Protein AF-0000000084496659 (afdb_homodimer)

Radius of gyration: 24.71 Å; Cα contacts (8 Å, |Δi|>4): 822; chains: 2; bounding box: 57×88×49 Å

Foldseek 3Di:
DPPVVVLVVLLVVLLLLQLLQLLLQLLLLLVLLLLCQVPDPDNVVNVVSNVVSVLSNVLSLLSLVVVVVVPVDDSLCSRFVDALLPHQYFQLSLDHQDPDDSPPDDPGQVLLNLLSQLLLLLLLLLFLVQQCFAPDPSSVVSSVVSNVVSVVSNVVSLVVLLPQLQDDDVSVVSNVVSLVVCQQRVLLSLDSAPSQVSCCVNSNGHGSVVSVVVSCVVCVVSCVSSPHDHDPHGHRNQDHSSSSDYDVSNVVVSCVRNVVCVVPVVVVD/DPPVVVLVVLLVVLLLLQLLQLLLQLLLLLVLLLLCQVPDPDNVVNVVSNVVSVLSNVLSLLSLVVVVVVPVDDSLCSRFVDALLPHQYFQLSLDHQDPDDSPPDDPGQVLLNLLSQLLLLLLLLLFLVQQCFAPDPSSVVSSVVSNVVSVSSNVVSLVVLLPQLQDDDVSVVSNVVSLVVCQQRVLLSLDSAPSQVSCCVNSNGHGSVVSVVVSCVVCVVSCVSSPHDHDPHGHRNQDHSSSSDYDVSNVVVSCVRNVVCVVCVVVVD

pLDDT: mean 91.67, std 13.18, range [29.83, 98.88]

Organism: NCBI:txid1637975

InterPro domains:
  IPR007814 1,2-phenylacetyl-CoA epoxidase, subunit A/C [PF05138] (5-269)
  IPR009078 Ferritin-like superfamily [SSF47240] (11-254)
  IPR011882 1,2-phenylacetyl-CoA epoxidase, subunit C [PIRSF037834] (8-269)
  IPR011882 1,2-phenylacetyl-CoA epoxidase, subunit C [TIGR02158] (22-269)
  IPR012347 Ferritin-like [G3DSA:1.20.1260.10] (3-269)
  IPR052703 Aromatic CoA oxygenase/epoxidase components [PTHR30458] (6-269)

Structure (mmCIF, N/CA/C/O backbone):
data_AF-0000000084496659-model_v1
#
loop_
_entity.id
_entity.type
_entity.pdbx_description
1 polymer 'Phenylacetate-CoA oxygenase'
#
loop_
_atom_site.group_PDB
_atom_site.id
_atom_site.type_symbol
_atom_site.label_atom_id
_atom_site.label_alt_id
_atom_site.label_comp_id
_atom_site.label_asym_id
_atom_site.label_entity_id
_atom_site.label_seq_id
_atom_site.pdbx_PDB_ins_code
_atom_site.Cartn_x
_atom_site.Cartn_y
_atom_site.Cartn_z
_atom_site.occupancy
_atom_site.B_iso_or_equiv
_atom_site.auth_seq_id
_atom_site.auth_comp_id
_atom_site.auth_asym_id
_atom_site.auth_atom_id
_atom_site.pdbx_PDB_model_num
ATOM 1 N N . MET A 1 1 ? 21.391 50.562 3.643 1 29.83 1 MET A N 1
ATOM 2 C CA . MET A 1 1 ? 21.266 49.344 2.846 1 29.83 1 MET A CA 1
ATOM 3 C C . MET A 1 1 ? 20.812 48.188 3.711 1 29.83 1 MET A C 1
ATOM 5 O O . MET A 1 1 ? 21.547 47.75 4.598 1 29.83 1 MET A O 1
ATOM 9 N N . VAL A 1 2 ? 19.688 48.031 4.309 1 42.16 2 VAL A N 1
ATOM 10 C CA . VAL A 1 2 ? 19.094 47.188 5.348 1 42.16 2 VAL A CA 1
ATOM 11 C C . VAL A 1 2 ? 19.375 45.719 5.062 1 42.16 2 VAL A C 1
ATOM 13 O O . VAL A 1 2 ? 19.203 45.25 3.934 1 42.16 2 VAL A O 1
ATOM 16 N N . ASP A 1 3 ? 20.328 44.938 5.625 1 46.56 3 ASP A N 1
ATOM 17 C CA . ASP A 1 3 ? 21.109 43.75 5.371 1 46.56 3 ASP A CA 1
ATOM 18 C C . ASP A 1 3 ? 20.219 42.562 5.031 1 46.56 3 ASP A C 1
ATOM 20 O O . ASP A 1 3 ? 19.406 42.125 5.855 1 46.56 3 ASP A O 1
ATOM 24 N N . GLY A 1 4 ? 19.672 42.281 3.727 1 54.56 4 GLY A N 1
ATOM 25 C CA . GLY A 1 4 ? 18.922 41.312 2.916 1 54.56 4 GLY A CA 1
ATOM 26 C C . GLY A 1 4 ? 19.156 39.875 3.338 1 54.56 4 GLY A C 1
ATOM 27 O O . GLY A 1 4 ? 18.344 39 3.025 1 54.56 4 GLY A O 1
ATOM 28 N N . LYS A 1 5 ? 20.172 39.719 4.086 1 68.94 5 LYS A N 1
ATOM 29 C CA . LYS A 1 5 ? 20.672 38.406 4.473 1 68.94 5 LYS A CA 1
ATOM 30 C C . LYS A 1 5 ? 19.812 37.781 5.566 1 68.94 5 LYS A C 1
ATOM 32 O O . LYS A 1 5 ? 19.391 36.625 5.453 1 68.94 5 LYS A O 1
ATOM 37 N N . PRO A 1 6 ? 19.5 38.688 6.586 1 73 6 PRO A N 1
ATOM 38 C CA . PRO A 1 6 ? 18.672 38.125 7.645 1 73 6 PRO A CA 1
ATOM 39 C C . PRO A 1 6 ? 17.266 37.75 7.168 1 73 6 PRO A C 1
ATOM 41 O O . PRO A 1 6 ? 16.719 36.719 7.555 1 73 6 PRO A O 1
ATOM 44 N N . MET A 1 7 ? 16.734 38.625 6.363 1 77.44 7 MET A N 1
ATOM 45 C CA . MET A 1 7 ? 15.398 38.375 5.832 1 77.44 7 MET A CA 1
ATOM 46 C C . MET A 1 7 ? 15.398 37.125 4.945 1 77.44 7 MET A C 1
ATOM 48 O O . MET A 1 7 ? 14.469 36.312 4.996 1 77.44 7 MET A O 1
ATOM 52 N N . GLU A 1 8 ? 16.406 37.031 4.25 1 85.88 8 GLU A N 1
ATOM 53 C CA . GLU A 1 8 ? 16.547 35.875 3.389 1 85.88 8 GLU A CA 1
ATOM 54 C C . GLU A 1 8 ? 16.672 34.594 4.211 1 85.88 8 GLU A C 1
ATOM 56 O O . GLU A 1 8 ? 16.094 33.562 3.857 1 85.88 8 GLU A O 1
ATOM 61 N N . GLN A 1 9 ? 17.328 34.75 5.328 1 92.38 9 GLN A N 1
ATOM 62 C CA . GLN A 1 9 ? 17.5 33.594 6.203 1 92.38 9 GLN A CA 1
ATOM 63 C C . GLN A 1 9 ? 16.172 33.25 6.879 1 92.38 9 GLN A C 1
ATOM 65 O O . GLN A 1 9 ? 15.859 32.062 7.039 1 92.38 9 GLN A O 1
ATOM 70 N N . ALA A 1 10 ? 15.484 34.281 7.332 1 94.81 10 ALA A N 1
ATOM 71 C CA . ALA A 1 10 ? 14.188 34.031 7.953 1 94.81 10 ALA A CA 1
ATOM 72 C C . ALA A 1 10 ? 13.211 33.406 6.969 1 94.81 10 ALA A C 1
ATOM 74 O O . ALA A 1 10 ? 12.453 32.5 7.328 1 94.81 10 ALA A O 1
ATOM 75 N N . TYR A 1 11 ? 13.25 33.906 5.75 1 97 11 TYR A N 1
ATOM 76 C CA . TYR A 1 11 ? 12.414 33.344 4.695 1 97 11 TYR A CA 1
ATOM 77 C C . TYR A 1 11 ? 12.75 31.891 4.469 1 97 11 TYR A C 1
ATOM 79 O O . TYR A 1 11 ? 11.859 31.031 4.402 1 97 11 TYR A O 1
ATOM 87 N N . GLN A 1 12 ? 14 31.625 4.375 1 97.38 12 GLN A N 1
ATOM 88 C CA . GLN A 1 12 ? 14.445 30.266 4.117 1 97.38 12 GLN A CA 1
ATOM 89 C C . GLN A 1 12 ? 14.047 29.328 5.262 1 97.38 12 GLN A C 1
ATOM 91 O O . GLN A 1 12 ? 13.602 28.203 5.027 1 97.38 12 GLN A O 1
ATOM 96 N N . SER A 1 13 ? 14.25 29.797 6.434 1 97.81 13 SER A N 1
ATOM 97 C CA . SER A 1 13 ? 13.883 28.984 7.598 1 97.81 13 SER A CA 1
ATOM 98 C C . SER A 1 13 ? 12.383 28.688 7.609 1 97.81 13 SER A C 1
ATOM 100 O O . SER A 1 13 ? 11.969 27.562 7.906 1 97.81 13 SER A O 1
ATOM 102 N N . ALA A 1 14 ? 11.633 29.672 7.312 1 98.25 14 ALA A N 1
ATOM 103 C CA . ALA A 1 14 ? 10.18 29.516 7.27 1 98.25 14 ALA A CA 1
ATOM 104 C C . ALA A 1 14 ? 9.766 28.547 6.168 1 98.25 14 ALA A C 1
ATOM 106 O O . ALA A 1 14 ? 8.914 27.688 6.383 1 98.25 14 ALA A O 1
ATOM 107 N N . LEU A 1 15 ? 10.398 28.688 5.02 1 98.56 15 LEU A N 1
ATOM 108 C CA . LEU A 1 15 ? 10.109 27.828 3.881 1 98.56 15 LEU A CA 1
ATOM 109 C C . LEU A 1 15 ? 10.461 26.375 4.199 1 98.56 15 LEU A C 1
ATOM 111 O O . LEU A 1 15 ? 9.656 25.469 3.951 1 98.56 15 LEU A O 1
ATOM 115 N N . LEU A 1 16 ? 11.609 26.203 4.754 1 98.56 16 LEU A N 1
ATOM 116 C CA . LEU A 1 16 ? 12.047 24.844 5.102 1 98.56 16 LEU A CA 1
ATOM 117 C C . LEU A 1 16 ? 11.117 24.219 6.133 1 98.56 16 LEU A C 1
ATOM 119 O O . LEU A 1 16 ? 10.734 23.062 6.004 1 98.56 16 LEU A O 1
ATOM 123 N N . SER A 1 17 ? 10.758 24.984 7.113 1 98.5 17 SER A N 1
ATOM 124 C CA . SER A 1 17 ? 9.852 24.484 8.141 1 98.5 17 SER A CA 1
ATOM 125 C C . SER A 1 17 ? 8.539 24.016 7.531 1 98.5 17 SER A C 1
ATOM 127 O O . SER A 1 17 ? 8.047 22.938 7.863 1 98.5 17 SER A O 1
ATOM 129 N N . LEU A 1 18 ? 8 24.797 6.652 1 98.75 18 LEU A N 1
ATOM 130 C CA . LEU A 1 18 ? 6.742 24.469 6 1 98.75 18 LEU A CA 1
ATOM 131 C C . LEU A 1 18 ? 6.891 23.203 5.145 1 98.75 18 LEU A C 1
ATOM 133 O O . LEU A 1 18 ? 6.051 22.312 5.211 1 98.75 18 LEU A O 1
ATOM 137 N N . LEU A 1 19 ? 7.941 23.125 4.359 1 98.81 19 LEU A N 1
ATOM 138 C CA . LEU A 1 19 ? 8.164 22 3.471 1 98.81 19 LEU A CA 1
ATOM 139 C C . LEU A 1 19 ? 8.344 20.703 4.27 1 98.81 19 LEU A C 1
ATOM 141 O O . LEU A 1 19 ? 7.828 19.656 3.879 1 98.81 19 LEU A O 1
ATOM 145 N N . TYR A 1 20 ? 9.055 20.781 5.379 1 98.81 20 TYR A N 1
ATOM 146 C CA . TYR A 1 20 ? 9.234 19.594 6.219 1 98.81 20 TYR A CA 1
ATOM 147 C C . TYR A 1 20 ? 7.895 19.109 6.773 1 98.81 20 TYR A C 1
ATOM 149 O O . TYR A 1 20 ? 7.648 17.906 6.848 1 98.81 20 TYR A O 1
ATOM 157 N N . GLN A 1 21 ? 7.047 20.047 7.191 1 98.81 21 GLN A N 1
ATOM 158 C CA . GLN A 1 21 ? 5.734 19.672 7.703 1 98.81 21 GLN A CA 1
ATOM 159 C C . GLN A 1 21 ? 4.918 18.938 6.641 1 98.81 21 GLN A C 1
ATOM 161 O O . GLN A 1 21 ? 4.355 17.875 6.906 1 98.81 21 GLN A O 1
ATOM 166 N N . LEU A 1 22 ? 4.883 19.516 5.438 1 98.81 22 LEU A N 1
ATOM 167 C CA . LEU A 1 22 ? 4.121 18.922 4.336 1 98.81 22 LEU A CA 1
ATOM 168 C C . LEU A 1 22 ? 4.641 17.531 3.986 1 98.81 22 LEU A C 1
ATOM 170 O O . LEU A 1 22 ? 3.861 16.594 3.838 1 98.81 22 LEU A O 1
ATOM 174 N N . ALA A 1 23 ? 5.934 17.391 3.871 1 98.81 23 ALA A N 1
ATOM 175 C CA . ALA A 1 23 ? 6.574 16.141 3.475 1 98.81 23 ALA A CA 1
ATOM 176 C C . ALA A 1 23 ? 6.379 15.07 4.539 1 98.81 23 ALA A C 1
ATOM 178 O O . ALA A 1 23 ? 5.93 13.961 4.234 1 98.81 23 ALA A O 1
ATOM 179 N N . ASP A 1 24 ? 6.664 15.398 5.824 1 98.75 24 ASP A N 1
ATOM 180 C CA . ASP A 1 24 ? 6.609 14.438 6.918 1 98.75 24 ASP A CA 1
ATOM 181 C C . ASP A 1 24 ? 5.172 14 7.191 1 98.75 24 ASP A C 1
ATOM 183 O O . ASP A 1 24 ? 4.926 12.836 7.516 1 98.75 24 ASP A O 1
ATOM 187 N N . ASP A 1 25 ? 4.176 14.922 7.098 1 98.88 25 ASP A N 1
ATOM 188 C CA . ASP A 1 25 ? 2.771 14.562 7.266 1 98.88 25 ASP A CA 1
ATOM 189 C C . ASP A 1 25 ? 2.357 13.484 6.266 1 98.88 25 ASP A C 1
ATOM 191 O O . ASP A 1 25 ? 1.818 12.445 6.652 1 98.88 25 ASP A O 1
ATOM 195 N N . ASP A 1 26 ? 2.637 13.789 4.988 1 98.75 26 ASP A N 1
ATOM 196 C CA . ASP A 1 26 ? 2.227 12.875 3.93 1 98.75 26 ASP A CA 1
ATOM 197 C C . ASP A 1 26 ? 2.982 11.555 4.027 1 98.75 26 ASP A C 1
ATOM 199 O O . ASP A 1 26 ? 2.404 10.484 3.809 1 98.75 26 ASP A O 1
ATOM 203 N N . PHE A 1 27 ? 4.25 11.586 4.355 1 98.44 27 PHE A N 1
ATOM 204 C CA . PHE A 1 27 ? 5.082 10.391 4.422 1 98.44 27 PHE A CA 1
ATOM 205 C C . PHE A 1 27 ? 4.547 9.414 5.461 1 98.44 27 PHE A C 1
ATOM 207 O O . PHE A 1 27 ? 4.305 8.242 5.156 1 98.44 27 PHE A O 1
ATOM 214 N N . ILE A 1 28 ? 4.32 9.859 6.66 1 98.25 28 ILE A N 1
ATOM 215 C CA . ILE A 1 28 ? 3.961 8.969 7.758 1 98.25 28 ILE A CA 1
ATOM 216 C C . ILE A 1 28 ? 2.521 8.492 7.586 1 98.25 28 ILE A C 1
ATOM 218 O O . ILE A 1 28 ? 2.199 7.344 7.902 1 98.25 28 ILE A O 1
ATOM 222 N N . LEU A 1 29 ? 1.635 9.367 7.062 1 98.44 29 LEU A N 1
ATOM 223 C CA . LEU A 1 29 ? 0.258 8.938 6.852 1 98.44 29 LEU A CA 1
ATOM 224 C C . LEU A 1 29 ? 0.181 7.887 5.746 1 98.44 29 LEU A C 1
ATOM 226 O O . LEU A 1 29 ? -0.604 6.938 5.836 1 98.44 29 LEU A O 1
ATOM 230 N N . ALA A 1 30 ? 0.989 8.102 4.648 1 97.5 30 ALA A N 1
ATOM 231 C CA . ALA A 1 30 ? 1.039 7.109 3.58 1 97.5 30 ALA A CA 1
ATOM 232 C C . ALA A 1 30 ? 1.492 5.754 4.109 1 97.5 30 ALA A C 1
ATOM 234 O O . ALA A 1 30 ? 0.937 4.715 3.738 1 97.5 30 ALA A O 1
ATOM 235 N N . TYR A 1 31 ? 2.463 5.762 4.992 1 95.94 31 TYR A N 1
ATOM 236 C CA . TYR A 1 31 ? 2.945 4.535 5.613 1 95.94 31 TYR A CA 1
ATOM 237 C C . TYR A 1 31 ? 1.847 3.865 6.43 1 95.94 31 TYR A C 1
ATOM 239 O O . TYR A 1 31 ? 1.591 2.668 6.277 1 95.94 31 TYR A O 1
ATOM 247 N N . ARG A 1 32 ? 1.195 4.613 7.277 1 95.44 32 ARG A N 1
ATOM 248 C CA . ARG A 1 32 ? 0.103 4.066 8.078 1 95.44 32 ARG A CA 1
ATOM 249 C C . ARG A 1 32 ? -1.019 3.545 7.184 1 95.44 32 ARG A C 1
ATOM 251 O O . ARG A 1 32 ? -1.653 2.537 7.5 1 95.44 32 ARG A O 1
ATOM 258 N N . GLY A 1 33 ? -1.283 4.273 6.082 1 94.75 33 GLY A N 1
ATOM 259 C CA . GLY A 1 33 ? -2.289 3.838 5.125 1 94.75 33 GLY A CA 1
ATOM 260 C C . GLY A 1 33 ? -1.967 2.498 4.488 1 94.75 33 GLY A C 1
ATOM 261 O O . GLY A 1 33 ? -2.867 1.702 4.215 1 94.75 33 GLY A O 1
ATOM 262 N N . SER A 1 34 ? -0.709 2.246 4.223 1 92.19 34 SER A N 1
ATOM 263 C CA . SER A 1 34 ? -0.289 1.018 3.557 1 92.19 34 SER A CA 1
ATOM 264 C C . SER A 1 34 ? -0.596 -0.209 4.41 1 92.19 34 SER A C 1
ATOM 266 O O . SER A 1 34 ? -0.767 -1.311 3.883 1 92.19 34 SER A O 1
ATOM 268 N N . GLU A 1 35 ? -0.729 -0.052 5.695 1 88.94 35 GLU A N 1
ATOM 269 C CA . GLU A 1 35 ? -1.004 -1.142 6.629 1 88.94 35 GLU A CA 1
ATOM 270 C C . GLU A 1 35 ? -2.393 -1.729 6.398 1 88.94 35 GLU A C 1
ATOM 272 O O . GLU A 1 35 ? -2.695 -2.828 6.871 1 88.94 35 GLU A O 1
ATOM 277 N N . TRP A 1 36 ? -3.176 -0.96 5.621 1 89.81 36 TRP A N 1
ATOM 278 C CA . TRP A 1 36 ? -4.574 -1.353 5.48 1 89.81 36 TRP A CA 1
ATOM 279 C C . TRP A 1 36 ? -4.77 -2.238 4.254 1 89.81 36 TRP A C 1
ATOM 281 O O . TRP A 1 36 ? -5.84 -2.82 4.07 1 89.81 36 TRP A O 1
ATOM 291 N N . LEU A 1 37 ? -3.748 -2.375 3.4 1 88.12 37 LEU A N 1
ATOM 292 C CA . LEU A 1 37 ? -3.965 -3.176 2.201 1 88.12 37 LEU A CA 1
ATOM 293 C C . LEU A 1 37 ? -4.223 -4.633 2.562 1 88.12 37 LEU A C 1
ATOM 295 O O . LEU A 1 37 ? -3.381 -5.281 3.186 1 88.12 37 LEU A O 1
ATOM 299 N N . GLY A 1 38 ? -5.391 -5.133 2.189 1 87.19 38 GLY A N 1
ATOM 300 C CA . GLY A 1 38 ? -5.844 -6.477 2.516 1 87.19 38 GLY A CA 1
ATOM 301 C C . GLY A 1 38 ? -6.738 -6.523 3.74 1 87.19 38 GLY A C 1
ATOM 302 O O . GLY A 1 38 ? -7.344 -7.559 4.035 1 87.19 38 GLY A O 1
ATOM 303 N N . LEU A 1 39 ? -6.91 -5.367 4.395 1 85.19 39 LEU A N 1
ATOM 304 C CA . LEU A 1 39 ? -7.617 -5.352 5.672 1 85.19 39 LEU A CA 1
ATOM 305 C C . LEU A 1 39 ? -8.945 -4.609 5.551 1 85.19 39 LEU A C 1
ATOM 307 O O . LEU A 1 39 ? -9.805 -4.727 6.422 1 85.19 39 LEU A O 1
ATOM 311 N N . ALA A 1 40 ? -9.031 -3.857 4.488 1 82.81 40 ALA A N 1
ATOM 312 C CA . ALA A 1 40 ? -10.25 -3.064 4.363 1 82.81 40 ALA A CA 1
ATOM 313 C C . ALA A 1 40 ? -11.484 -3.961 4.266 1 82.81 40 ALA A C 1
ATOM 315 O O . ALA A 1 40 ? -11.375 -5.137 3.91 1 82.81 40 ALA A O 1
ATOM 316 N N . PRO A 1 41 ? -12.578 -3.42 4.633 1 80 41 PRO A N 1
ATOM 317 C CA . PRO A 1 41 ? -13.789 -4.242 4.664 1 80 41 PRO A CA 1
ATOM 318 C C . PRO A 1 41 ? -14.148 -4.82 3.297 1 80 41 PRO A C 1
ATOM 320 O O . PRO A 1 41 ? -14.781 -5.875 3.215 1 80 41 PRO A O 1
ATOM 323 N N . HIS A 1 42 ? -13.82 -4.086 2.25 1 86.06 42 HIS A N 1
ATOM 324 C CA . HIS A 1 42 ? -14.062 -4.488 0.871 1 86.06 42 HIS A CA 1
ATOM 325 C C . HIS A 1 42 ? -12.773 -4.484 0.057 1 86.06 42 HIS A C 1
ATOM 327 O O . HIS A 1 42 ? -11.953 -3.576 0.191 1 86.06 42 HIS A O 1
ATOM 333 N N . ILE A 1 43 ? -12.656 -5.523 -0.717 1 88.19 43 ILE A N 1
ATOM 334 C CA . ILE A 1 43 ? -11.445 -5.613 -1.518 1 88.19 43 ILE A CA 1
ATOM 335 C C . ILE A 1 43 ? -11.336 -4.398 -2.434 1 88.19 43 ILE A C 1
ATOM 337 O O . ILE A 1 43 ? -10.234 -3.91 -2.701 1 88.19 43 ILE A O 1
ATOM 341 N N . GLU A 1 44 ? -12.492 -3.848 -2.889 1 88.69 44 GLU A N 1
ATOM 342 C CA . GLU A 1 44 ? -12.469 -2.621 -3.68 1 88.69 44 GLU A CA 1
ATOM 343 C C . GLU A 1 44 ? -11.906 -1.454 -2.877 1 88.69 44 GLU A C 1
ATOM 345 O O . GLU A 1 44 ? -11.227 -0.582 -3.43 1 88.69 44 GLU A O 1
ATOM 350 N N . GLU A 1 45 ? -12.203 -1.467 -1.609 1 90.81 45 GLU A N 1
ATOM 351 C CA . GLU A 1 45 ? -11.648 -0.45 -0.723 1 90.81 45 GLU A CA 1
ATOM 352 C C . GLU A 1 45 ? -10.141 -0.629 -0.559 1 90.81 45 GLU A C 1
ATOM 354 O O . GLU A 1 45 ? -9.398 0.351 -0.438 1 90.81 45 GLU A O 1
ATOM 359 N N . ASP A 1 46 ? -9.695 -1.864 -0.557 1 90.75 46 ASP A N 1
ATOM 360 C CA . ASP A 1 46 ? -8.258 -2.121 -0.536 1 90.75 46 ASP A CA 1
ATOM 361 C C . ASP A 1 46 ? -7.555 -1.422 -1.697 1 90.75 46 ASP A C 1
ATOM 363 O O . ASP A 1 46 ? -6.527 -0.771 -1.507 1 90.75 46 ASP A O 1
ATOM 367 N N . VAL A 1 47 ? -8.133 -1.508 -2.828 1 91.5 47 VAL A N 1
ATOM 368 C CA . VAL A 1 47 ? -7.547 -0.915 -4.027 1 91.5 47 VAL A CA 1
ATOM 369 C C . VAL A 1 47 ? -7.574 0.608 -3.914 1 91.5 47 VAL A C 1
ATOM 371 O O . VAL A 1 47 ? -6.555 1.271 -4.121 1 91.5 47 VAL A O 1
ATOM 374 N N . ALA A 1 48 ? -8.742 1.119 -3.535 1 93.44 48 ALA A N 1
ATOM 375 C CA . ALA A 1 48 ? -8.898 2.568 -3.445 1 93.44 48 ALA A CA 1
ATOM 376 C C . ALA A 1 48 ? -7.957 3.156 -2.396 1 93.44 48 ALA A C 1
ATOM 378 O O . ALA A 1 48 ? -7.258 4.137 -2.662 1 93.44 48 ALA A O 1
ATOM 379 N N . PHE A 1 49 ? -7.945 2.535 -1.209 1 94.75 49 PHE A N 1
ATOM 380 C CA . PHE A 1 49 ? -7.105 3.014 -0.118 1 94.75 49 PHE A CA 1
ATOM 381 C C . PHE A 1 49 ? -5.633 2.926 -0.491 1 94.75 49 PHE A C 1
ATOM 383 O O . PHE A 1 49 ? -4.852 3.83 -0.182 1 94.75 49 PHE A O 1
ATOM 390 N N . SER A 1 50 ? -5.277 1.885 -1.144 1 93.94 50 SER A N 1
ATOM 391 C CA . SER A 1 50 ? -3.893 1.736 -1.574 1 93.94 50 SER A CA 1
ATOM 392 C C . SER A 1 50 ? -3.512 2.807 -2.592 1 93.94 50 SER A C 1
ATOM 394 O O . SER A 1 50 ? -2.389 3.312 -2.578 1 93.94 50 SER A O 1
ATOM 396 N N . SER A 1 51 ? -4.398 3.146 -3.457 1 94.19 51 SER A N 1
ATOM 397 C CA . SER A 1 51 ? -4.16 4.215 -4.422 1 94.19 51 SER A CA 1
ATOM 398 C C . SER A 1 51 ? -3.934 5.551 -3.723 1 94.19 51 SER A C 1
ATOM 400 O O . SER A 1 51 ? -3.025 6.301 -4.086 1 94.19 51 SER A O 1
ATOM 402 N N . ILE A 1 52 ? -4.719 5.809 -2.76 1 96.81 52 ILE A N 1
ATOM 403 C CA . ILE A 1 52 ? -4.609 7.059 -2.012 1 96.81 52 ILE A CA 1
ATOM 404 C C . ILE A 1 52 ? -3.281 7.102 -1.263 1 96.81 52 ILE A C 1
ATOM 406 O O . ILE A 1 52 ? -2.6 8.125 -1.25 1 96.81 52 ILE A O 1
ATOM 410 N N . SER A 1 53 ? -2.928 5.984 -0.662 1 96.69 53 SER A N 1
ATOM 411 C CA . SER A 1 53 ? -1.655 5.91 0.049 1 96.69 53 SER A CA 1
ATOM 412 C C . SER A 1 53 ? -0.48 6.109 -0.901 1 96.69 53 SER A C 1
ATOM 414 O O . SER A 1 53 ? 0.485 6.801 -0.567 1 96.69 53 SER A O 1
ATOM 416 N N . GLN A 1 54 ? -0.558 5.531 -2.064 1 94.62 54 GLN A N 1
ATOM 417 C CA . GLN A 1 54 ? 0.462 5.695 -3.094 1 94.62 54 GLN A CA 1
ATOM 418 C C . GLN A 1 54 ? 0.597 7.156 -3.506 1 94.62 54 GLN A C 1
ATOM 420 O O . GLN A 1 54 ? 1.708 7.688 -3.576 1 94.62 54 GLN A O 1
ATOM 425 N N . ASP A 1 55 ? -0.509 7.777 -3.793 1 97.19 55 ASP A N 1
ATOM 426 C CA . ASP A 1 55 ? -0.507 9.188 -4.16 1 97.19 55 ASP A CA 1
ATOM 427 C C . ASP A 1 55 ? 0.095 10.047 -3.051 1 97.19 55 ASP A C 1
ATOM 429 O O . ASP A 1 55 ? 0.879 10.961 -3.318 1 97.19 55 ASP A O 1
ATOM 433 N N . THR A 1 56 ? -0.316 9.734 -1.845 1 98.38 56 THR A N 1
ATOM 434 C CA . THR A 1 56 ? 0.147 10.5 -0.69 1 98.38 56 THR A CA 1
ATOM 435 C C . THR A 1 56 ? 1.657 10.352 -0.519 1 98.38 56 THR A C 1
ATOM 437 O O . THR A 1 56 ? 2.346 11.328 -0.199 1 98.38 56 THR A O 1
ATOM 440 N N . MET A 1 57 ? 2.186 9.203 -0.74 1 97.44 57 MET A N 1
ATOM 441 C CA . MET A 1 57 ? 3.633 9.008 -0.725 1 97.44 57 MET A CA 1
ATOM 442 C C . MET A 1 57 ? 4.301 9.797 -1.845 1 97.44 57 MET A C 1
ATOM 444 O O . MET A 1 57 ? 5.379 10.359 -1.653 1 97.44 57 MET A O 1
ATOM 448 N N . GLY A 1 58 ? 3.672 9.797 -2.973 1 97.25 58 GLY A N 1
ATOM 449 C CA . GLY A 1 58 ? 4.168 10.609 -4.066 1 97.25 58 GLY A CA 1
ATOM 450 C C . GLY A 1 58 ? 4.246 12.086 -3.723 1 97.25 58 GLY A C 1
ATOM 451 O O . GLY A 1 58 ? 5.211 12.766 -4.082 1 97.25 58 GLY A O 1
ATOM 452 N N . HIS A 1 59 ? 3.232 12.594 -3.043 1 98.56 59 HIS A N 1
ATOM 453 C CA . HIS A 1 59 ? 3.254 13.977 -2.568 1 98.56 59 HIS A CA 1
ATOM 454 C C . HIS A 1 59 ? 4.441 14.219 -1.643 1 98.56 59 HIS A C 1
ATOM 456 O O . HIS A 1 59 ? 5.145 15.227 -1.78 1 98.56 59 HIS A O 1
ATOM 462 N N . ALA A 1 60 ? 4.621 13.273 -0.688 1 98.44 60 ALA A N 1
ATOM 463 C CA . ALA A 1 60 ? 5.758 13.391 0.223 1 98.44 60 ALA A CA 1
ATOM 464 C C . ALA A 1 60 ? 7.07 13.492 -0.549 1 98.44 60 ALA A C 1
ATOM 466 O O . ALA A 1 60 ? 7.898 14.359 -0.257 1 98.44 60 ALA A O 1
ATOM 467 N N . ALA A 1 61 ? 7.223 12.641 -1.554 1 97.31 61 ALA A N 1
ATOM 468 C CA . ALA A 1 61 ? 8.438 12.633 -2.367 1 97.31 61 ALA A CA 1
ATOM 469 C C . ALA A 1 61 ? 8.656 13.977 -3.049 1 97.31 61 ALA A C 1
ATOM 471 O O . ALA A 1 61 ? 9.781 14.469 -3.123 1 97.31 61 ALA A O 1
ATOM 472 N N . MET A 1 62 ? 7.602 14.555 -3.537 1 97.81 62 MET A N 1
ATOM 473 C CA . MET A 1 62 ? 7.68 15.867 -4.188 1 97.81 62 MET A CA 1
ATOM 474 C C . MET A 1 62 ? 8.18 16.922 -3.213 1 97.81 62 MET A C 1
ATOM 476 O O . MET A 1 62 ? 9.055 17.719 -3.555 1 97.81 62 MET A O 1
ATOM 480 N N . PHE A 1 63 ? 7.66 16.969 -2.014 1 98.75 63 PHE A N 1
ATOM 481 C CA . PHE A 1 63 ? 8.055 17.969 -1.027 1 98.75 63 PHE A CA 1
ATOM 482 C C . PHE A 1 63 ? 9.484 17.719 -0.558 1 98.75 63 PHE A C 1
ATOM 484 O O . PHE A 1 63 ? 10.242 18.672 -0.349 1 98.75 63 PHE A O 1
ATOM 491 N N . TYR A 1 64 ? 9.859 16.422 -0.382 1 98.44 64 TYR A N 1
ATOM 492 C CA . TYR A 1 64 ? 11.25 16.125 -0.04 1 98.44 64 TYR A CA 1
ATOM 493 C C . TYR A 1 64 ? 12.195 16.562 -1.145 1 98.44 64 TYR A C 1
ATOM 495 O O . TYR A 1 64 ? 13.312 17 -0.87 1 98.44 64 TYR A O 1
ATOM 503 N N . GLN A 1 65 ? 11.75 16.453 -2.389 1 98.25 65 GLN A N 1
ATOM 504 C CA . GLN A 1 65 ? 12.578 16.922 -3.498 1 98.25 65 GLN A CA 1
ATOM 505 C C . GLN A 1 65 ? 12.805 18.422 -3.426 1 98.25 65 GLN A C 1
ATOM 507 O O . GLN A 1 65 ? 13.906 18.906 -3.682 1 98.25 65 GLN A O 1
ATOM 512 N N . LEU A 1 66 ? 11.75 19.172 -3.121 1 98.56 66 LEU A N 1
ATOM 513 C CA . LEU A 1 66 ? 11.906 20.609 -2.957 1 98.56 66 LEU A CA 1
ATOM 514 C C . LEU A 1 66 ? 12.914 20.922 -1.852 1 98.56 66 LEU A C 1
ATOM 516 O O . LEU A 1 66 ? 13.727 21.844 -1.985 1 98.56 66 LEU A O 1
ATOM 520 N N . LEU A 1 67 ? 12.867 20.172 -0.719 1 98.69 67 LEU A N 1
ATOM 521 C CA . LEU A 1 67 ? 13.836 20.328 0.363 1 98.69 67 LEU A CA 1
ATOM 522 C C . LEU A 1 67 ? 15.25 20.016 -0.125 1 98.69 67 LEU A C 1
ATOM 524 O O . LEU A 1 67 ? 16.188 20.75 0.188 1 98.69 67 LEU A O 1
ATOM 528 N N . SER A 1 68 ? 15.344 18.953 -0.857 1 98.25 68 SER A N 1
ATOM 529 C CA . SER A 1 68 ? 16.641 18.578 -1.415 1 98.25 68 SER A CA 1
ATOM 530 C C . SER A 1 68 ? 17.188 19.672 -2.328 1 98.25 68 SER A C 1
ATOM 532 O O . SER A 1 68 ? 18.375 20 -2.266 1 98.25 68 SER A O 1
ATOM 534 N N . ASP A 1 69 ? 16.328 20.234 -3.164 1 98.06 69 ASP A N 1
ATOM 535 C CA . ASP A 1 69 ? 16.719 21.297 -4.086 1 98.06 69 ASP A CA 1
ATOM 536 C C . ASP A 1 69 ? 17.203 22.531 -3.33 1 98.06 69 ASP A C 1
ATOM 538 O O . ASP A 1 69 ? 18 23.312 -3.857 1 98.06 69 ASP A O 1
ATOM 542 N N . LEU A 1 70 ? 16.766 22.672 -2.092 1 97.81 70 LEU A N 1
ATOM 543 C CA . LEU A 1 70 ? 17.156 23.812 -1.268 1 97.81 70 LEU A CA 1
ATOM 544 C C . LEU A 1 70 ? 18.406 23.484 -0.448 1 97.81 70 LEU A C 1
ATOM 546 O O . LEU A 1 70 ? 18.828 24.281 0.394 1 97.81 70 LEU A O 1
ATOM 550 N N . GLY A 1 71 ? 18.906 22.266 -0.605 1 97.44 71 GLY A N 1
ATOM 551 C CA . GLY A 1 71 ? 20.188 21.938 -0.017 1 97.44 71 GLY A CA 1
ATOM 552 C C . GLY A 1 71 ? 20.078 21.156 1.28 1 97.44 71 GLY A C 1
ATOM 553 O O . GLY A 1 71 ? 21.031 21.062 2.037 1 97.44 71 GLY A O 1
ATOM 554 N N . GLU A 1 72 ? 18.906 20.562 1.571 1 97.56 72 GLU A N 1
ATOM 555 C CA . GLU A 1 72 ? 18.688 19.891 2.85 1 97.56 72 GLU A CA 1
ATOM 556 C C . GLU A 1 72 ? 19.219 18.453 2.822 1 97.56 72 GLU A C 1
ATOM 558 O O . GLU A 1 72 ? 19.219 17.766 3.846 1 97.56 72 GLU A O 1
ATOM 563 N N . GLY A 1 73 ? 19.719 17.984 1.698 1 95.56 73 GLY A N 1
ATOM 564 C CA . GLY A 1 73 ? 20.234 16.625 1.614 1 95.56 73 GLY A CA 1
ATOM 565 C C . GLY A 1 73 ? 19.484 15.766 0.607 1 95.56 73 GLY A C 1
ATOM 566 O O . GLY A 1 73 ? 18.578 16.234 -0.074 1 95.56 73 GLY A O 1
ATOM 567 N N . ASP A 1 74 ? 19.891 14.57 0.538 1 94.56 74 ASP A N 1
ATOM 568 C CA . ASP A 1 74 ? 19.312 13.609 -0.39 1 94.56 74 ASP A CA 1
ATOM 569 C C . ASP A 1 74 ? 17.875 13.25 0.018 1 94.56 74 ASP A C 1
ATOM 571 O O . ASP A 1 74 ? 17.594 13.086 1.206 1 94.56 74 ASP A O 1
ATOM 575 N N . VAL A 1 75 ? 17.047 13.117 -0.987 1 95.19 75 VAL A N 1
ATOM 576 C CA . VAL A 1 75 ? 15.617 12.875 -0.77 1 95.19 75 VAL A CA 1
ATOM 577 C C . VAL A 1 75 ? 15.438 11.625 0.086 1 95.19 75 VAL A C 1
ATOM 579 O O . VAL A 1 75 ? 14.602 11.602 0.992 1 95.19 75 VAL A O 1
ATOM 582 N N . ASP A 1 76 ? 16.219 10.586 -0.101 1 92.56 76 ASP A N 1
ATOM 583 C CA . ASP A 1 76 ? 16.078 9.344 0.646 1 92.56 76 ASP A CA 1
ATOM 584 C C . ASP A 1 76 ? 16.562 9.516 2.088 1 92.56 76 ASP A C 1
ATOM 586 O O . ASP A 1 76 ? 16 8.906 3.006 1 92.56 76 ASP A O 1
ATOM 590 N N . HIS A 1 77 ? 17.578 10.281 2.215 1 93.19 77 HIS A N 1
ATOM 591 C CA . HIS A 1 77 ? 18.031 10.602 3.568 1 93.19 77 HIS A CA 1
ATOM 592 C C . HIS A 1 77 ? 16.938 11.336 4.344 1 93.19 77 HIS A C 1
ATOM 594 O O . HIS A 1 77 ? 16.672 11.008 5.504 1 93.19 77 HIS A O 1
ATOM 600 N N . LEU A 1 78 ? 16.359 12.266 3.684 1 96.31 78 LEU A N 1
ATOM 601 C CA . LEU A 1 78 ? 15.32 13.07 4.32 1 96.31 78 LEU A CA 1
ATOM 602 C C . LEU A 1 78 ? 14.125 12.203 4.707 1 96.31 78 LEU A C 1
ATOM 604 O O . LEU A 1 78 ? 13.523 12.406 5.766 1 96.31 78 LEU A O 1
ATOM 608 N N . ALA A 1 79 ? 13.812 11.25 3.934 1 94.94 79 ALA A N 1
ATOM 609 C CA . ALA A 1 79 ? 12.641 10.406 4.148 1 94.94 79 ALA A CA 1
ATOM 610 C C . ALA A 1 79 ? 12.922 9.32 5.188 1 94.94 79 ALA A C 1
ATOM 612 O O . ALA A 1 79 ? 12.07 9.031 6.035 1 94.94 79 ALA A O 1
ATOM 613 N N . HIS A 1 80 ? 14.172 8.75 5.195 1 92.12 80 HIS A N 1
ATOM 614 C CA . HIS A 1 80 ? 14.32 7.469 5.871 1 92.12 80 HIS A CA 1
ATOM 615 C C . HIS A 1 80 ? 15.32 7.566 7.023 1 92.12 80 HIS A C 1
ATOM 617 O O . HIS A 1 80 ? 15.336 6.703 7.902 1 92.12 80 HIS A O 1
ATOM 623 N N . ALA A 1 81 ? 16.094 8.562 7.016 1 91.75 81 ALA A N 1
ATOM 624 C CA . ALA A 1 81 ? 17.25 8.508 7.914 1 91.75 81 ALA A CA 1
ATOM 625 C C . ALA A 1 81 ? 17.078 9.461 9.094 1 91.75 81 ALA A C 1
ATOM 627 O O . ALA A 1 81 ? 17.812 9.391 10.07 1 91.75 81 ALA A O 1
ATOM 628 N N . ARG A 1 82 ? 16.062 10.32 9.023 1 95.25 82 ARG A N 1
ATOM 629 C CA . ARG A 1 82 ? 15.898 11.312 10.086 1 95.25 82 ARG A CA 1
ATOM 630 C C . ARG A 1 82 ? 15.258 10.695 11.32 1 95.25 82 ARG A C 1
ATOM 632 O O . ARG A 1 82 ? 14.375 9.844 11.203 1 95.25 82 ARG A O 1
ATOM 639 N N . SER A 1 83 ? 15.719 11.188 12.461 1 95.62 83 SER A N 1
ATOM 640 C CA . SER A 1 83 ? 15.18 10.711 13.734 1 95.62 83 SER A CA 1
ATOM 641 C C . SER A 1 83 ? 13.82 11.344 14.023 1 95.62 83 SER A C 1
ATOM 643 O O . SER A 1 83 ? 13.414 12.297 13.352 1 95.62 83 SER A O 1
ATOM 645 N N . ALA A 1 84 ? 13.141 10.828 15.016 1 96.69 84 ALA A N 1
ATOM 646 C CA . ALA A 1 84 ? 11.812 11.312 15.391 1 96.69 84 ALA A CA 1
ATOM 647 C C . ALA A 1 84 ? 11.859 12.781 15.789 1 96.69 84 ALA A C 1
ATOM 649 O O . ALA A 1 84 ? 10.969 13.555 15.445 1 96.69 84 ALA A O 1
ATOM 650 N N . LYS A 1 85 ? 12.898 13.195 16.453 1 96.81 85 LYS A N 1
ATOM 651 C CA . LYS A 1 85 ? 13.008 14.555 16.953 1 96.81 85 LYS A CA 1
ATOM 652 C C . LYS A 1 85 ? 13.109 15.562 15.812 1 96.81 85 LYS A C 1
ATOM 654 O O . LYS A 1 85 ? 12.781 16.734 15.977 1 96.81 85 LYS A O 1
ATOM 659 N N . GLU A 1 86 ? 13.539 15.055 14.664 1 97.25 86 GLU A N 1
ATOM 660 C CA . GLU A 1 86 ? 13.719 15.922 13.508 1 97.25 86 GLU A CA 1
ATOM 661 C C . GLU A 1 86 ? 12.445 15.992 12.672 1 97.25 86 GLU A C 1
ATOM 663 O O . GLU A 1 86 ? 12.32 16.859 11.797 1 97.25 86 GLU A O 1
ATOM 668 N N . ARG A 1 87 ? 11.539 15.078 12.891 1 98.38 87 ARG A N 1
ATOM 669 C CA . ARG A 1 87 ? 10.32 15.016 12.094 1 98.38 87 ARG A CA 1
ATOM 670 C C . ARG A 1 87 ? 9.336 16.109 12.5 1 98.38 87 ARG A C 1
ATOM 672 O O . ARG A 1 87 ? 9.305 16.516 13.664 1 98.38 87 ARG A O 1
ATOM 679 N N . LYS A 1 88 ? 8.516 16.562 11.555 1 98.69 88 LYS A N 1
ATOM 680 C CA . LYS A 1 88 ? 7.621 17.688 11.789 1 98.69 88 LYS A CA 1
ATOM 681 C C . LYS A 1 88 ? 6.168 17.312 11.523 1 98.69 88 LYS A C 1
ATOM 683 O O . LYS A 1 88 ? 5.301 18.172 11.406 1 98.69 88 LYS A O 1
ATOM 688 N N . ASN A 1 89 ? 5.922 15.984 11.367 1 98.81 89 ASN A N 1
ATOM 689 C CA . ASN A 1 89 ? 4.543 15.555 11.148 1 98.81 89 ASN A CA 1
ATOM 690 C C . ASN A 1 89 ? 3.691 15.75 12.406 1 98.81 89 ASN A C 1
ATOM 692 O O . ASN A 1 89 ? 4.211 15.719 13.523 1 98.81 89 ASN A O 1
ATOM 696 N N . ALA A 1 90 ? 2.398 15.984 12.219 1 98.69 90 ALA A N 1
ATOM 697 C CA . ALA A 1 90 ? 1.445 16.016 13.328 1 98.69 90 ALA A CA 1
ATOM 698 C C . ALA A 1 90 ? 1.351 14.641 14 1 98.69 90 ALA A C 1
ATOM 700 O O . ALA A 1 90 ? 1.354 13.609 13.328 1 98.69 90 ALA A O 1
ATOM 701 N N . ILE A 1 91 ? 1.154 14.586 15.266 1 98.5 91 ILE A N 1
ATOM 702 C CA . ILE A 1 91 ? 1.161 13.352 16.047 1 98.5 91 ILE A CA 1
ATOM 703 C C . ILE A 1 91 ? -0.023 12.477 15.633 1 98.5 91 ILE A C 1
ATOM 705 O O . ILE A 1 91 ? 0.09 11.25 15.578 1 98.5 91 ILE A O 1
ATOM 709 N N . LEU A 1 92 ? -1.133 13.102 15.328 1 98.38 92 LEU A N 1
ATOM 710 C CA . LEU A 1 92 ? -2.318 12.367 14.898 1 98.38 92 LEU A CA 1
ATOM 711 C C . LEU A 1 92 ? -1.989 11.43 13.742 1 98.38 92 LEU A C 1
ATOM 713 O O . LEU A 1 92 ? -2.523 10.32 13.664 1 98.38 92 LEU A O 1
ATOM 717 N N . LEU A 1 93 ? -1.061 11.844 12.883 1 98.56 93 LEU A N 1
ATOM 718 C CA . LEU A 1 93 ? -0.82 11.156 11.617 1 98.56 93 LEU A CA 1
ATOM 719 C C . LEU A 1 93 ? 0.138 9.984 11.812 1 98.56 93 LEU A C 1
ATOM 721 O O . LEU A 1 93 ? 0.235 9.102 10.953 1 98.56 93 LEU A O 1
ATOM 725 N N . GLU A 1 94 ? 0.858 9.953 12.953 1 97.94 94 GLU A N 1
ATOM 726 C CA . GLU A 1 94 ? 1.798 8.867 13.203 1 97.94 94 GLU A CA 1
ATOM 727 C C . GLU A 1 94 ? 1.145 7.758 14.023 1 97.94 94 GLU A C 1
ATOM 729 O O . GLU A 1 94 ? 1.74 6.695 14.227 1 97.94 94 GLU A O 1
ATOM 734 N N . MET A 1 95 ? -0.061 7.977 14.5 1 96.38 95 MET A N 1
ATOM 735 C CA . MET A 1 95 ? -0.723 7.031 15.398 1 96.38 95 MET A CA 1
ATOM 736 C C . MET A 1 95 ? -1.025 5.723 14.672 1 96.38 95 MET A C 1
ATOM 738 O O . MET A 1 95 ? -1.391 5.727 13.5 1 96.38 95 MET A O 1
ATOM 742 N N . VAL A 1 96 ? -0.927 4.652 15.43 1 93.38 96 VAL A N 1
ATOM 743 C CA . VAL A 1 96 ? -1.224 3.332 14.891 1 93.38 96 VAL A CA 1
ATOM 744 C C . VAL A 1 96 ? -2.721 3.211 14.617 1 93.38 96 VAL A C 1
ATOM 746 O O . VAL A 1 96 ? -3.521 3.975 15.156 1 93.38 96 VAL A O 1
ATOM 749 N N . ASN A 1 97 ? -3.111 2.305 13.781 1 89.44 97 ASN A N 1
ATOM 750 C CA . ASN A 1 97 ? -4.469 2.17 13.266 1 89.44 97 ASN A CA 1
ATOM 751 C C . ASN A 1 97 ? -5.371 1.43 14.25 1 89.44 97 ASN A C 1
ATOM 753 O O . ASN A 1 97 ? -6.562 1.252 13.992 1 89.44 97 ASN A O 1
ATOM 757 N N . GLY A 1 98 ? -4.988 1.021 15.352 1 78.94 98 GLY A N 1
ATOM 758 C CA . GLY A 1 98 ? -5.777 0.354 16.375 1 78.94 98 GLY A CA 1
ATOM 759 C C . GLY A 1 98 ? -4.977 0.003 17.609 1 78.94 98 GLY A C 1
ATOM 760 O O . GLY A 1 98 ? -3.752 0.123 17.625 1 78.94 98 GLY A O 1
ATOM 761 N N . PRO A 1 99 ? -5.816 -0.189 18.719 1 61.19 99 PRO A N 1
ATOM 762 C CA . PRO A 1 99 ? -5.145 -0.403 20 1 61.19 99 PRO A CA 1
ATOM 763 C C . PRO A 1 99 ? -4.348 -1.705 20.047 1 61.19 99 PRO A C 1
ATOM 765 O O . PRO A 1 99 ? -3.559 -1.923 20.969 1 61.19 99 PRO A O 1
ATOM 768 N N . GLY A 1 100 ? -4.578 -2.521 19.047 1 56.84 100 GLY A N 1
ATOM 769 C CA . GLY A 1 100 ? -3.906 -3.807 19.156 1 56.84 100 GLY A CA 1
ATOM 770 C C . GLY A 1 100 ? -2.477 -3.777 18.656 1 56.84 100 GLY A C 1
ATOM 771 O O . GLY A 1 100 ? -2.021 -2.764 18.125 1 56.84 100 GLY A O 1
ATOM 772 N N . HIS A 1 101 ? -1.72 -4.57 19.281 1 48.56 101 HIS A N 1
ATOM 773 C CA . HIS A 1 101 ? -0.361 -4.73 18.781 1 48.56 101 HIS A CA 1
ATOM 774 C C . HIS A 1 101 ? -0.358 -5.391 17.406 1 48.56 101 HIS A C 1
ATOM 776 O O . HIS A 1 101 ? -0.988 -6.434 17.219 1 48.56 101 HIS A O 1
ATOM 782 N N . TYR A 1 102 ? -0.068 -4.551 16.391 1 44.12 102 TYR A N 1
ATOM 783 C CA . TYR A 1 102 ? -0.106 -4.957 14.984 1 44.12 102 TYR A CA 1
ATOM 784 C C . TYR A 1 102 ? 0.155 -6.453 14.844 1 44.12 102 TYR A C 1
ATOM 786 O O . TYR A 1 102 ? -0.446 -7.117 14 1 44.12 102 TYR A O 1
ATOM 794 N N . LEU A 1 103 ? 1.154 -7.047 15.562 1 45.72 103 LEU A N 1
ATOM 795 C CA . LEU A 1 103 ? 1.665 -8.398 15.344 1 45.72 103 LEU A CA 1
ATOM 796 C C . LEU A 1 103 ? 0.866 -9.414 16.141 1 45.72 103 LEU A C 1
ATOM 798 O O . LEU A 1 103 ? 0.719 -10.57 15.727 1 45.72 103 LEU A O 1
ATOM 802 N N . SER A 1 104 ? 0.26 -9.156 17.312 1 49.12 104 SER A N 1
ATOM 803 C CA . SER A 1 104 ? -0.307 -10.227 18.125 1 49.12 104 SER A CA 1
ATOM 804 C C . SER A 1 104 ? -1.831 -10.188 18.109 1 49.12 104 SER A C 1
ATOM 806 O O . SER A 1 104 ? -2.486 -11.227 18.031 1 49.12 104 SER A O 1
ATOM 808 N N . LYS A 1 105 ? -2.438 -9.055 18.234 1 54.31 105 LYS A N 1
ATOM 809 C CA . LYS A 1 105 ? -3.887 -8.883 18.188 1 54.31 105 LYS A CA 1
ATOM 810 C C . LYS A 1 105 ? -4.258 -7.574 17.5 1 54.31 105 LYS A C 1
ATOM 812 O O . LYS A 1 105 ? -4.605 -6.594 18.156 1 54.31 105 LYS A O 1
ATOM 817 N N . PRO A 1 106 ? -4.121 -7.688 16.141 1 59.31 106 PRO A N 1
ATOM 818 C CA . PRO A 1 106 ? -4.387 -6.406 15.477 1 59.31 106 PRO A CA 1
ATOM 819 C C . PRO A 1 106 ? -5.852 -5.992 15.555 1 59.31 106 PRO A C 1
ATOM 821 O O . PRO A 1 106 ? -6.742 -6.789 15.242 1 59.31 106 PRO A O 1
ATOM 824 N N . ARG A 1 107 ? -6.176 -5.012 16.484 1 66.25 107 ARG A N 1
ATOM 825 C CA . ARG A 1 107 ? -7.52 -4.449 16.562 1 66.25 107 ARG A CA 1
ATOM 826 C C . ARG A 1 107 ? -7.633 -3.18 15.727 1 66.25 107 ARG A C 1
ATOM 828 O O . ARG A 1 107 ? -7.855 -2.094 16.266 1 66.25 107 ARG A O 1
ATOM 835 N N . TYR A 1 108 ? -7.551 -3.471 14.375 1 81 108 TYR A N 1
ATOM 836 C CA . TYR A 1 108 ? -7.648 -2.344 13.453 1 81 108 TYR A CA 1
ATOM 837 C C . TYR A 1 108 ? -9 -1.646 13.586 1 81 108 TYR A C 1
ATOM 839 O O . TYR A 1 108 ? -10.039 -2.301 13.641 1 81 108 TYR A O 1
ATOM 847 N N . ASP A 1 109 ? -8.867 -0.317 13.695 1 89 109 ASP A N 1
ATOM 848 C CA . ASP A 1 109 ? -10.031 0.532 13.898 1 89 109 ASP A CA 1
ATOM 849 C C . ASP A 1 109 ? -10.391 1.295 12.633 1 89 109 ASP A C 1
ATOM 851 O O . ASP A 1 109 ? -9.852 2.373 12.375 1 89 109 ASP A O 1
ATOM 855 N N . TRP A 1 110 ? -11.344 0.755 11.844 1 91.5 110 TRP A N 1
ATOM 856 C CA . TRP A 1 110 ? -11.719 1.339 10.555 1 91.5 110 TRP A CA 1
ATOM 857 C C . TRP A 1 110 ? -12.32 2.727 10.742 1 91.5 110 TRP A C 1
ATOM 859 O O . TRP A 1 110 ? -12.07 3.633 9.945 1 91.5 110 TRP A O 1
ATOM 869 N N . ALA A 1 111 ? -13.125 2.887 11.789 1 93.56 111 ALA A N 1
ATOM 870 C CA . ALA A 1 111 ? -13.719 4.195 12.07 1 93.56 111 ALA A CA 1
ATOM 871 C C . ALA A 1 111 ? -12.633 5.254 12.258 1 93.56 111 ALA A C 1
ATOM 873 O O . ALA A 1 111 ? -12.727 6.352 11.703 1 93.56 111 ALA A O 1
ATOM 874 N N . PHE A 1 112 ? -11.609 4.93 12.992 1 95.62 112 PHE A N 1
ATOM 875 C CA . PHE A 1 112 ? -10.5 5.848 13.219 1 95.62 112 PHE A CA 1
ATOM 876 C C . PHE A 1 112 ? -9.797 6.176 11.906 1 95.62 112 PHE A C 1
ATOM 878 O O . PHE A 1 112 ? -9.469 7.336 11.648 1 95.62 112 PHE A O 1
ATOM 885 N N . ALA A 1 113 ? -9.539 5.137 11.109 1 95.06 113 ALA A N 1
ATOM 886 C CA . ALA A 1 113 ? -8.891 5.352 9.82 1 95.06 113 ALA A CA 1
ATOM 887 C C . ALA A 1 113 ? -9.695 6.301 8.945 1 95.06 113 ALA A C 1
ATOM 889 O O . ALA A 1 113 ? -9.148 7.227 8.344 1 95.06 113 ALA A O 1
ATOM 890 N N . VAL A 1 114 ? -11.016 6.109 8.914 1 96.06 114 VAL A N 1
ATOM 891 C CA . VAL A 1 114 ? -11.891 6.918 8.07 1 96.06 114 VAL A CA 1
ATOM 892 C C . VAL A 1 114 ? -11.883 8.367 8.555 1 96.06 114 VAL A C 1
ATOM 894 O O . VAL A 1 114 ? -11.664 9.289 7.766 1 96.06 114 VAL A O 1
ATOM 897 N N . VAL A 1 115 ? -12.031 8.578 9.82 1 97.81 115 VAL A N 1
ATOM 898 C CA . VAL A 1 115 ? -12.117 9.93 10.359 1 97.81 115 VAL A CA 1
ATOM 899 C C . VAL A 1 115 ? -10.781 10.641 10.211 1 97.81 115 VAL A C 1
ATOM 901 O O . VAL A 1 115 ? -10.727 11.789 9.758 1 97.81 115 VAL A O 1
ATOM 904 N N . ARG A 1 116 ? -9.68 9.969 10.562 1 98.44 116 ARG A N 1
ATOM 905 C CA . ARG A 1 116 ? -8.352 10.555 10.461 1 98.44 116 ARG A CA 1
ATOM 906 C C . ARG A 1 116 ? -8.047 10.992 9.031 1 98.44 116 ARG A C 1
ATOM 908 O O . ARG A 1 116 ? -7.582 12.109 8.805 1 98.44 116 ARG A O 1
ATOM 915 N N . ASN A 1 117 ? -8.32 10.102 8.094 1 98.56 117 ASN A N 1
ATOM 916 C CA . ASN A 1 117 ? -8 10.414 6.699 1 98.56 117 ASN A CA 1
ATOM 917 C C . ASN A 1 117 ? -8.914 11.5 6.145 1 98.56 117 ASN A C 1
ATOM 919 O O . ASN A 1 117 ? -8.469 12.375 5.395 1 98.56 117 ASN A O 1
ATOM 923 N N . TYR A 1 118 ? -10.195 11.516 6.484 1 98.69 118 TYR A N 1
ATOM 924 C CA . TYR A 1 118 ? -11.109 12.547 5.992 1 98.69 118 TYR A CA 1
ATOM 925 C C . TYR A 1 118 ? -10.719 13.914 6.527 1 98.69 118 TYR A C 1
ATOM 927 O O . TYR A 1 118 ? -10.625 14.883 5.766 1 98.69 118 TYR A O 1
ATOM 935 N N . PHE A 1 119 ? -10.5 13.93 7.855 1 98.75 119 PHE A N 1
ATOM 936 C CA . PHE A 1 119 ? -10.117 15.203 8.461 1 98.75 119 PHE A CA 1
ATOM 937 C C . PHE A 1 119 ? -8.82 15.719 7.852 1 98.75 119 PHE A C 1
ATOM 939 O O . PHE A 1 119 ? -8.711 16.906 7.523 1 98.75 119 PHE A O 1
ATOM 946 N N . TYR A 1 120 ? -7.91 14.844 7.672 1 98.81 120 TYR A N 1
ATOM 947 C CA . TYR A 1 120 ? -6.613 15.258 7.145 1 98.81 120 TYR A CA 1
ATOM 948 C C . TYR A 1 120 ? -6.738 15.719 5.695 1 98.81 120 TYR A C 1
ATOM 950 O O . TYR A 1 120 ? -6.191 16.766 5.32 1 98.81 120 TYR A O 1
ATOM 958 N N . VAL A 1 121 ? -7.426 14.922 4.863 1 98.75 121 VAL A N 1
ATOM 959 C CA . VAL A 1 121 ? -7.461 15.242 3.441 1 98.75 121 VAL A CA 1
ATOM 960 C C . VAL A 1 121 ? -8.195 16.562 3.229 1 98.75 121 VAL A C 1
ATOM 962 O O . VAL A 1 121 ? -7.84 17.344 2.334 1 98.75 121 VAL A O 1
ATOM 965 N N . GLN A 1 122 ? -9.211 16.859 3.965 1 98.62 122 GLN A N 1
ATOM 966 C CA . GLN A 1 122 ? -9.875 18.156 3.865 1 98.62 122 GLN A CA 1
ATOM 967 C C . GLN A 1 122 ? -8.93 19.281 4.27 1 98.62 122 GLN A C 1
ATOM 969 O O . GLN A 1 122 ? -8.891 20.328 3.619 1 98.62 122 GLN A O 1
ATOM 974 N N . ALA A 1 123 ? -8.172 19.094 5.367 1 98.62 123 ALA A N 1
ATOM 975 C CA . ALA A 1 123 ? -7.188 20.094 5.781 1 98.62 123 ALA A CA 1
ATOM 976 C C . ALA A 1 123 ? -6.121 20.281 4.707 1 98.62 123 ALA A C 1
ATOM 978 O O . ALA A 1 123 ? -5.719 21.422 4.426 1 98.62 123 ALA A O 1
ATOM 979 N N . LYS A 1 124 ? -5.707 19.172 4.18 1 98.69 124 LYS A N 1
ATOM 980 C CA . LYS A 1 124 ? -4.703 19.234 3.121 1 98.69 124 LYS A CA 1
ATOM 981 C C . LYS A 1 124 ? -5.234 19.969 1.896 1 98.69 124 LYS A C 1
ATOM 983 O O . LYS A 1 124 ? -4.504 20.719 1.256 1 98.69 124 LYS A O 1
ATOM 988 N N . LYS A 1 125 ? -6.453 19.703 1.562 1 98.5 125 LYS A N 1
ATOM 989 C CA . LYS A 1 125 ? -7.074 20.422 0.448 1 98.5 125 LYS A CA 1
ATOM 990 C C . LYS A 1 125 ? -7.07 21.922 0.682 1 98.5 125 LYS A C 1
ATOM 992 O O . LYS A 1 125 ? -6.746 22.703 -0.221 1 98.5 125 LYS A O 1
ATOM 997 N N . VAL A 1 126 ? -7.41 22.359 1.838 1 98.56 126 VAL A N 1
ATOM 998 C CA . VAL A 1 126 ? -7.402 23.766 2.207 1 98.56 126 VAL A CA 1
ATOM 999 C C . VAL A 1 126 ? -5.988 24.328 2.086 1 98.56 126 VAL A C 1
ATOM 1001 O O . VAL A 1 126 ? -5.785 25.406 1.521 1 98.56 126 VAL A O 1
ATOM 1004 N N . ARG A 1 127 ? -5.016 23.578 2.592 1 98.62 127 ARG A N 1
ATOM 1005 C CA . ARG A 1 127 ? -3.621 24 2.533 1 98.62 127 ARG A CA 1
ATOM 1006 C C . ARG A 1 127 ? -3.143 24.125 1.089 1 98.62 127 ARG A C 1
ATOM 1008 O O . ARG A 1 127 ? -2.494 25.094 0.72 1 98.6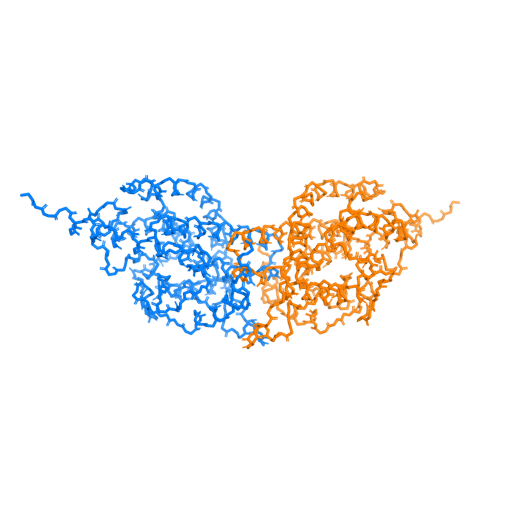2 127 ARG A O 1
ATOM 1015 N N . MET A 1 128 ? -3.48 23.078 0.301 1 98.69 128 MET A N 1
ATOM 1016 C CA . MET A 1 128 ? -3.01 23.094 -1.081 1 98.69 128 MET A CA 1
ATOM 1017 C C . MET A 1 128 ? -3.637 24.234 -1.864 1 98.69 128 MET A C 1
ATOM 1019 O O . MET A 1 128 ? -2.986 24.844 -2.719 1 98.69 128 MET A O 1
ATOM 1023 N N . GLU A 1 129 ? -4.887 24.531 -1.582 1 98.12 129 GLU A N 1
ATOM 1024 C CA . GLU A 1 129 ? -5.531 25.672 -2.217 1 98.12 129 GLU A CA 1
ATOM 1025 C C . GLU A 1 129 ? -4.793 26.969 -1.898 1 98.12 129 GLU A C 1
ATOM 1027 O O . GLU A 1 129 ? -4.625 27.828 -2.77 1 98.12 129 GLU A O 1
ATOM 1032 N N . SER A 1 130 ? -4.422 27.125 -0.704 1 98.62 130 SER A N 1
ATOM 1033 C CA . SER A 1 130 ? -3.658 28.312 -0.295 1 98.62 130 SER A CA 1
ATOM 1034 C C . SER A 1 130 ? -2.275 28.312 -0.937 1 98.62 130 SER A C 1
ATOM 1036 O O . SER A 1 130 ? -1.811 29.359 -1.404 1 98.62 130 SER A O 1
ATOM 1038 N N . LEU A 1 131 ? -1.611 27.156 -1 1 98.75 131 LEU A N 1
ATOM 1039 C CA . LEU A 1 131 ? -0.229 27.016 -1.449 1 98.75 131 LEU A CA 1
ATOM 1040 C C . LEU A 1 131 ? -0.116 27.297 -2.945 1 98.75 131 LEU A C 1
ATOM 1042 O O . LEU A 1 131 ? 0.972 27.578 -3.447 1 98.75 131 LEU A O 1
ATOM 1046 N N . LYS A 1 132 ? -1.19 27.203 -3.674 1 98.19 132 LYS A N 1
ATOM 1047 C CA . LYS A 1 132 ? -1.169 27.547 -5.094 1 98.19 132 LYS A CA 1
ATOM 1048 C C . LYS A 1 132 ? -0.725 28.984 -5.309 1 98.19 132 LYS A C 1
ATOM 1050 O O . LYS A 1 132 ? -0.252 29.344 -6.391 1 98.19 132 LYS A O 1
ATOM 1055 N N . ASN A 1 133 ? -0.862 29.812 -4.273 1 98 133 ASN A N 1
ATOM 1056 C CA . ASN A 1 133 ? -0.48 31.219 -4.332 1 98 133 ASN A CA 1
ATOM 1057 C C . ASN A 1 133 ? 0.758 31.5 -3.486 1 98 133 ASN A C 1
ATOM 1059 O O . ASN A 1 133 ? 0.984 32.625 -3.066 1 98 133 ASN A O 1
ATOM 1063 N N . SER A 1 134 ? 1.533 30.484 -3.193 1 98.56 134 SER A N 1
ATOM 1064 C CA . SER A 1 134 ? 2.734 30.609 -2.375 1 98.56 134 SER A CA 1
ATOM 1065 C C . SER A 1 134 ? 3.754 31.547 -3.029 1 98.56 134 SER A C 1
ATOM 1067 O O . SER A 1 134 ? 3.887 31.562 -4.254 1 98.56 134 SER A O 1
ATOM 1069 N N . SER A 1 135 ? 4.5 32.25 -2.252 1 98.44 135 SER A N 1
ATOM 1070 C CA . SER A 1 135 ? 5.578 33.094 -2.738 1 98.44 135 SER A CA 1
ATOM 1071 C C . SER A 1 135 ? 6.742 32.281 -3.271 1 98.44 135 SER A C 1
ATOM 1073 O O . SER A 1 135 ? 7.617 32.781 -3.963 1 98.44 135 SER A O 1
ATOM 1075 N N . TYR A 1 136 ? 6.816 31.031 -2.951 1 98.44 136 TYR A N 1
ATOM 1076 C CA . TYR A 1 136 ? 7.809 30.109 -3.502 1 98.44 136 TYR A CA 1
ATOM 1077 C C . TYR A 1 136 ? 7.23 29.312 -4.672 1 98.44 136 TYR A C 1
ATOM 1079 O O . TYR A 1 136 ? 6.543 28.312 -4.473 1 98.44 136 TYR A O 1
ATOM 1087 N N . GLU A 1 137 ? 7.617 29.688 -5.82 1 98.38 137 GLU A N 1
ATOM 1088 C CA . GLU A 1 137 ? 6.988 29.234 -7.055 1 98.38 137 GLU A CA 1
ATOM 1089 C C . GLU A 1 137 ? 7.035 27.719 -7.18 1 98.38 137 GLU A C 1
ATOM 1091 O O . GLU A 1 137 ? 6.051 27.094 -7.578 1 98.38 137 GLU A O 1
ATOM 1096 N N . PRO A 1 138 ? 8.133 27.047 -6.859 1 98.62 138 PRO A N 1
ATOM 1097 C CA . PRO A 1 138 ? 8.148 25.594 -6.973 1 98.62 138 PRO A CA 1
ATOM 1098 C C . PRO A 1 138 ? 7.102 24.922 -6.094 1 98.62 138 PRO A C 1
ATOM 1100 O O . PRO A 1 138 ? 6.52 23.906 -6.484 1 98.62 138 PRO A O 1
ATOM 1103 N N . LEU A 1 139 ? 6.867 25.484 -4.938 1 98.69 139 LEU A N 1
ATOM 1104 C CA . LEU A 1 139 ? 5.848 24.938 -4.047 1 98.69 139 LEU A CA 1
ATOM 1105 C C . LEU A 1 139 ? 4.449 25.203 -4.598 1 98.69 139 LEU A C 1
ATOM 1107 O O . LEU A 1 139 ? 3.57 24.344 -4.504 1 98.69 139 LEU A O 1
ATOM 1111 N N . ALA A 1 140 ? 4.246 26.328 -5.148 1 98.56 140 ALA A N 1
ATOM 1112 C CA . ALA A 1 140 ? 2.971 26.641 -5.785 1 98.56 140 ALA A CA 1
ATOM 1113 C C . ALA A 1 140 ? 2.666 25.656 -6.914 1 98.56 140 ALA A C 1
ATOM 1115 O O . ALA A 1 140 ? 1.535 25.188 -7.043 1 98.56 140 ALA A O 1
ATOM 1116 N N . ASN A 1 141 ? 3.668 25.359 -7.684 1 98.38 141 ASN A N 1
ATOM 1117 C CA . ASN A 1 141 ? 3.512 24.391 -8.773 1 98.38 141 ASN A CA 1
ATOM 1118 C C . ASN A 1 141 ? 3.184 23 -8.25 1 98.38 141 ASN A C 1
ATOM 1120 O O . ASN A 1 141 ? 2.33 22.312 -8.805 1 98.38 141 ASN A O 1
ATOM 1124 N N . ALA A 1 142 ? 3.877 22.609 -7.227 1 98.06 142 ALA A N 1
ATOM 1125 C CA . ALA A 1 142 ? 3.594 21.312 -6.613 1 98.06 142 ALA A CA 1
ATOM 1126 C C . ALA A 1 142 ? 2.164 21.266 -6.086 1 98.06 142 ALA A C 1
ATOM 1128 O O . ALA A 1 142 ? 1.48 20.25 -6.234 1 98.06 142 ALA A O 1
ATOM 1129 N N . ALA A 1 143 ? 1.744 22.359 -5.492 1 98.44 143 ALA A N 1
ATOM 1130 C CA . ALA A 1 143 ? 0.404 22.422 -4.918 1 98.44 143 ALA A CA 1
ATOM 1131 C C . ALA A 1 143 ? -0.665 22.25 -5.992 1 98.44 143 ALA A C 1
ATOM 1133 O O . ALA A 1 143 ? -1.708 21.641 -5.75 1 98.44 143 ALA A O 1
ATOM 1134 N N . LEU A 1 144 ? -0.41 22.766 -7.164 1 97.12 144 LEU A N 1
ATOM 1135 C CA . LEU A 1 144 ? -1.343 22.609 -8.281 1 97.12 144 LEU A CA 1
ATOM 1136 C C . LEU A 1 144 ? -1.534 21.141 -8.633 1 97.12 144 LEU A C 1
ATOM 1138 O O . LEU A 1 144 ? -2.666 20.688 -8.805 1 97.12 144 LEU A O 1
ATOM 1142 N N . LYS A 1 145 ? -0.507 20.391 -8.711 1 96.12 145 LYS A N 1
ATOM 1143 C CA . LYS A 1 145 ? -0.551 18.969 -9.055 1 96.12 145 LYS A CA 1
ATOM 1144 C C . LYS A 1 145 ? -1.225 18.156 -7.953 1 96.12 145 LYS A C 1
ATOM 1146 O O . LYS A 1 145 ? -2.078 17.312 -8.234 1 96.12 145 LYS A O 1
ATOM 1151 N N . VAL A 1 146 ? -0.812 18.406 -6.766 1 97.62 146 VAL A N 1
ATOM 1152 C CA . VAL A 1 146 ? -1.331 17.688 -5.609 1 97.62 146 VAL A CA 1
ATOM 1153 C C . VAL A 1 146 ? -2.83 17.938 -5.469 1 97.62 146 VAL A C 1
ATOM 1155 O O . VAL A 1 146 ? -3.602 17.016 -5.195 1 97.62 146 VAL A O 1
ATOM 1158 N N . ASN A 1 147 ? -3.203 19.188 -5.68 1 96.75 147 ASN A N 1
ATOM 1159 C CA . ASN A 1 147 ? -4.59 19.594 -5.48 1 96.75 147 ASN A CA 1
ATOM 1160 C C . ASN A 1 147 ? -5.539 18.828 -6.402 1 96.75 147 ASN A C 1
ATOM 1162 O O . ASN A 1 147 ? -6.672 18.531 -6.023 1 96.75 147 ASN A O 1
ATOM 1166 N N . MET A 1 148 ? -5.16 18.469 -7.582 1 94.88 148 MET A N 1
ATOM 1167 C CA . MET A 1 148 ? -5.977 17.719 -8.539 1 94.88 148 MET A CA 1
ATOM 1168 C C . MET A 1 148 ? -6.281 16.312 -8.023 1 94.88 148 MET A C 1
ATOM 1170 O O . MET A 1 148 ? -7.406 15.836 -8.156 1 94.88 148 MET A O 1
ATOM 1174 N N . GLU A 1 149 ? -5.348 15.719 -7.414 1 95.81 149 GLU A N 1
ATOM 1175 C CA . GLU A 1 149 ? -5.523 14.367 -6.906 1 95.81 149 GLU A CA 1
ATOM 1176 C C . GLU A 1 149 ? -6.344 14.359 -5.617 1 95.81 149 GLU A C 1
ATOM 1178 O O . GLU A 1 149 ? -7.062 13.398 -5.34 1 95.81 149 GLU A O 1
ATOM 1183 N N . LEU A 1 150 ? -6.297 15.492 -4.883 1 98 150 LEU A N 1
ATOM 1184 C CA . LEU A 1 150 ? -6.984 15.562 -3.598 1 98 150 LEU A CA 1
ATOM 1185 C C . LEU A 1 150 ? -8.5 15.562 -3.789 1 98 150 LEU A C 1
ATOM 1187 O O . LEU A 1 150 ? -9.242 15.156 -2.891 1 98 150 LEU A O 1
ATOM 1191 N N . TYR A 1 151 ? -8.93 15.961 -4.945 1 94.19 151 TYR A N 1
ATOM 1192 C CA . TYR A 1 151 ? -10.359 15.93 -5.23 1 94.19 151 TYR A CA 1
ATOM 1193 C C . TYR A 1 151 ? -10.922 14.523 -5.055 1 94.19 151 TYR A C 1
ATOM 1195 O O . TYR A 1 151 ? -11.93 14.328 -4.371 1 94.19 151 TYR A O 1
ATOM 1203 N N . TYR A 1 152 ? -10.211 13.539 -5.578 1 94.81 152 TYR A N 1
ATOM 1204 C CA . TYR A 1 152 ? -10.672 12.156 -5.523 1 94.81 152 TYR A CA 1
ATOM 1205 C C . TYR A 1 152 ? -10.508 11.578 -4.125 1 94.81 152 TYR A C 1
ATOM 1207 O O . TYR A 1 152 ? -11.328 10.789 -3.67 1 94.81 152 TYR A O 1
ATOM 1215 N N . HIS A 1 153 ? -9.438 11.922 -3.492 1 97.94 153 HIS A N 1
ATOM 1216 C CA . HIS A 1 153 ? -9.234 11.469 -2.123 1 97.94 153 HIS A CA 1
ATOM 1217 C C . HIS A 1 153 ? -10.344 11.953 -1.204 1 97.94 153 HIS A C 1
ATOM 1219 O O . HIS A 1 153 ? -10.875 11.188 -0.397 1 97.94 153 HIS A O 1
ATOM 1225 N N . LEU A 1 154 ? -10.664 13.266 -1.392 1 97.75 154 LEU A N 1
ATOM 1226 C CA . LEU A 1 154 ? -11.695 13.883 -0.568 1 97.75 154 LEU A CA 1
ATOM 1227 C C . LEU A 1 154 ? -13.055 13.234 -0.823 1 97.75 154 LEU A C 1
ATOM 1229 O O . LEU A 1 154 ? -13.797 12.953 0.119 1 97.75 154 LEU A O 1
ATOM 1233 N N . LEU A 1 155 ? -13.375 12.992 -2.057 1 96.69 155 LEU A N 1
ATOM 1234 C CA . LEU A 1 155 ? -14.625 12.328 -2.398 1 96.69 155 LEU A CA 1
ATOM 1235 C C . LEU A 1 155 ? -14.703 10.945 -1.756 1 96.69 155 LEU A C 1
ATOM 1237 O O . LEU A 1 155 ? -15.734 10.57 -1.202 1 96.69 155 LEU A O 1
ATOM 1241 N N . HIS A 1 156 ? -13.648 10.25 -1.805 1 96.88 156 HIS A N 1
ATOM 1242 C CA . HIS A 1 156 ? -13.578 8.898 -1.251 1 96.88 156 HIS A CA 1
ATOM 1243 C C . HIS A 1 156 ? -13.836 8.906 0.251 1 96.88 156 HIS A C 1
ATOM 1245 O O . HIS A 1 156 ? -14.742 8.219 0.732 1 96.88 156 HIS A O 1
ATOM 1251 N N . TRP A 1 157 ? -13.102 9.641 0.977 1 97.69 157 TRP A N 1
ATOM 1252 C CA . TRP A 1 157 ? -13.164 9.586 2.434 1 97.69 157 TRP A CA 1
ATOM 1253 C C . TRP A 1 157 ? -14.445 10.234 2.947 1 97.69 157 TRP A C 1
ATOM 1255 O O . TRP A 1 157 ? -15.008 9.797 3.953 1 97.69 157 TRP A O 1
ATOM 1265 N N . LYS A 1 158 ? -14.891 11.312 2.26 1 97.44 158 LYS A N 1
ATOM 1266 C CA . LYS A 1 158 ? -16.172 11.906 2.623 1 97.44 158 LYS A CA 1
ATOM 1267 C C . LYS A 1 158 ? -17.312 10.906 2.48 1 97.44 158 LYS A C 1
ATOM 1269 O O . LYS A 1 158 ? -18.188 10.828 3.342 1 97.44 158 LYS A O 1
ATOM 1274 N N . THR A 1 159 ? -17.266 10.156 1.411 1 96.44 159 THR A N 1
ATOM 1275 C CA . THR A 1 159 ? -18.297 9.141 1.178 1 96.44 159 THR A CA 1
ATOM 1276 C C . THR A 1 159 ? -18.312 8.109 2.305 1 96.44 159 THR A C 1
ATOM 1278 O O . THR A 1 159 ? -19.359 7.801 2.854 1 96.44 159 THR A O 1
ATOM 1281 N N . TRP A 1 160 ? -17.156 7.602 2.658 1 94.81 160 TRP A N 1
ATOM 1282 C CA . TRP A 1 160 ? -17.062 6.648 3.758 1 94.81 160 TRP A CA 1
ATOM 1283 C C . TRP A 1 160 ? -17.562 7.266 5.059 1 94.81 160 TRP A C 1
ATOM 1285 O O . TRP A 1 160 ? -18.297 6.621 5.816 1 94.81 160 TRP A O 1
ATOM 1295 N N . PHE A 1 161 ? -17.172 8.477 5.344 1 96.81 161 PHE A N 1
ATOM 1296 C CA . PHE A 1 161 ? -17.547 9.18 6.57 1 96.81 161 PHE A CA 1
ATOM 1297 C C . PHE A 1 161 ? -19.062 9.281 6.699 1 96.81 161 PHE A C 1
ATOM 1299 O O . PHE A 1 161 ? -19.625 8.867 7.711 1 96.81 161 PHE A O 1
ATOM 1306 N N . VAL A 1 162 ? -19.688 9.742 5.656 1 97 162 VAL A N 1
ATOM 1307 C CA . VAL A 1 162 ? -21.141 9.945 5.672 1 97 162 VAL A CA 1
ATOM 1308 C C . VAL A 1 162 ? -21.844 8.602 5.773 1 97 162 VAL A C 1
ATOM 1310 O O . VAL A 1 162 ? -22.781 8.438 6.566 1 97 162 VAL A O 1
ATOM 1313 N N . GLN A 1 163 ? -21.359 7.625 5 1 94.69 163 GLN A N 1
ATOM 1314 C CA . GLN A 1 163 ? -22 6.309 4.996 1 94.69 163 GLN A CA 1
ATOM 1315 C C . GLN A 1 163 ? -21.938 5.664 6.375 1 94.69 163 GLN A C 1
ATOM 1317 O O . GLN A 1 163 ? -22.938 5.125 6.859 1 94.69 163 GLN A O 1
ATOM 1322 N N . LEU A 1 164 ? -20.812 5.723 7.047 1 93.62 164 LEU A N 1
ATOM 1323 C CA . LEU A 1 164 ? -20.656 5.07 8.344 1 93.62 164 LEU A CA 1
ATOM 1324 C C . LEU A 1 164 ? -21.406 5.824 9.43 1 93.62 164 LEU A C 1
ATOM 1326 O O . LEU A 1 164 ? -21.938 5.215 10.359 1 93.62 164 LEU A O 1
ATOM 1330 N N . MET A 1 165 ? -21.484 7.133 9.273 1 95.06 165 MET A N 1
ATOM 1331 C CA . MET A 1 165 ? -22.234 7.941 10.234 1 95.06 165 MET A CA 1
ATOM 1332 C C . MET A 1 165 ? -23.734 7.684 10.117 1 95.06 165 MET A C 1
ATOM 1334 O O . MET A 1 165 ? -24.469 7.848 11.086 1 95.06 165 MET A O 1
ATOM 1338 N N . GLN A 1 166 ? -24.125 7.234 8.969 1 94.12 166 GLN A N 1
ATOM 1339 C CA . GLN A 1 166 ? -25.531 7.012 8.719 1 94.12 166 GLN A CA 1
ATOM 1340 C C . GLN A 1 166 ? -25.891 5.527 8.789 1 94.12 166 GLN A C 1
ATOM 1342 O O . GLN A 1 166 ? -27.031 5.145 8.586 1 94.12 166 GLN A O 1
ATOM 1347 N N . ALA A 1 167 ? -24.891 4.797 9.039 1 88 167 ALA A N 1
ATOM 1348 C CA . ALA A 1 167 ? -25.141 3.363 9.172 1 88 167 ALA A CA 1
ATOM 1349 C C . ALA A 1 167 ? -25.844 3.047 10.484 1 88 167 ALA A C 1
ATOM 1351 O O . ALA A 1 167 ? -26.406 3.939 11.125 1 88 167 ALA A O 1
ATOM 1352 N N . GLY A 1 168 ? -25.922 1.85 10.93 1 84.25 168 GLY A N 1
ATOM 1353 C CA . GLY A 1 168 ? -26.625 1.466 12.148 1 84.25 168 GLY A CA 1
ATOM 1354 C C . GLY A 1 168 ? -25.984 2.008 13.406 1 84.25 168 GLY A C 1
ATOM 1355 O O . GLY A 1 168 ? -24.953 2.682 13.344 1 84.25 168 GLY A O 1
ATOM 1356 N N . ASP A 1 169 ? -26.5 1.727 14.484 1 85.44 169 ASP A N 1
ATOM 1357 C CA . ASP A 1 169 ? -26.156 2.332 15.773 1 85.44 169 ASP A CA 1
ATOM 1358 C C . ASP A 1 169 ? -24.719 2 16.172 1 85.44 169 ASP A C 1
ATOM 1360 O O . ASP A 1 169 ? -23.969 2.879 16.609 1 85.44 169 ASP A O 1
ATOM 1364 N N . GLU A 1 170 ? -24.328 0.837 16 1 88.75 170 GLU A N 1
ATOM 1365 C CA . GLU A 1 170 ? -22.984 0.442 16.406 1 88.75 170 GLU A CA 1
ATOM 1366 C C . GLU A 1 170 ? -21.922 1.168 15.594 1 88.75 170 GLU A C 1
ATOM 1368 O O . GLU A 1 170 ? -20.938 1.677 16.156 1 88.75 170 GLU A O 1
ATOM 1373 N N . ALA A 1 171 ? -22.125 1.242 14.281 1 88.81 171 ALA A N 1
ATOM 1374 C CA . ALA A 1 171 ? -21.188 1.936 13.398 1 88.81 171 ALA A CA 1
ATOM 1375 C C . ALA A 1 171 ? -21.109 3.422 13.734 1 88.81 171 ALA A C 1
ATOM 1377 O O . ALA A 1 171 ? -20.031 3.998 13.797 1 88.81 171 ALA A O 1
ATOM 1378 N N . ARG A 1 172 ? -22.219 4.02 13.953 1 93.06 172 ARG A N 1
ATOM 1379 C CA . ARG A 1 172 ? -22.266 5.441 14.281 1 93.06 172 ARG A CA 1
ATOM 1380 C C . ARG A 1 172 ? -21.516 5.723 15.586 1 93.06 172 ARG A C 1
ATOM 1382 O O . ARG A 1 172 ? -20.766 6.691 15.672 1 93.06 172 ARG A O 1
ATOM 1389 N N . LYS A 1 173 ? -21.734 4.863 16.547 1 94.69 173 LYS A N 1
ATOM 1390 C CA . LYS A 1 173 ? -21.047 5.043 17.828 1 94.69 173 LYS A CA 1
ATOM 1391 C C . LYS A 1 173 ? -19.531 4.969 17.672 1 94.69 173 LYS A C 1
ATOM 1393 O O . LYS A 1 173 ? -18.812 5.781 18.234 1 94.69 173 LYS A O 1
ATOM 1398 N N . LYS A 1 174 ? -19.047 4.02 16.906 1 92.81 174 LYS A N 1
ATOM 1399 C CA . LYS A 1 174 ? -17.625 3.887 16.641 1 92.81 174 LYS A CA 1
ATOM 1400 C C . LYS A 1 174 ? -17.078 5.129 15.945 1 92.81 174 LYS A C 1
ATOM 1402 O O . LYS A 1 174 ? -15.969 5.586 16.25 1 92.81 174 LYS A O 1
ATOM 1407 N N . MET A 1 175 ? -17.891 5.68 15.07 1 95.88 175 MET A N 1
ATOM 1408 C CA . MET A 1 175 ? -17.5 6.891 14.352 1 95.88 175 MET A CA 1
ATOM 1409 C C . MET A 1 175 ? -17.422 8.086 15.305 1 95.88 175 MET A C 1
ATOM 1411 O O . MET A 1 175 ? -16.469 8.859 15.242 1 95.88 175 MET A O 1
ATOM 1415 N N . GLU A 1 176 ? -18.375 8.211 16.109 1 96.31 176 GLU A N 1
ATOM 1416 C CA . GLU A 1 176 ? -18.375 9.312 17.062 1 96.31 176 GLU A CA 1
ATOM 1417 C C . GLU A 1 176 ? -17.188 9.219 18.016 1 96.31 176 GLU A C 1
ATOM 1419 O O . GLU A 1 176 ? -16.578 10.234 18.344 1 96.31 176 GLU A O 1
ATOM 1424 N N . ASP A 1 177 ? -16.891 7.996 18.453 1 95.44 177 ASP A N 1
ATOM 1425 C CA . ASP A 1 177 ? -15.719 7.789 19.297 1 95.44 177 ASP A CA 1
ATOM 1426 C C . ASP A 1 177 ? -14.438 8.172 18.547 1 95.44 177 ASP A C 1
ATOM 1428 O O . ASP A 1 177 ? -13.539 8.781 19.125 1 95.44 177 ASP A O 1
ATOM 1432 N N . ALA A 1 178 ? -14.352 7.801 17.281 1 96.12 178 ALA A N 1
ATOM 1433 C CA . ALA A 1 178 ? -13.195 8.133 16.453 1 96.12 178 ALA A CA 1
ATOM 1434 C C . ALA A 1 178 ? -13.07 9.641 16.25 1 96.12 178 ALA A C 1
ATOM 1436 O O . ALA A 1 178 ? -11.961 10.18 16.266 1 96.12 178 ALA A O 1
ATOM 1437 N N . ILE A 1 179 ? -14.188 10.297 16.109 1 97.38 179 ILE A N 1
ATOM 1438 C CA . ILE A 1 179 ? -14.188 11.75 15.953 1 97.38 179 ILE A CA 1
ATOM 1439 C C . ILE A 1 179 ? -13.641 12.406 17.219 1 97.38 179 ILE A C 1
ATOM 1441 O O . ILE A 1 179 ? -12.836 13.336 17.125 1 97.38 179 ILE A O 1
ATOM 1445 N N . LYS A 1 180 ? -14.062 11.906 18.312 1 96.31 180 LYS A N 1
ATOM 1446 C CA . LYS A 1 180 ? -13.547 12.422 19.578 1 96.31 180 LYS A CA 1
ATOM 1447 C C . LYS A 1 180 ? -12.039 12.227 19.688 1 96.31 180 LYS A C 1
ATOM 1449 O O . LYS A 1 180 ? -11.312 13.148 20.062 1 96.31 180 LYS A O 1
ATOM 1454 N N . ARG A 1 181 ? -11.602 11.047 19.312 1 95.5 181 ARG A N 1
ATOM 1455 C CA . ARG A 1 181 ? -10.18 10.719 19.375 1 95.5 181 ARG A CA 1
ATOM 1456 C C . ARG A 1 181 ? -9.375 11.602 18.438 1 95.5 181 ARG A C 1
ATOM 1458 O O . ARG A 1 181 ? -8.352 12.164 18.828 1 95.5 181 ARG A O 1
ATOM 1465 N N . VAL A 1 182 ? -9.828 11.781 17.219 1 97.69 182 VAL A N 1
ATOM 1466 C CA . VAL A 1 182 ? -9.141 12.57 16.203 1 97.69 182 VAL A CA 1
ATOM 1467 C C . VAL A 1 182 ? -9.164 14.047 16.594 1 97.69 182 VAL A C 1
ATOM 1469 O O . VAL A 1 182 ? -8.156 14.742 16.453 1 97.69 182 VAL A O 1
ATOM 1472 N N . SER A 1 183 ? -10.273 14.516 17.125 1 97.44 183 SER A N 1
ATOM 1473 C CA . SER A 1 183 ? -10.422 15.922 17.5 1 97.44 183 SER A CA 1
ATOM 1474 C C . SER A 1 183 ? -9.438 16.297 18.609 1 97.44 183 SER A C 1
ATOM 1476 O O . SER A 1 183 ? -8.961 17.438 18.656 1 97.44 183 SER A O 1
ATOM 1478 N N . ALA A 1 184 ? -9.102 15.383 19.422 1 97 184 ALA A N 1
ATOM 1479 C CA . ALA A 1 184 ? -8.234 15.625 20.562 1 97 184 ALA A CA 1
ATOM 1480 C C . ALA A 1 184 ? -6.836 16.031 20.109 1 97 184 ALA A C 1
ATOM 1482 O O . ALA A 1 184 ? -6.109 16.703 20.844 1 97 184 ALA A O 1
ATOM 1483 N N . ASP A 1 185 ? -6.473 15.688 18.859 1 97.81 185 ASP A N 1
ATOM 1484 C CA . ASP A 1 185 ? -5.113 15.961 18.406 1 97.81 185 ASP A CA 1
ATOM 1485 C C . ASP A 1 185 ? -5.113 16.656 17.047 1 97.81 185 ASP A C 1
ATOM 1487 O O . ASP A 1 185 ? -4.055 16.875 16.453 1 97.81 185 ASP A O 1
ATOM 1491 N N . PHE A 1 186 ? -6.266 17.141 16.547 1 98.19 186 PHE A N 1
ATOM 1492 C CA . PHE A 1 186 ? -6.387 17.594 15.164 1 98.19 186 PHE A CA 1
ATOM 1493 C C . PHE A 1 186 ? -5.734 18.953 14.984 1 98.19 186 PHE A C 1
ATOM 1495 O O . PHE A 1 186 ? -5.273 19.281 13.891 1 98.19 186 PHE A O 1
ATOM 1502 N N . ASP A 1 187 ? -5.645 19.75 16 1 97.25 187 ASP A N 1
ATOM 1503 C CA . ASP A 1 187 ? -5.035 21.078 15.891 1 97.25 187 ASP A CA 1
ATOM 1504 C C . ASP A 1 187 ? -3.574 20.969 15.453 1 97.25 187 ASP A C 1
ATOM 1506 O O . ASP A 1 187 ? -3.037 21.891 14.836 1 97.25 187 ASP A O 1
ATOM 1510 N N . GLY A 1 188 ? -2.932 19.844 15.797 1 97.56 188 GLY A N 1
ATOM 1511 C CA . GLY A 1 188 ? -1.572 19.609 15.336 1 97.56 188 GLY A CA 1
ATOM 1512 C C . GLY A 1 188 ? -1.461 19.531 13.82 1 97.56 188 GLY A C 1
ATOM 1513 O O . GLY A 1 188 ? -0.409 19.828 13.258 1 97.56 188 GLY A O 1
ATOM 1514 N N . VAL A 1 189 ? -2.506 19.109 13.156 1 98.12 189 VAL A N 1
ATOM 1515 C CA . VAL A 1 189 ? -2.545 18.969 11.703 1 98.12 189 VAL A CA 1
ATOM 1516 C C . VAL A 1 189 ? -2.648 20.344 11.055 1 98.12 189 VAL A C 1
ATOM 1518 O O . VAL A 1 189 ? -2.02 20.609 10.031 1 98.12 189 VAL A O 1
ATOM 1521 N N . VAL A 1 190 ? -3.318 21.297 11.656 1 96.19 190 VAL A N 1
ATOM 1522 C CA . VAL A 1 190 ? -3.576 22.609 11.07 1 96.19 190 VAL A CA 1
ATOM 1523 C C . VAL A 1 190 ? -2.469 23.578 11.469 1 96.19 190 VAL A C 1
ATOM 1525 O O . VAL A 1 190 ? -2.219 24.562 10.766 1 96.19 190 VAL A O 1
ATOM 1528 N N . SER A 1 191 ? -1.773 23.25 12.539 1 96.81 191 SER A N 1
ATOM 1529 C CA . SER A 1 191 ? -0.709 24.109 13.055 1 96.81 191 SER A CA 1
ATOM 1530 C C . SER A 1 191 ? 0.418 24.266 12.039 1 96.81 191 SER A C 1
ATOM 1532 O O . SER A 1 191 ? 0.737 23.328 11.312 1 96.81 191 SER A O 1
ATOM 1534 N N . LEU A 1 192 ? 1.017 25.469 12.008 1 97.81 192 LEU A N 1
ATOM 1535 C CA . LEU A 1 192 ? 2.186 25.719 11.18 1 97.81 192 LEU A CA 1
ATOM 1536 C C . LEU A 1 192 ? 3.455 25.781 12.023 1 97.81 192 LEU A C 1
ATOM 1538 O O . LEU A 1 192 ? 4.527 26.109 11.516 1 97.81 192 LEU A O 1
ATOM 1542 N N . GLY A 1 193 ? 3.309 25.5 13.32 1 97.38 193 GLY A N 1
ATOM 1543 C CA . GLY A 1 193 ? 4.465 25.344 14.188 1 97.38 193 GLY A CA 1
ATOM 1544 C C . GLY A 1 193 ? 5.031 26.672 14.664 1 97.38 193 GLY A C 1
ATOM 1545 O O . GLY A 1 193 ? 4.352 27.703 14.609 1 97.38 193 GLY A O 1
ATOM 1546 N N . PRO A 1 194 ? 6.285 26.656 15.18 1 97.31 194 PRO A N 1
ATOM 1547 C CA . PRO A 1 194 ? 6.898 27.812 15.828 1 97.31 194 PRO A CA 1
ATOM 1548 C C . PRO A 1 194 ? 7.117 28.984 14.867 1 97.31 194 PRO A C 1
ATOM 1550 O O . PRO A 1 194 ? 7.148 30.141 15.289 1 97.31 194 PRO A O 1
ATOM 1553 N N . LEU A 1 195 ? 7.184 28.766 13.625 1 97.81 195 LEU A N 1
ATOM 1554 C CA . LEU A 1 195 ? 7.473 29.812 12.656 1 97.81 195 LEU A CA 1
ATOM 1555 C C . LEU A 1 195 ? 6.211 30.234 11.914 1 97.81 195 LEU A C 1
ATOM 1557 O O . LEU A 1 195 ? 6.289 30.781 10.812 1 97.81 195 LEU A O 1
ATOM 1561 N N . SER A 1 196 ? 5.078 29.938 12.492 1 97.88 196 SER A N 1
ATOM 1562 C CA . SER A 1 196 ? 3.779 30.203 11.883 1 97.88 196 SER A CA 1
ATOM 1563 C C . SER A 1 196 ? 3.668 31.656 11.422 1 97.88 196 SER A C 1
ATOM 1565 O O . SER A 1 196 ? 3.197 31.922 10.312 1 97.88 196 SER A O 1
ATOM 1567 N N . LYS A 1 197 ? 4.094 32.562 12.211 1 97.25 197 LYS A N 1
ATOM 1568 C CA . LYS A 1 197 ? 3.992 33.969 11.875 1 97.25 197 LYS A CA 1
ATOM 1569 C C . LYS A 1 197 ? 4.844 34.312 10.656 1 97.25 197 LYS A C 1
ATOM 1571 O O . LYS A 1 197 ? 4.391 35.031 9.75 1 97.25 197 LYS A O 1
ATOM 1576 N N . ASP A 1 198 ? 6.086 33.844 10.656 1 97.75 198 ASP A N 1
ATOM 1577 C CA . ASP A 1 198 ? 6.984 34.062 9.531 1 97.75 198 ASP A CA 1
ATOM 1578 C C . ASP A 1 198 ? 6.441 33.438 8.25 1 97.75 198 ASP A C 1
ATOM 1580 O O . ASP A 1 198 ? 6.488 34.062 7.184 1 97.75 198 ASP A O 1
ATOM 1584 N N . ILE A 1 199 ? 5.906 32.25 8.367 1 98.31 199 ILE A N 1
ATOM 1585 C CA . ILE A 1 199 ? 5.371 31.516 7.223 1 98.31 199 ILE A CA 1
ATOM 1586 C C . ILE A 1 199 ? 4.262 32.312 6.562 1 98.31 199 ILE A C 1
ATOM 1588 O O . ILE A 1 199 ? 4.234 32.469 5.34 1 98.31 199 ILE A O 1
ATOM 1592 N N . ALA A 1 200 ? 3.447 32.938 7.367 1 97.81 200 ALA A N 1
ATOM 1593 C CA . ALA A 1 200 ? 2.344 33.75 6.859 1 97.81 200 ALA A CA 1
ATOM 1594 C C . ALA A 1 200 ? 2.842 35.094 6.355 1 97.81 200 ALA A C 1
ATOM 1596 O O . ALA A 1 200 ? 2.41 35.562 5.301 1 97.81 200 ALA A O 1
ATOM 1597 N N . THR A 1 201 ? 3.729 35.688 7.109 1 97.5 201 THR A N 1
ATOM 1598 C CA . THR A 1 201 ? 4.242 37 6.762 1 97.5 201 THR A CA 1
ATOM 1599 C C . THR A 1 201 ? 4.945 36.969 5.406 1 97.5 201 THR A C 1
ATOM 1601 O O . THR A 1 201 ? 4.816 37.906 4.617 1 97.5 201 THR A O 1
ATOM 1604 N N . PHE A 1 202 ? 5.645 35.875 5.16 1 98 202 PHE A N 1
ATOM 1605 C CA . PHE A 1 202 ? 6.391 35.75 3.914 1 98 202 PHE A CA 1
ATOM 1606 C C . PHE A 1 202 ? 5.492 35.219 2.795 1 98 202 PHE A C 1
ATOM 1608 O O . PHE A 1 202 ? 5.969 34.906 1.703 1 98 202 PHE A O 1
ATOM 1615 N N . LYS A 1 203 ? 4.203 35.062 3.07 1 98.25 203 LYS A N 1
ATOM 1616 C CA . LYS A 1 203 ? 3.174 34.688 2.105 1 98.25 203 LYS A CA 1
ATOM 1617 C C . LYS A 1 203 ? 3.455 33.312 1.508 1 98.25 203 LYS A C 1
ATOM 1619 O O . LYS A 1 203 ? 3.227 33.094 0.317 1 98.25 203 LYS A O 1
ATOM 1624 N N . LEU A 1 204 ? 4.109 32.5 2.268 1 98.69 204 LEU A N 1
ATOM 1625 C CA . LEU A 1 204 ? 4.301 31.125 1.826 1 98.69 204 LEU A CA 1
ATOM 1626 C C . LEU A 1 204 ? 2.977 30.359 1.799 1 98.69 204 LEU A C 1
ATOM 1628 O O . LEU A 1 204 ? 2.707 29.609 0.864 1 98.69 204 LEU A O 1
ATOM 1632 N N . ILE A 1 205 ? 2.207 30.547 2.77 1 98.69 205 ILE A N 1
ATOM 1633 C CA . ILE A 1 205 ? 0.846 30.031 2.881 1 98.69 205 ILE A CA 1
ATOM 1634 C C . ILE A 1 205 ? 0.011 30.969 3.754 1 98.69 205 ILE A C 1
ATOM 1636 O O . ILE A 1 205 ? 0.557 31.797 4.484 1 98.69 205 ILE A O 1
ATOM 1640 N N . GLU A 1 206 ? -1.309 30.891 3.641 1 98.38 206 GLU A N 1
ATOM 1641 C CA . GLU A 1 206 ? -2.176 31.703 4.492 1 98.38 206 GLU A CA 1
ATOM 1642 C C . GLU A 1 206 ? -1.993 31.344 5.965 1 98.38 206 GLU A C 1
ATOM 1644 O O . GLU A 1 206 ? -1.482 30.266 6.289 1 98.38 206 GLU A O 1
ATOM 1649 N N . SER A 1 207 ? -2.385 32.188 6.859 1 98 207 SER A N 1
ATOM 1650 C CA . SER A 1 207 ? -2.168 32.031 8.289 1 98 207 SER A CA 1
ATOM 1651 C C . SER A 1 207 ? -2.959 30.844 8.836 1 98 207 SER A C 1
ATOM 1653 O O . SER A 1 207 ? -3.967 30.438 8.25 1 98 207 SER A O 1
ATOM 1655 N N . GLU A 1 208 ? -2.469 30.328 9.914 1 96.25 208 GLU A N 1
ATOM 1656 C CA . GLU A 1 208 ? -3.086 29.188 10.586 1 96.25 208 GLU A CA 1
ATOM 1657 C C . GLU A 1 208 ? -4.562 29.453 10.875 1 96.25 208 GLU A C 1
ATOM 1659 O O . GLU A 1 208 ? -5.402 28.578 10.664 1 96.25 208 GLU A O 1
ATOM 1664 N N . ASP A 1 209 ? -4.887 30.641 11.359 1 95.94 209 ASP A N 1
ATOM 1665 C CA . ASP A 1 209 ? -6.262 30.984 11.703 1 95.94 209 ASP A CA 1
ATOM 1666 C C . ASP A 1 209 ? -7.168 30.922 10.477 1 95.94 209 ASP A C 1
ATOM 1668 O O . ASP A 1 209 ? -8.289 30.422 10.547 1 95.94 209 ASP A O 1
ATOM 1672 N N . ILE A 1 210 ? -6.684 31.406 9.391 1 97.81 210 ILE A N 1
ATOM 1673 C CA . ILE A 1 210 ? -7.449 31.391 8.148 1 97.81 210 ILE A CA 1
ATOM 1674 C C . ILE A 1 210 ? -7.66 29.953 7.676 1 97.81 210 ILE A C 1
ATOM 1676 O O . ILE A 1 210 ? -8.773 29.578 7.293 1 97.81 210 ILE A O 1
ATOM 1680 N N . LEU A 1 211 ? -6.633 29.172 7.711 1 97.94 211 LEU A N 1
ATOM 1681 C CA . LEU A 1 211 ? -6.711 27.781 7.27 1 97.94 211 LEU A CA 1
ATOM 1682 C C . LEU A 1 211 ? -7.695 27 8.133 1 97.94 211 LEU A C 1
ATOM 1684 O O . LEU A 1 211 ? -8.484 26.203 7.609 1 97.94 211 LEU A O 1
ATOM 1688 N N . LYS A 1 212 ? -7.637 27.234 9.43 1 96.31 212 LYS A N 1
ATOM 1689 C CA . LYS A 1 212 ? -8.539 26.547 10.359 1 96.31 212 LYS A CA 1
ATOM 1690 C C . LYS A 1 212 ? -9.992 26.938 10.086 1 96.31 212 LYS A C 1
ATOM 1692 O O . LYS A 1 212 ? -10.875 26.078 10.094 1 96.31 212 LYS A O 1
ATOM 1697 N N . GLU A 1 213 ? -10.219 28.188 9.945 1 96.88 213 GLU A N 1
ATOM 1698 C CA . GLU A 1 213 ? -11.57 28.656 9.672 1 96.88 213 GLU A CA 1
ATOM 1699 C C . GLU A 1 213 ? -12.102 28.078 8.359 1 96.88 213 GLU A C 1
ATOM 1701 O O . GLU A 1 213 ? -13.273 27.688 8.281 1 96.88 213 GLU A O 1
ATOM 1706 N N . LYS A 1 214 ? -11.305 28.047 7.316 1 97.94 214 LYS A N 1
ATOM 1707 C CA . LYS A 1 214 ? -11.703 27.469 6.039 1 97.94 214 LYS A CA 1
ATOM 1708 C C . LYS A 1 214 ? -12.039 25.984 6.195 1 97.94 214 LYS A C 1
ATOM 1710 O O . LYS A 1 214 ? -13.016 25.5 5.625 1 97.94 214 LYS A O 1
ATOM 1715 N N . TRP A 1 215 ? -11.18 25.266 6.902 1 97.94 215 TRP A N 1
ATOM 1716 C CA . TRP A 1 215 ? -11.438 23.859 7.148 1 97.94 215 TRP A CA 1
ATOM 1717 C C . TRP A 1 215 ? -12.805 23.656 7.801 1 97.94 215 TRP A C 1
ATOM 1719 O O . TRP A 1 215 ? -13.578 22.797 7.371 1 97.94 215 TRP A O 1
ATOM 1729 N N . LYS A 1 216 ? -13.102 24.469 8.82 1 96.94 216 LYS A N 1
ATOM 1730 C CA . LYS A 1 216 ? -14.375 24.375 9.531 1 96.94 216 LYS A CA 1
ATOM 1731 C C . LYS A 1 216 ? -15.547 24.656 8.594 1 96.94 216 LYS A C 1
ATOM 1733 O O . LYS A 1 216 ? -16.578 23.984 8.672 1 96.94 216 LYS A O 1
ATOM 1738 N N . LEU A 1 217 ? -15.367 25.578 7.785 1 97.38 217 LEU A N 1
ATOM 1739 C CA . LEU A 1 217 ? -16.422 25.938 6.848 1 97.38 217 LEU A CA 1
ATOM 1740 C C . LEU A 1 217 ? -16.734 24.797 5.902 1 97.38 217 LEU A C 1
ATOM 1742 O O . LEU A 1 217 ? -17.891 24.578 5.527 1 97.38 217 LEU A O 1
ATOM 1746 N N . PHE A 1 218 ? -15.711 24.078 5.465 1 97.62 218 PHE A N 1
ATOM 1747 C CA . PHE A 1 218 ? -15.914 22.953 4.562 1 97.62 218 PHE A CA 1
ATOM 1748 C C . PHE A 1 218 ? -16.516 21.766 5.309 1 97.62 218 PHE A C 1
ATOM 1750 O O . PHE A 1 218 ? -17.312 21 4.738 1 97.62 218 PHE A O 1
ATOM 1757 N N . MET A 1 219 ? -16.203 21.609 6.586 1 98 219 MET A N 1
ATOM 1758 C CA . MET A 1 219 ? -16.609 20.438 7.359 1 98 219 MET A CA 1
ATOM 1759 C C . MET A 1 219 ? -18.031 20.609 7.895 1 98 219 MET A C 1
ATOM 1761 O O . MET A 1 219 ? -18.766 19.625 8.039 1 98 219 MET A O 1
ATOM 1765 N N . GLN A 1 220 ? -18.422 21.812 8.141 1 97.5 220 GLN A N 1
ATOM 1766 C CA . GLN A 1 220 ? -19.688 22.094 8.828 1 97.5 220 GLN A CA 1
ATOM 1767 C C . GLN A 1 220 ? -20.875 21.484 8.086 1 97.5 220 GLN A C 1
ATOM 1769 O O . GLN A 1 220 ? -21.688 20.797 8.688 1 97.5 220 GLN A O 1
ATOM 1774 N N . PRO A 1 221 ? -21.016 21.656 6.754 1 97.69 221 PRO A N 1
ATOM 1775 C CA . PRO A 1 221 ? -22.156 21.047 6.055 1 97.69 221 PRO A CA 1
ATOM 1776 C C . PRO A 1 221 ? -22.156 19.516 6.148 1 97.69 221 PRO A C 1
ATOM 1778 O O . PRO A 1 221 ? -23.219 18.891 6.164 1 97.69 221 PRO A O 1
ATOM 1781 N N . VAL A 1 222 ? -21.031 18.922 6.164 1 98 222 VAL A N 1
ATOM 1782 C CA . VAL A 1 222 ? -20.938 17.469 6.246 1 98 222 VAL A CA 1
ATOM 1783 C C . VAL A 1 222 ? -21.406 17 7.629 1 98 222 VAL A C 1
ATOM 1785 O O . VAL A 1 222 ? -22.172 16.047 7.746 1 98 222 VAL A O 1
ATOM 1788 N N . PHE A 1 223 ? -20.906 17.688 8.688 1 98 223 PHE A N 1
ATOM 1789 C CA . PHE A 1 223 ? -21.359 17.375 10.031 1 98 223 PHE A CA 1
ATOM 1790 C C . PHE A 1 223 ? -22.875 17.547 10.148 1 98 223 PHE A C 1
ATOM 1792 O O . PHE A 1 223 ? -23.562 16.719 10.742 1 98 223 PHE A O 1
ATOM 1799 N N . ASP A 1 224 ? -23.406 18.609 9.547 1 97.5 224 ASP A N 1
ATOM 1800 C CA . ASP A 1 224 ? -24.844 18.859 9.547 1 97.5 224 ASP A CA 1
ATOM 1801 C C . ASP A 1 224 ? -25.594 17.719 8.844 1 97.5 224 ASP A C 1
ATOM 1803 O O . ASP A 1 224 ? -26.641 17.266 9.32 1 97.5 224 ASP A O 1
ATOM 1807 N N . SER A 1 225 ? -25.078 17.25 7.793 1 97.19 225 SER A N 1
ATOM 1808 C CA . SER A 1 225 ? -25.734 16.234 6.973 1 97.19 225 SER A CA 1
ATOM 1809 C C . SER A 1 225 ? -25.859 14.922 7.727 1 97.19 225 SER A C 1
ATOM 1811 O O . SER A 1 225 ? -26.75 14.109 7.422 1 97.19 225 SER A O 1
ATOM 1813 N N . VAL A 1 226 ? -24.984 14.703 8.672 1 96.94 226 VAL A N 1
ATOM 1814 C CA . VAL A 1 226 ? -25.047 13.453 9.422 1 96.94 226 VAL A CA 1
ATOM 1815 C C . VAL A 1 226 ? -25.594 13.719 10.82 1 96.94 226 VAL A C 1
ATOM 1817 O O . VAL A 1 226 ? -25.484 12.867 11.711 1 96.94 226 VAL A O 1
ATOM 1820 N N . ASN A 1 227 ? -26.078 14.898 11.039 1 96.5 227 ASN A N 1
ATOM 1821 C CA . ASN A 1 227 ? -26.734 15.297 12.273 1 96.5 227 ASN A CA 1
ATOM 1822 C C . ASN A 1 227 ? -25.812 15.18 13.477 1 96.5 227 ASN A C 1
ATOM 1824 O O . ASN A 1 227 ? -26.172 14.586 14.492 1 96.5 227 ASN A O 1
ATOM 1828 N N . LEU A 1 228 ? -24.672 15.609 13.32 1 95.94 228 LEU A N 1
ATOM 1829 C CA . LEU A 1 228 ? -23.688 15.656 14.398 1 95.94 228 LEU A CA 1
ATOM 1830 C C . LEU A 1 228 ? -23.156 17.062 14.594 1 95.94 228 LEU A C 1
ATOM 1832 O O . LEU A 1 228 ? -22.875 17.781 13.625 1 95.94 228 LEU A O 1
ATOM 1836 N N . GLU A 1 229 ? -23 17.438 15.75 1 94.88 229 GLU A N 1
ATOM 1837 C CA . GLU A 1 229 ? -22.391 18.734 16.047 1 94.88 229 GLU A CA 1
ATOM 1838 C C . GLU A 1 229 ? -20.875 18.672 15.898 1 94.88 229 GLU A C 1
ATOM 1840 O O . GLU A 1 229 ? -20.219 17.781 16.422 1 94.88 229 GLU A O 1
ATOM 1845 N N . MET A 1 230 ? -20.359 19.531 15.148 1 94.06 230 MET A N 1
ATOM 1846 C CA . MET A 1 230 ? -18.906 19.625 15.031 1 94.06 230 MET A CA 1
ATOM 1847 C C . MET A 1 230 ? -18.281 20.031 16.359 1 94.06 230 MET A C 1
ATOM 1849 O O . MET A 1 230 ? -18.812 20.906 17.047 1 94.06 230 MET A O 1
ATOM 1853 N N . PRO A 1 231 ? -17.25 19.422 16.656 1 91.38 231 PRO A N 1
ATOM 1854 C CA . PRO A 1 231 ? -16.547 19.859 17.875 1 91.38 231 PRO A CA 1
ATOM 1855 C C . PRO A 1 231 ? -16.188 21.344 17.859 1 91.38 231 PRO A C 1
ATOM 1857 O O . PRO A 1 231 ? -15.812 21.875 16.812 1 91.38 231 PRO A O 1
ATOM 1860 N N . ASP A 1 232 ? -16.266 21.969 18.953 1 84.62 232 ASP A N 1
ATOM 1861 C CA . ASP A 1 232 ? -15.984 23.406 19.062 1 84.62 232 ASP A CA 1
ATOM 1862 C C . ASP A 1 232 ? -14.484 23.672 19.047 1 84.62 232 ASP A C 1
ATOM 1864 O O . ASP A 1 232 ? -14.031 24.703 18.547 1 84.62 232 ASP A O 1
ATOM 1868 N N . GLN A 1 233 ? -13.844 22.719 19.719 1 89.75 233 GLN A N 1
ATOM 1869 C CA . GLN A 1 233 ? -12.398 22.906 19.844 1 89.75 233 GLN A CA 1
ATOM 1870 C C . GLN A 1 233 ? -11.656 21.625 19.469 1 89.75 233 GLN A C 1
ATOM 1872 O O . GLN A 1 233 ? -12.172 20.516 19.672 1 89.75 233 GLN A O 1
ATOM 1877 N N . PHE A 1 234 ? -10.555 21.859 18.875 1 93.94 234 PHE A N 1
ATOM 1878 C CA . PHE A 1 234 ? -9.609 20.781 18.594 1 93.94 234 PHE A CA 1
ATOM 1879 C C . PHE A 1 234 ? -8.336 20.953 19.422 1 93.94 234 PHE A C 1
ATOM 1881 O O . PHE A 1 234 ? -8.047 22.031 19.922 1 93.94 234 PHE A O 1
ATOM 1888 N N . GLY A 1 235 ? -7.695 19.797 19.688 1 94.06 235 GLY A N 1
ATOM 1889 C CA . GLY A 1 235 ? -6.582 19.906 20.625 1 94.06 235 GLY A CA 1
ATOM 1890 C C . GLY A 1 235 ? -5.293 19.328 20.062 1 94.06 235 GLY A C 1
ATOM 1891 O O . GLY A 1 235 ? -5.215 18.984 18.891 1 94.06 235 GLY A O 1
ATOM 1892 N N . ILE A 1 236 ? -4.223 19.422 20.812 1 95.44 236 ILE A N 1
ATOM 1893 C CA . ILE A 1 236 ? -2.91 18.797 20.672 1 95.44 236 ILE A CA 1
ATOM 1894 C C . ILE A 1 236 ? -2.562 18.031 21.938 1 95.44 236 ILE A C 1
ATOM 1896 O O . ILE A 1 236 ? -1.48 18.203 22.5 1 95.44 236 ILE A O 1
ATOM 1900 N N . GLN A 1 237 ? -3.451 17.172 22.312 1 95.44 237 GLN A N 1
ATOM 1901 C CA . GLN A 1 237 ? -3.416 16.453 23.594 1 95.44 237 GLN A CA 1
ATOM 1902 C C . GLN A 1 237 ? -2.145 15.617 23.719 1 95.44 237 GLN A C 1
ATOM 1904 O O . GLN A 1 237 ? -1.602 15.469 24.812 1 95.44 237 GLN A O 1
ATOM 1909 N N . SER A 1 238 ? -1.631 15.141 22.672 1 96.5 238 SER A N 1
ATOM 1910 C CA . SER A 1 238 ? -0.526 14.188 22.703 1 96.5 238 SER A CA 1
ATOM 1911 C C . SER A 1 238 ? 0.811 14.883 22.469 1 96.5 238 SER A C 1
ATOM 1913 O O . SER A 1 238 ? 1.86 14.234 22.469 1 96.5 238 SER A O 1
ATOM 1915 N N . GLY A 1 239 ? 0.825 16.141 22.281 1 96.06 239 GLY A N 1
ATOM 1916 C CA . GLY A 1 239 ? 2.041 16.891 22 1 96.06 239 GLY A CA 1
ATOM 1917 C C . GLY A 1 239 ? 2.006 17.609 20.656 1 96.06 239 GLY A C 1
ATOM 1918 O O . GLY A 1 239 ? 0.994 17.578 19.953 1 96.06 239 GLY A O 1
ATOM 1919 N N . ASP A 1 240 ? 3.08 18.312 20.406 1 97.25 240 ASP A N 1
ATOM 1920 C CA . ASP A 1 240 ? 3.16 19.125 19.203 1 97.25 240 ASP A CA 1
ATOM 1921 C C . ASP A 1 240 ? 4.238 18.594 18.25 1 97.25 240 ASP A C 1
ATOM 1923 O O . ASP A 1 240 ? 5.406 18.969 18.359 1 97.25 240 ASP A O 1
ATOM 1927 N N . GLY A 1 241 ? 3.834 17.906 17.219 1 98.19 241 GLY A N 1
ATOM 1928 C CA . GLY A 1 241 ? 4.766 17.312 16.266 1 98.19 241 GLY A CA 1
ATOM 1929 C C . GLY A 1 241 ? 5.57 18.344 15.5 1 98.19 241 GLY A C 1
ATOM 1930 O O . GLY A 1 241 ? 6.691 18.062 15.07 1 98.19 241 GLY A O 1
ATOM 1931 N N . ARG A 1 242 ? 5.016 19.594 15.328 1 98.38 242 ARG A N 1
ATOM 1932 C CA . ARG A 1 242 ? 5.73 20.656 14.617 1 98.38 242 ARG A CA 1
ATOM 1933 C C . ARG A 1 242 ? 6.98 21.078 15.383 1 98.38 242 ARG A C 1
ATOM 1935 O O . ARG A 1 242 ? 7.895 21.672 14.805 1 98.38 242 ARG A O 1
ATOM 1942 N N . LYS A 1 243 ? 7.004 20.75 16.641 1 97.38 243 LYS A N 1
ATOM 1943 C CA . LYS A 1 243 ? 8.141 21.109 17.5 1 97.38 243 LYS A CA 1
ATOM 1944 C C . LYS A 1 243 ? 9.062 19.906 17.703 1 97.38 243 LYS A C 1
ATOM 1946 O O . LYS A 1 243 ? 9.969 19.953 18.547 1 97.38 243 LYS A O 1
ATOM 1951 N N . GLY A 1 244 ? 8.75 18.781 17.062 1 97.44 244 GLY A N 1
ATOM 1952 C CA . GLY A 1 244 ? 9.594 17.609 17.172 1 97.44 244 GLY A CA 1
ATOM 1953 C C . GLY A 1 244 ? 9.164 16.672 18.281 1 97.44 244 GLY A C 1
ATOM 1954 O O . GLY A 1 244 ? 9.883 15.719 18.609 1 97.44 244 GLY A O 1
ATOM 1955 N N . GLU A 1 245 ? 8 16.938 18.906 1 97.81 245 GLU A N 1
ATOM 1956 C CA . GLU A 1 245 ? 7.441 16.016 19.891 1 97.81 245 GLU A CA 1
ATOM 1957 C C . GLU A 1 245 ? 6.633 14.906 19.219 1 97.81 245 GLU A C 1
ATOM 1959 O O . GLU A 1 245 ? 5.773 15.188 18.375 1 97.81 245 GLU A O 1
ATOM 1964 N N . HIS A 1 246 ? 6.938 13.727 19.609 1 98.12 246 HIS A N 1
ATOM 1965 C CA . HIS A 1 246 ? 6.238 12.617 18.984 1 98.12 246 HIS A CA 1
ATOM 1966 C C . HIS A 1 246 ? 5.973 11.492 19.984 1 98.12 246 HIS A C 1
ATOM 1968 O O . HIS A 1 246 ? 6.418 11.562 21.141 1 98.12 246 HIS A O 1
ATOM 1974 N N . SER A 1 247 ? 5.156 10.641 19.656 1 96.38 247 SER A N 1
ATOM 1975 C CA . SER A 1 247 ? 4.828 9.484 20.484 1 96.38 247 SER A CA 1
ATOM 1976 C C . SER A 1 247 ? 5.711 8.289 20.141 1 96.38 247 SER A C 1
ATOM 1978 O O . SER A 1 247 ? 6.523 8.359 19.219 1 96.38 247 SER A O 1
ATOM 1980 N N . LYS A 1 248 ? 5.52 7.23 20.922 1 94.62 248 LYS A N 1
ATOM 1981 C CA . LYS A 1 248 ? 6.223 5.973 20.672 1 94.62 248 LYS A CA 1
ATOM 1982 C C . LYS A 1 248 ? 5.836 5.379 19.328 1 94.62 248 LYS A C 1
ATOM 1984 O O . LYS A 1 248 ? 6.633 4.676 18.703 1 94.62 248 LYS A O 1
ATOM 1989 N N . ASP A 1 249 ? 4.68 5.77 18.859 1 94.62 249 ASP A N 1
ATOM 1990 C CA . ASP A 1 249 ? 4.219 5.254 17.578 1 94.62 249 ASP A CA 1
ATOM 1991 C C . ASP A 1 249 ? 5.164 5.664 16.438 1 94.62 249 ASP A C 1
ATOM 1993 O O . ASP A 1 249 ? 5.426 4.875 15.531 1 94.62 249 ASP A O 1
ATOM 1997 N N . LEU A 1 250 ? 5.605 6.91 16.469 1 96.31 250 LEU A N 1
ATOM 1998 C CA . LEU A 1 250 ? 6.543 7.344 15.438 1 96.31 250 LEU A CA 1
ATOM 1999 C C . LEU A 1 250 ? 7.879 6.629 15.586 1 96.31 250 LEU A C 1
ATOM 2001 O O . LEU A 1 250 ? 8.469 6.195 14.586 1 96.31 250 LEU A O 1
ATOM 2005 N N . ASP A 1 251 ? 8.383 6.527 16.812 1 94.62 251 ASP A N 1
ATOM 2006 C CA . ASP A 1 251 ? 9.641 5.824 17.062 1 94.62 251 ASP A CA 1
ATOM 2007 C C . ASP A 1 251 ? 9.594 4.406 16.484 1 94.62 251 ASP A C 1
ATOM 2009 O O . ASP A 1 251 ? 10.516 3.986 15.781 1 94.62 251 ASP A O 1
ATOM 2013 N N . ASP A 1 252 ? 8.531 3.73 16.812 1 91.38 252 ASP A N 1
ATOM 2014 C CA . ASP A 1 252 ? 8.367 2.357 16.344 1 91.38 252 ASP A CA 1
ATOM 2015 C C . ASP A 1 252 ? 8.312 2.305 14.82 1 91.38 252 ASP A C 1
ATOM 2017 O O . ASP A 1 252 ? 8.906 1.418 14.203 1 91.38 252 ASP A O 1
ATOM 2021 N N . ALA A 1 253 ? 7.582 3.238 14.227 1 92.5 253 ALA A N 1
ATOM 2022 C CA . ALA A 1 253 ? 7.48 3.287 12.773 1 92.5 253 ALA A CA 1
ATOM 2023 C C . ALA A 1 253 ? 8.844 3.535 12.133 1 92.5 253 ALA A C 1
ATOM 2025 O O . ALA A 1 253 ? 9.211 2.873 11.156 1 92.5 253 ALA A O 1
ATOM 2026 N N . LEU A 1 254 ? 9.609 4.445 12.719 1 92.31 254 LEU A N 1
ATOM 2027 C CA . LEU A 1 254 ? 10.875 4.844 12.125 1 92.31 254 LEU A CA 1
ATOM 2028 C C . LEU A 1 254 ? 11.906 3.725 12.234 1 92.31 254 LEU A C 1
ATOM 2030 O O . LEU A 1 254 ? 12.797 3.607 11.383 1 92.31 254 LEU A O 1
ATOM 2034 N N . ILE A 1 255 ? 11.797 2.887 13.281 1 87.94 255 ILE A N 1
ATOM 2035 C CA . ILE A 1 255 ? 12.672 1.719 13.391 1 87.94 255 ILE A CA 1
ATOM 2036 C C . ILE A 1 255 ? 12.484 0.819 12.172 1 87.94 255 ILE A C 1
ATOM 2038 O O . ILE A 1 255 ? 13.461 0.328 11.602 1 87.94 255 ILE A O 1
ATOM 2042 N N . ILE A 1 256 ? 11.258 0.701 11.758 1 85.5 256 ILE A N 1
ATOM 2043 C CA . ILE A 1 256 ? 10.938 -0.136 10.609 1 85.5 256 ILE A CA 1
ATOM 2044 C C . ILE A 1 256 ? 11.328 0.583 9.32 1 85.5 256 ILE A C 1
ATOM 2046 O O . ILE A 1 256 ? 12 0.006 8.461 1 85.5 256 ILE A O 1
ATOM 2050 N N . LEU A 1 257 ? 11.016 1.841 9.211 1 87.44 257 LEU A N 1
ATOM 2051 C CA . LEU A 1 257 ? 11.148 2.619 7.984 1 87.44 257 LEU A CA 1
ATOM 2052 C C . LEU A 1 257 ? 12.617 2.873 7.652 1 87.44 257 LEU A C 1
ATOM 2054 O O . LEU A 1 257 ? 12.961 3.098 6.492 1 87.44 257 LEU A O 1
ATOM 2058 N N . SER A 1 258 ? 13.445 2.777 8.641 1 83.75 258 SER A N 1
ATOM 2059 C CA . SER A 1 258 ? 14.859 3.082 8.422 1 83.75 258 SER A CA 1
ATOM 2060 C C . SER A 1 258 ? 15.672 1.811 8.195 1 83.75 258 SER A C 1
ATOM 2062 O O . SER A 1 258 ? 16.828 1.874 7.797 1 83.75 258 SER A O 1
ATOM 2064 N N . GLU A 1 259 ? 15.078 0.711 8.398 1 78.12 259 GLU A N 1
ATOM 2065 C CA . GLU A 1 259 ? 15.812 -0.549 8.445 1 78.12 259 GLU A CA 1
ATOM 2066 C C . GLU A 1 259 ? 16.531 -0.813 7.121 1 78.12 259 GLU A C 1
ATOM 2068 O O . GLU A 1 259 ? 17.75 -1.034 7.102 1 78.12 259 GLU A O 1
ATOM 2073 N N . VAL A 1 260 ? 15.805 -0.764 6.074 1 73.31 260 VAL A N 1
ATOM 2074 C CA . VAL A 1 260 ? 16.359 -1.117 4.773 1 73.31 260 VAL A CA 1
ATOM 2075 C C . VAL A 1 260 ? 17.375 -0.055 4.34 1 73.31 260 VAL A C 1
ATOM 2077 O O . VAL A 1 260 ? 18.438 -0.382 3.826 1 73.31 260 VAL A O 1
ATOM 2080 N N . TYR A 1 261 ? 17.031 1.151 4.566 1 74.94 261 TYR A N 1
ATOM 2081 C CA . TYR A 1 261 ? 17.938 2.246 4.211 1 74.94 261 TYR A CA 1
ATOM 2082 C C . TYR A 1 261 ? 19.25 2.123 4.953 1 74.94 261 TYR A C 1
ATOM 2084 O O . TYR A 1 261 ? 20.312 2.404 4.391 1 74.94 261 TYR A O 1
ATOM 2092 N N . GLN A 1 262 ? 19.203 1.698 6.129 1 70.94 262 GLN A N 1
ATOM 2093 C CA . GLN A 1 262 ? 20.406 1.622 6.957 1 70.94 262 GLN A CA 1
ATOM 2094 C C . GLN A 1 262 ? 21.281 0.445 6.547 1 70.94 262 GLN A C 1
ATOM 2096 O O . GLN A 1 262 ? 22.5 0.503 6.676 1 70.94 262 GLN A O 1
ATOM 2101 N N . VAL A 1 263 ? 20.734 -0.576 6.27 1 62.94 263 VAL A N 1
ATOM 2102 C CA . VAL A 1 263 ? 21.516 -1.758 5.895 1 62.94 263 VAL A CA 1
ATOM 2103 C C . VAL A 1 263 ? 22.188 -1.528 4.547 1 62.94 263 VAL A C 1
ATOM 2105 O O . VAL A 1 263 ? 23.312 -1.983 4.324 1 62.94 263 VAL A O 1
ATOM 2108 N N . ASP A 1 264 ? 21.578 -0.861 3.674 1 56.28 264 ASP A N 1
ATOM 2109 C CA . ASP A 1 264 ? 22.219 -0.639 2.383 1 56.28 264 ASP A CA 1
ATOM 2110 C C . ASP A 1 264 ? 22.141 0.833 1.98 1 56.28 264 ASP A C 1
ATOM 2112 O O . ASP A 1 264 ? 21.469 1.187 1.015 1 56.28 264 ASP A O 1
ATOM 2116 N N . PRO A 1 265 ? 22.828 1.688 2.924 1 51.03 265 PRO A N 1
ATOM 2117 C CA . PRO A 1 265 ? 22.766 3.104 2.557 1 51.03 265 PRO A CA 1
ATOM 2118 C C . PRO A 1 265 ? 23.281 3.367 1.142 1 51.03 265 PRO A C 1
ATOM 2120 O O . PRO A 1 265 ? 22.797 4.285 0.471 1 51.03 265 PRO A O 1
ATOM 2123 N N . ALA A 1 266 ? 24.438 2.82 0.988 1 46.19 266 ALA A N 1
ATOM 2124 C CA . ALA A 1 266 ? 25.141 2.947 -0.286 1 46.19 266 ALA A CA 1
ATOM 2125 C C . ALA A 1 266 ? 24.344 2.293 -1.417 1 46.19 266 ALA A C 1
ATOM 2127 O O . ALA A 1 266 ? 24.719 2.412 -2.588 1 46.19 266 ALA A O 1
ATOM 2128 N N . ALA A 1 267 ? 23.609 1.361 -0.976 1 44.94 267 ALA A N 1
ATOM 2129 C CA . ALA A 1 267 ? 22.844 0.872 -2.117 1 44.94 267 ALA A CA 1
ATOM 2130 C C . ALA A 1 267 ? 22.141 2.021 -2.848 1 44.94 267 ALA A C 1
ATOM 2132 O O . ALA A 1 267 ? 21.078 1.838 -3.438 1 44.94 267 ALA A O 1
ATOM 2133 N N . SER A 1 268 ? 22.234 3.242 -2.311 1 39.72 268 SER A N 1
ATOM 2134 C CA . SER A 1 268 ? 22.172 4.332 -3.279 1 39.72 268 SER A CA 1
ATOM 2135 C C . SER A 1 268 ? 22.688 3.893 -4.645 1 39.72 268 SER A C 1
ATOM 2137 O O . SER A 1 268 ? 23.891 3.754 -4.84 1 39.72 268 SER A O 1
ATOM 2139 N N . TRP A 1 269 ? 22.078 3.051 -5.035 1 33.75 269 TRP A N 1
ATOM 2140 C CA . TRP A 1 269 ? 22.312 2.424 -6.332 1 33.75 269 TRP A CA 1
ATOM 2141 C C . TRP A 1 269 ? 22.562 3.475 -7.406 1 33.75 269 TRP A C 1
ATOM 2143 O O . TRP A 1 269 ? 22.031 4.582 -7.344 1 33.75 269 TRP A O 1
ATOM 2153 N N . MET B 1 1 ? -27.031 -40.094 -26.047 1 31.09 1 MET B N 1
ATOM 2154 C CA . MET B 1 1 ? -26.969 -38.719 -25.609 1 31.09 1 MET B CA 1
ATOM 2155 C C . MET B 1 1 ? -25.969 -38.531 -24.484 1 31.09 1 MET B C 1
ATOM 2157 O O . MET B 1 1 ? -26.156 -39.062 -23.391 1 31.09 1 MET B O 1
ATOM 2161 N N . VAL B 1 2 ? -24.688 -38.656 -24.578 1 41.06 2 VAL B N 1
ATOM 2162 C CA . VAL B 1 2 ? -23.547 -38.781 -23.672 1 41.06 2 VAL B CA 1
ATOM 2163 C C . VAL B 1 2 ? -23.609 -37.688 -22.609 1 41.06 2 VAL B C 1
ATOM 2165 O O . VAL B 1 2 ? -23.844 -36.531 -22.922 1 41.06 2 VAL B O 1
ATOM 2168 N N . ASP B 1 3 ? -24.094 -37.844 -21.344 1 46.81 3 ASP B N 1
ATOM 2169 C CA . ASP B 1 3 ? -24.625 -37.031 -20.234 1 46.81 3 ASP B CA 1
ATOM 2170 C C . ASP B 1 3 ? -23.719 -35.875 -19.922 1 46.81 3 ASP B C 1
ATOM 2172 O O . ASP B 1 3 ? -22.562 -36.062 -19.547 1 46.81 3 ASP B O 1
ATOM 2176 N N . GLY B 1 4 ? -23.688 -34.625 -20.781 1 53.78 4 GLY B N 1
ATOM 2177 C CA . GLY B 1 4 ? -23.172 -33.25 -20.844 1 53.78 4 GLY B CA 1
ATOM 2178 C C . GLY B 1 4 ? -22.922 -32.656 -19.469 1 53.78 4 GLY B C 1
ATOM 2179 O O . GLY B 1 4 ? -22.156 -31.703 -19.328 1 53.78 4 GLY B O 1
ATOM 2180 N N . LYS B 1 5 ? -23.453 -33.312 -18.516 1 63.62 5 LYS B N 1
ATOM 2181 C CA . LYS B 1 5 ? -23.484 -32.844 -17.141 1 63.62 5 LYS B CA 1
ATOM 2182 C C . LYS B 1 5 ? -22.141 -33.062 -16.438 1 63.62 5 LYS B C 1
ATOM 2184 O O . LYS B 1 5 ? -21.609 -32.156 -15.797 1 63.62 5 LYS B O 1
ATOM 2189 N N . PRO B 1 6 ? -21.641 -34.25 -16.719 1 72.75 6 PRO B N 1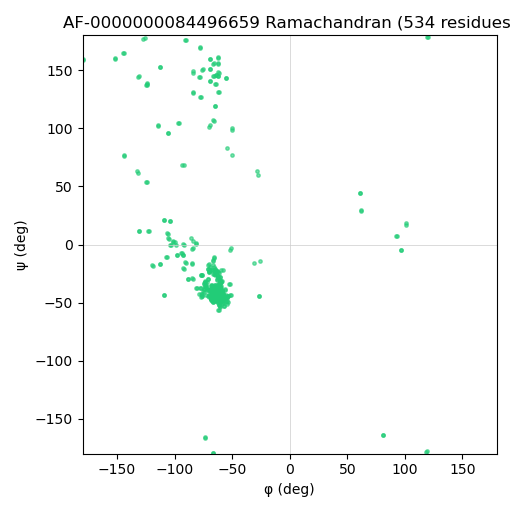
ATOM 2190 C CA . PRO B 1 6 ? -20.359 -34.5 -16.047 1 72.75 6 PRO B CA 1
ATOM 2191 C C . PRO B 1 6 ? -19.234 -33.656 -16.625 1 72.75 6 PRO B C 1
ATOM 2193 O O . PRO B 1 6 ? -18.375 -33.156 -15.875 1 72.75 6 PRO B O 1
ATOM 2196 N N . MET B 1 7 ? -19.141 -33.531 -17.859 1 76.5 7 MET B N 1
ATOM 2197 C CA . MET B 1 7 ? -18.125 -32.719 -18.516 1 76.5 7 MET B CA 1
ATOM 2198 C C . MET B 1 7 ? -18.266 -31.266 -18.094 1 76.5 7 MET B C 1
ATOM 2200 O O . MET B 1 7 ? -17.25 -30.578 -17.891 1 76.5 7 MET B O 1
ATOM 2204 N N . GLU B 1 8 ? -19.453 -30.891 -18 1 85.5 8 GLU B N 1
ATOM 2205 C CA . GLU B 1 8 ? -19.703 -29.531 -17.578 1 85.5 8 GLU B CA 1
ATOM 2206 C C . GLU B 1 8 ? -19.234 -29.297 -16.141 1 85.5 8 GLU B C 1
ATOM 2208 O O . GLU B 1 8 ? -18.672 -28.25 -15.82 1 85.5 8 GLU B O 1
ATOM 2213 N N . GLN B 1 9 ? -19.406 -30.359 -15.367 1 92.25 9 GLN B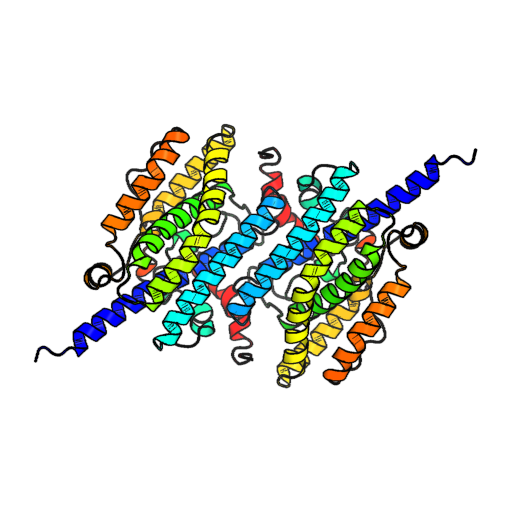 N 1
ATOM 2214 C CA . GLN B 1 9 ? -18.953 -30.266 -13.984 1 92.25 9 GLN B CA 1
ATOM 2215 C C . GLN B 1 9 ? -17.438 -30.25 -13.891 1 92.25 9 GLN B C 1
ATOM 2217 O O . GLN B 1 9 ? -16.859 -29.516 -13.078 1 92.25 9 GLN B O 1
ATOM 2222 N N . ALA B 1 10 ? -16.844 -31.125 -14.656 1 94.69 10 ALA B N 1
ATOM 2223 C CA . ALA B 1 10 ? -15.383 -31.156 -14.688 1 94.69 10 ALA B CA 1
ATOM 2224 C C . ALA B 1 10 ? -14.797 -29.844 -15.172 1 94.69 10 ALA B C 1
ATOM 2226 O O . ALA B 1 10 ? -13.797 -29.359 -14.633 1 94.69 10 ALA B O 1
ATOM 2227 N N . TYR B 1 11 ? -15.438 -29.297 -16.203 1 96.94 11 TYR B N 1
ATOM 2228 C CA . TYR B 1 11 ? -15.023 -27.984 -16.703 1 96.94 11 TYR B CA 1
ATOM 2229 C C . TYR B 1 11 ? -15.133 -26.922 -15.633 1 96.94 11 TYR B C 1
ATOM 2231 O O . TYR B 1 11 ? -14.195 -26.141 -15.422 1 96.94 11 TYR B O 1
ATOM 2239 N N . GLN B 1 12 ? -16.234 -26.922 -14.969 1 97.31 12 GLN B N 1
ATOM 2240 C CA . GLN B 1 12 ? -16.469 -25.922 -13.93 1 97.31 12 GLN B CA 1
ATOM 2241 C C . GLN B 1 12 ? -15.453 -26.062 -12.797 1 97.31 12 GLN B C 1
ATOM 2243 O O . GLN B 1 12 ? -14.938 -25.062 -12.289 1 97.31 12 GLN B O 1
ATOM 2248 N N . SER B 1 13 ? -15.242 -27.266 -12.398 1 97.81 13 SER B N 1
ATOM 2249 C CA . SER B 1 13 ? -14.281 -27.5 -11.336 1 97.81 13 SER B CA 1
ATOM 2250 C C . SER B 1 13 ? -12.883 -27.031 -11.734 1 97.81 13 SER B C 1
ATOM 2252 O O . SER B 1 13 ? -12.172 -26.422 -10.922 1 97.81 13 SER B O 1
ATOM 2254 N N . ALA B 1 14 ? -12.516 -27.312 -12.922 1 98.25 14 ALA B N 1
ATOM 2255 C CA . ALA B 1 14 ? -11.211 -26.906 -13.438 1 98.25 14 ALA B CA 1
ATOM 2256 C C . ALA B 1 14 ? -11.109 -25.375 -13.5 1 98.25 14 ALA B C 1
ATOM 2258 O O . ALA B 1 14 ? -10.094 -24.797 -13.109 1 98.25 14 ALA B O 1
ATOM 2259 N N . LEU B 1 15 ? -12.18 -24.766 -13.969 1 98.56 15 LEU B N 1
ATOM 2260 C CA . LEU B 1 15 ? -12.227 -23.312 -14.078 1 98.56 15 LEU B CA 1
ATOM 2261 C C . LEU B 1 15 ? -12.125 -22.656 -12.711 1 98.56 15 LEU B C 1
ATOM 2263 O O . LEU B 1 15 ? -11.344 -21.719 -12.523 1 98.56 15 LEU B O 1
ATOM 2267 N N . LEU B 1 16 ? -12.891 -23.172 -11.797 1 98.56 16 LEU B N 1
ATOM 2268 C CA . LEU B 1 16 ? -12.875 -22.609 -10.445 1 98.56 16 LEU B CA 1
ATOM 2269 C C . LEU B 1 16 ? -11.492 -22.766 -9.812 1 98.56 16 LEU B C 1
ATOM 2271 O O . LEU B 1 16 ? -10.984 -21.828 -9.203 1 98.56 16 LEU B O 1
ATOM 2275 N N . SER B 1 17 ? -10.93 -23.922 -9.992 1 98.44 17 SER B N 1
ATOM 2276 C CA . SER B 1 17 ? -9.602 -24.156 -9.438 1 98.44 17 SER B CA 1
ATOM 2277 C C . SER B 1 17 ? -8.594 -23.141 -9.977 1 98.44 17 SER B C 1
ATOM 2279 O O . SER B 1 17 ? -7.809 -22.578 -9.211 1 98.44 17 SER B O 1
ATOM 2281 N N . LEU B 1 18 ? -8.625 -22.922 -11.25 1 98.75 18 LEU B N 1
ATOM 2282 C CA . LEU B 1 18 ? -7.711 -21.984 -11.891 1 98.75 18 LEU B CA 1
ATOM 2283 C C . LEU B 1 18 ? -7.949 -20.562 -11.383 1 98.75 18 LEU B C 1
ATOM 2285 O O . LEU B 1 18 ? -7.004 -19.844 -11.039 1 98.75 18 LEU B O 1
ATOM 2289 N N . LEU B 1 19 ? -9.195 -20.141 -11.312 1 98.81 19 LEU B N 1
ATOM 2290 C CA . LEU B 1 19 ? -9.539 -18.797 -10.891 1 98.81 19 LEU B CA 1
ATOM 2291 C C . LEU B 1 19 ? -9.117 -18.547 -9.445 1 98.81 19 LEU B C 1
ATOM 2293 O O . LEU B 1 19 ? -8.625 -17.469 -9.109 1 98.81 19 LEU B O 1
ATOM 2297 N N . TYR B 1 20 ? -9.305 -19.547 -8.594 1 98.81 20 TYR B N 1
ATOM 2298 C CA . TYR B 1 20 ? -8.883 -19.406 -7.203 1 98.81 20 TYR B CA 1
ATOM 2299 C C . TYR B 1 20 ? -7.375 -19.234 -7.102 1 98.81 20 TYR B C 1
ATOM 2301 O O . TYR B 1 20 ? -6.891 -18.453 -6.289 1 98.81 20 TYR B O 1
ATOM 2309 N N . GLN B 1 21 ? -6.629 -19.984 -7.895 1 98.81 21 GLN B N 1
ATOM 2310 C CA . GLN B 1 21 ? -5.176 -19.844 -7.895 1 98.81 21 GLN B CA 1
ATOM 2311 C C . GLN B 1 21 ? -4.75 -18.438 -8.289 1 98.81 21 GLN B C 1
ATOM 2313 O O . GLN B 1 21 ? -3.93 -17.828 -7.605 1 98.81 21 GLN B O 1
ATOM 2318 N N . LEU B 1 22 ? -5.328 -17.938 -9.367 1 98.81 22 LEU B N 1
ATOM 2319 C CA . LEU B 1 22 ? -4.996 -16.609 -9.867 1 98.81 22 LEU B CA 1
ATOM 2320 C C . LEU B 1 22 ? -5.332 -15.539 -8.836 1 98.81 22 LEU B C 1
ATOM 2322 O O . LEU B 1 22 ? -4.516 -14.656 -8.562 1 98.81 22 LEU B O 1
ATOM 2326 N N . ALA B 1 23 ? -6.496 -15.609 -8.258 1 98.81 23 ALA B N 1
ATOM 2327 C CA . ALA B 1 23 ? -6.984 -14.625 -7.301 1 98.81 23 ALA B CA 1
ATOM 2328 C C . ALA B 1 23 ? -6.16 -14.648 -6.016 1 98.81 23 ALA B C 1
ATOM 2330 O O . ALA B 1 23 ? -5.676 -13.609 -5.562 1 98.81 23 ALA B O 1
ATOM 2331 N N . ASP B 1 24 ? -5.945 -15.852 -5.441 1 98.81 24 ASP B N 1
ATOM 2332 C CA . ASP B 1 24 ? -5.254 -16 -4.164 1 98.81 24 ASP B CA 1
ATOM 2333 C C . ASP B 1 24 ? -3.779 -15.633 -4.289 1 98.81 24 ASP B C 1
ATOM 2335 O O . ASP B 1 24 ? -3.199 -15.055 -3.369 1 98.81 24 ASP B O 1
ATOM 2339 N N . ASP B 1 25 ? -3.111 -15.984 -5.43 1 98.88 25 ASP B N 1
ATOM 2340 C CA . ASP B 1 25 ? -1.724 -15.594 -5.66 1 98.88 25 ASP B CA 1
ATOM 2341 C C . ASP B 1 25 ? -1.561 -14.078 -5.598 1 98.88 25 ASP B C 1
ATOM 2343 O O . ASP B 1 25 ? -0.72 -13.57 -4.855 1 98.88 25 ASP B O 1
ATOM 2347 N N . ASP B 1 26 ? -2.4 -13.406 -6.398 1 98.75 26 ASP B N 1
ATOM 2348 C CA . ASP B 1 26 ? -2.297 -11.953 -6.484 1 98.75 26 ASP B CA 1
ATOM 2349 C C . ASP B 1 26 ? -2.67 -11.297 -5.156 1 98.75 26 ASP B C 1
ATOM 2351 O O . ASP B 1 26 ? -2.039 -10.32 -4.742 1 98.75 26 ASP B O 1
ATOM 2355 N N . PHE B 1 27 ? -3.666 -11.805 -4.473 1 98.44 27 PHE B N 1
ATOM 2356 C CA . PHE B 1 27 ? -4.145 -11.227 -3.223 1 98.44 27 PHE B CA 1
ATOM 2357 C C . PHE B 1 27 ? -3.047 -11.234 -2.166 1 98.44 27 PHE B C 1
ATOM 2359 O O . PHE B 1 27 ? -2.73 -10.188 -1.588 1 98.44 27 PHE B O 1
ATOM 2366 N N . ILE B 1 28 ? -2.443 -12.344 -1.932 1 98.25 28 ILE B N 1
ATOM 2367 C CA . ILE B 1 28 ? -1.496 -12.484 -0.832 1 98.25 28 ILE B CA 1
ATOM 2368 C C . ILE B 1 28 ? -0.195 -11.766 -1.177 1 98.25 28 ILE B C 1
ATOM 2370 O O . ILE B 1 28 ? 0.446 -11.172 -0.303 1 98.25 28 ILE B O 1
ATOM 2374 N N . LEU B 1 29 ? 0.212 -11.797 -2.465 1 98.44 29 LEU B N 1
ATOM 2375 C CA . LEU B 1 29 ? 1.433 -11.086 -2.84 1 98.44 29 LEU B CA 1
ATOM 2376 C C . LEU B 1 29 ? 1.248 -9.578 -2.717 1 98.44 29 LEU B C 1
ATOM 2378 O O . LEU B 1 29 ? 2.168 -8.867 -2.305 1 98.44 29 LEU B O 1
ATOM 2382 N N . ALA B 1 30 ? 0.038 -9.078 -3.139 1 97.44 30 ALA B N 1
ATOM 2383 C CA . ALA B 1 30 ? -0.26 -7.656 -2.984 1 97.44 30 ALA B CA 1
ATOM 2384 C C . ALA B 1 30 ? -0.181 -7.234 -1.52 1 97.44 30 ALA B C 1
ATOM 2386 O O . ALA B 1 30 ? 0.355 -6.172 -1.201 1 97.44 30 ALA B O 1
ATOM 2387 N N . TYR B 1 31 ? -0.679 -8.07 -0.641 1 96 31 TYR B N 1
ATOM 2388 C CA . TYR B 1 31 ? -0.613 -7.809 0.792 1 96 31 TYR B CA 1
ATOM 2389 C C . TYR B 1 31 ? 0.833 -7.746 1.27 1 96 31 TYR B C 1
ATOM 2391 O O . TYR B 1 31 ? 1.229 -6.797 1.95 1 96 31 TYR B O 1
ATOM 2399 N N . ARG B 1 32 ? 1.617 -8.727 0.924 1 95.44 32 ARG B N 1
ATOM 2400 C CA . ARG B 1 32 ? 3.025 -8.734 1.305 1 95.44 32 ARG B CA 1
ATOM 2401 C C . ARG B 1 32 ? 3.754 -7.52 0.728 1 95.44 32 ARG B C 1
ATOM 2403 O O . ARG B 1 32 ? 4.645 -6.961 1.37 1 95.44 32 ARG B O 1
ATOM 2410 N N . GLY B 1 33 ? 3.387 -7.145 -0.517 1 94.75 33 GLY B N 1
ATOM 2411 C CA . GLY B 1 33 ? 3.969 -5.969 -1.144 1 94.75 33 GLY B CA 1
ATOM 2412 C C . GLY B 1 33 ? 3.678 -4.684 -0.389 1 94.75 33 GLY B C 1
ATOM 2413 O O . GLY B 1 33 ? 4.52 -3.785 -0.337 1 94.75 33 GLY B O 1
ATOM 2414 N N . SER B 1 34 ? 2.496 -4.578 0.176 1 92.19 34 SER B N 1
ATOM 2415 C CA . SER B 1 34 ? 2.082 -3.365 0.875 1 92.19 34 SER B CA 1
ATOM 2416 C C . SER B 1 34 ? 2.945 -3.113 2.105 1 92.19 34 SER B C 1
ATOM 2418 O O . SER B 1 34 ? 3.094 -1.971 2.545 1 92.19 34 SER B O 1
ATOM 2420 N N . GLU B 1 35 ? 3.57 -4.125 2.641 1 88.94 35 GLU B N 1
ATOM 2421 C CA . GLU B 1 35 ? 4.414 -4.027 3.83 1 88.94 35 GLU B CA 1
ATOM 2422 C C . GLU B 1 35 ? 5.668 -3.203 3.551 1 88.94 35 GLU B C 1
ATOM 2424 O O . GLU B 1 35 ? 6.348 -2.762 4.48 1 88.94 35 GLU B O 1
ATOM 2429 N N . TRP B 1 36 ? 5.895 -2.988 2.242 1 89.81 36 TRP B N 1
ATOM 2430 C CA . TRP B 1 36 ? 7.152 -2.355 1.866 1 89.81 36 TRP B CA 1
ATOM 2431 C C . TRP B 1 36 ? 6.992 -0.844 1.754 1 89.81 36 TRP B C 1
ATOM 2433 O O . TRP B 1 36 ? 7.98 -0.115 1.632 1 89.81 36 TRP B O 1
ATOM 2443 N N . LEU B 1 37 ? 5.746 -0.333 1.815 1 88.31 37 LEU B N 1
ATOM 2444 C CA . LEU B 1 37 ? 5.598 1.107 1.646 1 88.31 37 LEU B CA 1
ATOM 2445 C C . LEU B 1 37 ? 6.262 1.861 2.795 1 88.31 37 LEU B C 1
ATOM 2447 O O . LEU B 1 37 ? 5.891 1.683 3.957 1 88.31 37 LEU B O 1
ATOM 2451 N N . GLY B 1 38 ? 7.242 2.682 2.459 1 87.19 38 GLY B N 1
ATOM 2452 C CA . GLY B 1 38 ? 8.039 3.42 3.426 1 87.19 38 GLY B CA 1
ATOM 2453 C C . GLY B 1 38 ? 9.352 2.738 3.762 1 87.19 38 GLY B C 1
ATOM 2454 O O . GLY B 1 38 ? 10.211 3.326 4.422 1 87.19 38 GLY B O 1
ATOM 2455 N N . LEU B 1 39 ? 9.555 1.531 3.215 1 85.19 39 LEU B N 1
ATOM 2456 C CA . LEU B 1 39 ? 10.711 0.732 3.611 1 85.19 39 LEU B CA 1
ATOM 2457 C C . LEU B 1 39 ? 11.695 0.587 2.455 1 85.19 39 LEU B C 1
ATOM 2459 O O . LEU B 1 39 ? 12.844 0.202 2.658 1 85.19 39 LEU B O 1
ATOM 2463 N N . ALA B 1 40 ? 11.188 0.889 1.282 1 82.88 40 ALA B N 1
ATOM 2464 C CA . ALA B 1 40 ? 12.062 0.693 0.13 1 82.88 40 ALA B CA 1
ATOM 2465 C C . ALA B 1 40 ? 13.297 1.588 0.219 1 82.88 40 ALA B C 1
ATOM 2467 O O . ALA B 1 40 ? 13.289 2.605 0.917 1 82.88 40 ALA B O 1
ATOM 2468 N N . PRO B 1 41 ? 14.32 1.182 -0.436 1 79.81 41 PRO B N 1
ATOM 2469 C CA . PRO B 1 41 ? 15.57 1.934 -0.327 1 79.81 41 PRO B CA 1
ATOM 2470 C C . PRO B 1 41 ? 15.438 3.379 -0.805 1 79.81 41 PRO B C 1
ATOM 2472 O O . PRO B 1 41 ? 16.172 4.254 -0.345 1 79.81 41 PRO B O 1
ATOM 2475 N N . HIS B 1 42 ? 14.555 3.592 -1.767 1 86.19 42 HIS B N 1
ATOM 2476 C CA . HIS B 1 42 ? 14.281 4.91 -2.332 1 86.19 42 HIS B CA 1
ATOM 2477 C C . HIS B 1 42 ? 12.797 5.246 -2.246 1 86.19 42 HIS B C 1
ATOM 2479 O O . HIS B 1 42 ? 11.945 4.387 -2.486 1 86.19 42 HIS B O 1
ATOM 2485 N N . ILE B 1 43 ? 12.578 6.473 -1.869 1 88.25 43 ILE B N 1
ATOM 2486 C CA . ILE B 1 43 ? 11.188 6.879 -1.738 1 88.25 43 ILE B CA 1
ATOM 2487 C C . ILE B 1 43 ? 10.477 6.715 -3.078 1 88.25 43 ILE B C 1
ATOM 2489 O O . ILE B 1 43 ? 9.289 6.375 -3.123 1 88.25 43 ILE B O 1
ATOM 2493 N N . GLU B 1 44 ? 11.203 6.91 -4.203 1 88.69 44 GLU B N 1
ATOM 2494 C CA . GLU B 1 44 ? 10.617 6.676 -5.52 1 88.69 44 GLU B CA 1
ATOM 2495 C C . GLU B 1 44 ? 10.219 5.211 -5.691 1 88.69 44 GLU B C 1
ATOM 2497 O O . GLU B 1 44 ? 9.219 4.906 -6.344 1 88.69 44 GLU B O 1
ATOM 2502 N N . GLU B 1 45 ? 11.016 4.359 -5.121 1 90.81 45 GLU B N 1
ATOM 2503 C CA . GLU B 1 45 ? 10.688 2.936 -5.145 1 90.81 45 GLU B CA 1
ATOM 2504 C C . GLU B 1 45 ? 9.453 2.639 -4.301 1 90.81 45 GLU B C 1
ATOM 2506 O O . GLU B 1 45 ? 8.656 1.76 -4.637 1 90.81 45 GLU B O 1
ATOM 2511 N N . ASP B 1 46 ? 9.297 3.355 -3.213 1 90.94 46 ASP B N 1
ATOM 2512 C CA . ASP B 1 46 ? 8.078 3.227 -2.42 1 90.94 46 ASP B CA 1
ATOM 2513 C C . ASP B 1 46 ? 6.84 3.471 -3.275 1 90.94 46 ASP B C 1
ATOM 2515 O O . ASP B 1 46 ? 5.875 2.705 -3.213 1 90.94 46 ASP B O 1
ATOM 2519 N N . VAL B 1 47 ? 6.898 4.469 -4.07 1 91.56 47 VAL B N 1
ATOM 2520 C CA . VAL B 1 47 ? 5.766 4.832 -4.918 1 91.56 47 VAL B CA 1
ATOM 2521 C C . VAL B 1 47 ? 5.543 3.75 -5.973 1 91.56 47 VAL B C 1
ATOM 2523 O O . VAL B 1 47 ? 4.422 3.266 -6.145 1 91.56 47 VAL B O 1
ATOM 2526 N N . ALA B 1 48 ? 6.637 3.365 -6.625 1 93.44 48 ALA B N 1
ATOM 2527 C CA . ALA B 1 48 ? 6.531 2.371 -7.688 1 93.44 48 ALA B CA 1
ATOM 2528 C C . ALA B 1 48 ? 6.02 1.04 -7.152 1 93.44 48 ALA B C 1
ATOM 2530 O O . ALA B 1 48 ? 5.094 0.45 -7.715 1 93.44 48 ALA B O 1
ATOM 2531 N N . PHE B 1 49 ? 6.621 0.588 -6.039 1 94.81 49 PHE B N 1
ATOM 2532 C CA . PHE B 1 49 ? 6.234 -0.684 -5.441 1 94.81 49 PHE B CA 1
ATOM 2533 C C . PHE B 1 49 ? 4.785 -0.641 -4.969 1 94.81 49 PHE B C 1
ATOM 2535 O O . PHE B 1 49 ? 4.047 -1.614 -5.129 1 94.81 49 PHE B O 1
ATOM 2542 N N . SER B 1 50 ? 4.41 0.446 -4.414 1 93.94 50 SER B N 1
ATOM 2543 C CA . SER B 1 50 ? 3.027 0.586 -3.969 1 93.94 50 SER B CA 1
ATOM 2544 C C . SER B 1 50 ? 2.059 0.544 -5.145 1 93.94 50 SER B C 1
ATOM 2546 O O . SER B 1 50 ? 0.966 -0.016 -5.039 1 93.94 50 SER B O 1
ATOM 2548 N N . SER B 1 51 ? 2.418 1.123 -6.23 1 94.19 51 SER B N 1
ATOM 2549 C CA . SER B 1 51 ? 1.598 1.072 -7.438 1 94.19 51 SER B CA 1
ATOM 2550 C C . SER B 1 51 ? 1.426 -0.361 -7.93 1 94.19 51 SER B C 1
ATOM 2552 O O . SER B 1 51 ? 0.321 -0.771 -8.289 1 94.19 51 SER B O 1
ATOM 2554 N N . ILE B 1 52 ? 2.475 -1.084 -7.926 1 96.88 52 ILE B N 1
ATOM 2555 C CA . ILE B 1 52 ? 2.443 -2.471 -8.375 1 96.88 52 ILE B CA 1
ATOM 2556 C C . ILE B 1 52 ? 1.563 -3.299 -7.441 1 96.88 52 ILE B C 1
ATOM 2558 O O . ILE B 1 52 ? 0.761 -4.117 -7.895 1 96.88 52 ILE B O 1
ATOM 2562 N N . SER B 1 53 ? 1.716 -3.068 -6.152 1 96.69 53 SER B N 1
ATOM 2563 C CA . SER B 1 53 ? 0.893 -3.781 -5.18 1 96.69 53 SER B CA 1
ATOM 2564 C C . SER B 1 53 ? -0.585 -3.451 -5.359 1 96.69 53 SER B C 1
ATOM 2566 O O . SER B 1 53 ? -1.439 -4.336 -5.277 1 96.69 53 SER B O 1
ATOM 2568 N N . GLN B 1 54 ? -0.883 -2.207 -5.605 1 94.62 54 GLN B N 1
ATOM 2569 C CA . GLN B 1 54 ? -2.25 -1.769 -5.867 1 94.62 54 GLN B CA 1
ATOM 2570 C C . GLN B 1 54 ? -2.824 -2.465 -7.098 1 94.62 54 GLN B C 1
ATOM 2572 O O . GLN B 1 54 ? -3.943 -2.982 -7.059 1 94.62 54 GLN B O 1
ATOM 2577 N N . ASP B 1 55 ? -2.084 -2.445 -8.164 1 97.19 55 ASP B N 1
ATOM 2578 C CA . ASP B 1 55 ? -2.516 -3.111 -9.391 1 97.19 55 ASP B CA 1
ATOM 2579 C C . ASP B 1 55 ? -2.756 -4.602 -9.148 1 97.19 55 ASP B C 1
ATOM 2581 O O . ASP B 1 55 ? -3.744 -5.16 -9.633 1 97.19 55 ASP B O 1
ATOM 2585 N N . THR B 1 56 ? -1.828 -5.191 -8.445 1 98.38 56 THR B N 1
ATOM 2586 C CA . THR B 1 56 ? -1.909 -6.621 -8.172 1 98.38 56 THR B CA 1
ATOM 2587 C C . THR B 1 56 ? -3.152 -6.945 -7.348 1 98.38 56 THR B C 1
ATOM 2589 O O . THR B 1 56 ? -3.824 -7.949 -7.594 1 98.38 56 THR B O 1
ATOM 2592 N N . MET B 1 57 ? -3.482 -6.129 -6.398 1 97.44 57 MET B N 1
ATOM 2593 C CA . MET B 1 57 ? -4.723 -6.297 -5.648 1 97.44 57 MET B CA 1
ATOM 2594 C C . MET B 1 57 ? -5.938 -6.133 -6.562 1 97.44 57 MET B C 1
ATOM 2596 O O . MET B 1 57 ? -6.926 -6.855 -6.418 1 97.44 57 MET B O 1
ATOM 2600 N N . GLY B 1 58 ? -5.848 -5.184 -7.438 1 97.19 58 GLY B N 1
ATOM 2601 C CA . GLY B 1 58 ? -6.902 -5.023 -8.43 1 97.19 58 GLY B CA 1
ATOM 2602 C C . GLY B 1 58 ? -7.113 -6.266 -9.273 1 97.19 58 GLY B C 1
ATOM 2603 O O . GLY B 1 58 ? -8.25 -6.641 -9.562 1 97.19 58 GLY B O 1
ATOM 2604 N N . HIS B 1 59 ? -6.031 -6.898 -9.695 1 98.56 59 HIS B N 1
ATOM 2605 C CA . HIS B 1 59 ? -6.121 -8.156 -10.43 1 98.56 59 HIS B CA 1
ATOM 2606 C C . HIS B 1 59 ? -6.84 -9.219 -9.602 1 98.56 59 HIS B C 1
ATOM 2608 O O . HIS B 1 59 ? -7.719 -9.922 -10.117 1 98.56 59 HIS B O 1
ATOM 2614 N N . ALA B 1 60 ? -6.418 -9.328 -8.32 1 98.44 60 ALA B N 1
ATOM 2615 C CA . ALA B 1 60 ? -7.074 -10.289 -7.434 1 98.44 60 ALA B CA 1
ATOM 2616 C C . ALA B 1 60 ? -8.578 -10.055 -7.391 1 98.44 60 ALA B C 1
ATOM 2618 O O . ALA B 1 60 ? -9.367 -11 -7.512 1 98.44 60 ALA B O 1
ATOM 2619 N N . ALA B 1 61 ? -8.977 -8.789 -7.254 1 97.31 61 ALA B N 1
ATOM 2620 C CA . ALA B 1 61 ? -10.391 -8.43 -7.188 1 97.31 61 ALA B CA 1
ATOM 2621 C C . ALA B 1 61 ? -11.125 -8.867 -8.453 1 97.31 61 ALA B C 1
ATOM 2623 O O . ALA B 1 61 ? -12.25 -9.359 -8.383 1 97.31 61 ALA B O 1
ATOM 2624 N N . MET B 1 62 ? -10.5 -8.688 -9.578 1 97.81 62 MET B N 1
ATOM 2625 C CA . MET B 1 62 ? -11.094 -9.094 -10.852 1 97.81 62 MET B CA 1
ATOM 2626 C C . MET B 1 62 ? -11.344 -10.594 -10.883 1 97.81 62 MET B C 1
ATOM 2628 O O . MET B 1 62 ? -12.414 -11.047 -11.289 1 97.81 62 MET B O 1
ATOM 2632 N N . PHE B 1 63 ? -10.391 -11.391 -10.469 1 98.75 63 PHE B N 1
ATOM 2633 C CA . PHE B 1 63 ? -10.531 -12.844 -10.484 1 98.75 63 PHE B CA 1
ATOM 2634 C C . PHE B 1 63 ? -11.555 -13.305 -9.461 1 98.75 63 PHE B C 1
ATOM 2636 O O . PHE B 1 63 ? -12.336 -14.227 -9.719 1 98.75 63 PHE B O 1
ATOM 2643 N N . TYR B 1 64 ? -11.57 -12.648 -8.266 1 98.44 64 TYR B N 1
ATOM 2644 C CA . TYR B 1 64 ? -12.594 -12.961 -7.277 1 98.44 64 TYR B CA 1
ATOM 2645 C C . TYR B 1 64 ? -13.984 -12.641 -7.816 1 98.44 64 TYR B C 1
ATOM 2647 O O . TYR B 1 64 ? -14.953 -13.352 -7.52 1 98.44 64 TYR B O 1
ATOM 2655 N N . GLN B 1 65 ? -14.086 -11.578 -8.594 1 98.25 65 GLN B N 1
ATOM 2656 C CA . GLN B 1 65 ? -15.367 -11.242 -9.195 1 98.25 65 GLN B CA 1
ATOM 2657 C C . GLN B 1 65 ? -15.836 -12.336 -10.156 1 98.25 65 GLN B C 1
ATOM 2659 O O . GLN B 1 65 ? -17.016 -12.68 -10.18 1 98.25 65 GLN B O 1
ATOM 2664 N N . LEU B 1 66 ? -14.914 -12.844 -10.969 1 98.62 66 LEU B N 1
ATOM 2665 C CA . LEU B 1 66 ? -15.273 -13.945 -11.852 1 98.62 66 LEU B CA 1
ATOM 2666 C C . LEU B 1 66 ? -15.766 -15.148 -11.055 1 98.62 66 LEU B C 1
ATOM 2668 O O . LEU B 1 66 ? -16.719 -15.812 -11.461 1 98.62 66 LEU B O 1
ATOM 2672 N N . LEU B 1 67 ? -15.102 -15.461 -9.906 1 98.62 67 LEU B N 1
ATOM 2673 C CA . LEU B 1 67 ? -15.547 -16.531 -9.023 1 98.62 67 LEU B CA 1
ATOM 2674 C C . LEU B 1 67 ? -16.938 -16.266 -8.484 1 98.62 67 LEU B C 1
ATOM 2676 O O . LEU B 1 67 ? -17.797 -17.156 -8.461 1 98.62 67 LEU B O 1
ATOM 2680 N N . SER B 1 68 ? -17.125 -15.039 -8.07 1 98.25 68 SER B N 1
ATOM 2681 C CA . SER B 1 68 ? -18.438 -14.641 -7.566 1 98.25 68 SER B CA 1
ATOM 2682 C C . SER B 1 68 ? -19.516 -14.805 -8.633 1 98.25 68 SER B C 1
ATOM 2684 O O . SER B 1 68 ? -20.609 -15.305 -8.344 1 98.25 68 SER B O 1
ATOM 2686 N N . ASP B 1 69 ? -19.203 -14.406 -9.867 1 98.06 69 ASP B N 1
ATOM 2687 C CA . ASP B 1 69 ? -20.141 -14.516 -10.984 1 98.06 69 ASP B CA 1
ATOM 2688 C C . ASP B 1 69 ? -20.516 -15.969 -11.25 1 98.06 69 ASP B C 1
ATOM 2690 O O . ASP B 1 69 ? -21.594 -16.266 -11.773 1 98.06 69 ASP B O 1
ATOM 2694 N N . LEU B 1 70 ? -19.625 -16.875 -10.852 1 97.75 70 LEU B N 1
ATOM 2695 C CA . LEU B 1 70 ? -19.859 -18.297 -11.07 1 97.75 70 LEU B CA 1
ATOM 2696 C C . LEU B 1 70 ? -20.547 -18.922 -9.859 1 97.75 70 LEU B C 1
ATOM 2698 O O . LEU B 1 70 ? -20.734 -20.141 -9.805 1 97.75 70 LEU B O 1
ATOM 2702 N N . GLY B 1 71 ? -20.812 -18.109 -8.852 1 97.44 71 GLY B N 1
ATOM 2703 C CA . GLY B 1 71 ? -21.656 -18.562 -7.754 1 97.44 71 GLY B CA 1
ATOM 2704 C C . GLY B 1 71 ? -20.859 -18.969 -6.531 1 97.44 71 GLY B C 1
ATOM 2705 O O . GLY B 1 71 ? -21.375 -19.641 -5.637 1 97.44 71 GLY B O 1
ATOM 2706 N N . GLU B 1 72 ? -19.594 -18.547 -6.414 1 97.56 72 GLU B N 1
ATOM 2707 C CA . GLU B 1 72 ? -18.734 -19 -5.316 1 97.56 72 GLU B CA 1
ATOM 2708 C C . GLU B 1 72 ? -18.938 -18.141 -4.07 1 97.56 72 GLU B C 1
ATOM 2710 O O . GLU B 1 72 ? -18.391 -18.438 -3.01 1 97.56 72 GLU B O 1
ATOM 2715 N N . GLY B 1 73 ? -19.75 -17.109 -4.129 1 95.56 73 GLY B N 1
ATOM 2716 C CA . GLY B 1 73 ? -19.984 -16.25 -2.977 1 95.56 73 GLY B CA 1
ATOM 2717 C C . GLY B 1 73 ? -19.578 -14.805 -3.215 1 95.56 73 GLY B C 1
ATOM 2718 O O . GLY B 1 73 ? -19.141 -14.453 -4.312 1 95.56 73 GLY B O 1
ATOM 2719 N N . ASP B 1 74 ? -19.719 -14.039 -2.229 1 94.56 74 ASP B N 1
ATOM 2720 C CA . ASP B 1 74 ? -19.406 -12.617 -2.285 1 94.56 74 ASP B CA 1
ATOM 2721 C C . ASP B 1 74 ? -17.891 -12.398 -2.398 1 94.56 74 ASP B C 1
ATOM 2723 O O . ASP B 1 74 ? -17.109 -13.102 -1.751 1 94.56 74 ASP B O 1
ATOM 2727 N N . VAL B 1 75 ? -17.547 -11.422 -3.209 1 95.19 75 VAL B N 1
ATOM 2728 C CA . VAL B 1 75 ? -16.141 -11.141 -3.502 1 95.19 75 VAL B CA 1
ATOM 2729 C C . VAL B 1 75 ? -15.383 -10.898 -2.199 1 95.19 75 VAL B C 1
ATOM 2731 O O . VAL B 1 75 ? -14.258 -11.383 -2.033 1 95.19 75 VAL B O 1
ATOM 2734 N N . ASP B 1 76 ? -15.961 -10.234 -1.229 1 92.56 76 ASP B N 1
ATOM 2735 C CA . ASP B 1 76 ? -15.289 -9.922 0.029 1 92.56 76 ASP B CA 1
ATOM 2736 C C . ASP B 1 76 ? -15.141 -11.172 0.894 1 92.56 76 ASP B C 1
ATOM 2738 O O . ASP B 1 76 ? -14.141 -11.328 1.605 1 92.56 76 ASP B O 1
ATOM 2742 N N . HIS B 1 77 ? -16.156 -11.977 0.832 1 93.19 77 HIS B N 1
ATOM 2743 C CA . HIS B 1 77 ? -16.047 -13.25 1.529 1 93.19 77 HIS B CA 1
ATOM 2744 C C . HIS B 1 77 ? -14.898 -14.094 0.97 1 93.19 77 HIS B C 1
ATOM 2746 O O . HIS B 1 77 ? -14.109 -14.664 1.729 1 93.19 77 HIS B O 1
ATOM 2752 N N . LEU B 1 78 ? -14.844 -14.117 -0.314 1 96.31 78 LEU B N 1
ATOM 2753 C CA . LEU B 1 78 ? -13.812 -14.906 -0.981 1 96.31 78 LEU B CA 1
ATOM 2754 C C . LEU B 1 78 ? -12.422 -14.391 -0.64 1 96.31 78 LEU B C 1
ATOM 2756 O O . LEU B 1 78 ? -11.484 -15.172 -0.457 1 96.31 78 LEU B O 1
ATOM 2760 N N . ALA B 1 79 ? -12.273 -13.125 -0.492 1 94.94 79 ALA B N 1
ATOM 2761 C CA . ALA B 1 79 ? -10.977 -12.492 -0.249 1 94.94 79 ALA B CA 1
ATOM 2762 C C . ALA B 1 79 ? -10.586 -12.586 1.224 1 94.94 79 ALA B C 1
ATOM 2764 O O . ALA B 1 79 ? -9.43 -12.852 1.549 1 94.94 79 ALA B O 1
ATOM 2765 N N . HIS B 1 80 ? -11.578 -12.461 2.15 1 92.06 80 HIS B N 1
ATOM 2766 C CA . HIS B 1 80 ? -11.188 -12.133 3.516 1 92.06 80 HIS B CA 1
ATOM 2767 C C . HIS B 1 80 ? -11.609 -13.227 4.488 1 92.06 80 HIS B C 1
ATOM 2769 O O . HIS B 1 80 ? -11.086 -13.312 5.602 1 92.06 80 HIS B O 1
ATOM 2775 N N . ALA B 1 81 ? -12.508 -14.031 4.09 1 91.75 81 ALA B N 1
ATOM 2776 C CA . ALA B 1 81 ? -13.141 -14.867 5.102 1 91.75 81 ALA B CA 1
ATOM 2777 C C . ALA B 1 81 ? -12.672 -16.312 4.992 1 91.75 81 ALA B C 1
ATOM 2779 O O . ALA B 1 81 ? -12.906 -17.125 5.895 1 91.75 81 ALA B O 1
ATOM 2780 N N . ARG B 1 82 ? -11.977 -16.641 3.91 1 95.25 82 ARG B N 1
ATOM 2781 C CA . ARG B 1 82 ? -11.586 -18.031 3.707 1 95.25 82 ARG B CA 1
ATOM 2782 C C . ARG B 1 82 ? -10.383 -18.406 4.566 1 95.25 82 ARG B C 1
ATOM 2784 O O . ARG B 1 82 ? -9.484 -17.578 4.754 1 95.25 82 ARG B O 1
ATOM 2791 N N . SER B 1 83 ? -10.406 -19.641 5.023 1 95.62 83 SER B N 1
ATOM 2792 C CA . SER B 1 83 ? -9.305 -20.141 5.84 1 95.62 83 SER B CA 1
ATOM 2793 C C . SER B 1 83 ? -8.102 -20.5 4.977 1 95.62 83 SER B C 1
ATOM 2795 O O . SER B 1 83 ? -8.211 -20.578 3.752 1 95.62 83 SER B O 1
ATOM 2797 N N . ALA B 1 84 ? -6.988 -20.766 5.605 1 96.75 84 ALA B N 1
ATOM 2798 C CA . ALA B 1 84 ? -5.75 -21.094 4.91 1 96.75 84 ALA B CA 1
ATOM 2799 C C . ALA B 1 84 ? -5.914 -22.359 4.082 1 96.75 84 ALA B C 1
ATOM 2801 O O . ALA B 1 84 ? -5.414 -22.453 2.957 1 96.75 84 ALA B O 1
ATOM 2802 N N . LYS B 1 85 ? -6.648 -23.312 4.578 1 96.81 85 LYS B N 1
ATOM 2803 C CA . LYS B 1 85 ? -6.797 -24.594 3.912 1 96.81 85 LYS B CA 1
ATOM 2804 C C . LYS B 1 85 ? -7.562 -24.453 2.602 1 96.81 85 LYS B C 1
ATOM 2806 O O . LYS B 1 85 ? -7.434 -25.297 1.703 1 96.81 85 LYS B O 1
ATOM 2811 N N . GLU B 1 86 ? -8.312 -23.375 2.525 1 97.25 86 GLU B N 1
ATOM 2812 C CA . GLU B 1 86 ? -9.125 -23.156 1.333 1 97.25 86 GLU B CA 1
ATOM 2813 C C . GLU B 1 86 ? -8.359 -22.344 0.292 1 97.25 86 GLU B C 1
ATOM 2815 O O . GLU B 1 86 ? -8.773 -22.25 -0.864 1 97.25 86 GLU B O 1
ATOM 2820 N N . ARG B 1 87 ? -7.281 -21.719 0.692 1 98.38 87 ARG B N 1
ATOM 2821 C CA . ARG B 1 87 ? -6.52 -20.859 -0.206 1 98.38 87 ARG B CA 1
ATOM 2822 C C . ARG B 1 87 ? -5.684 -21.688 -1.18 1 98.38 87 ARG B C 1
ATOM 2824 O O . ARG B 1 87 ? -5.254 -22.797 -0.851 1 98.38 87 ARG B O 1
ATOM 2831 N N . LYS B 1 88 ? -5.449 -21.141 -2.365 1 98.69 88 LYS B N 1
ATOM 2832 C CA . LYS B 1 88 ? -4.777 -21.875 -3.428 1 98.69 88 LYS B CA 1
ATOM 2833 C C . LYS B 1 88 ? -3.521 -21.141 -3.896 1 98.69 88 LYS B C 1
ATOM 2835 O O . LYS B 1 88 ? -2.975 -21.453 -4.957 1 98.69 88 LYS B O 1
ATOM 2840 N N . ASN B 1 89 ? -3.109 -20.109 -3.129 1 98.81 89 ASN B N 1
ATOM 2841 C CA . ASN B 1 89 ? -1.891 -19.406 -3.514 1 98.81 89 ASN B CA 1
ATOM 2842 C C . ASN B 1 89 ? -0.653 -20.281 -3.318 1 98.81 89 ASN B C 1
ATOM 2844 O O . ASN B 1 89 ? -0.645 -21.172 -2.471 1 98.81 89 ASN B O 1
ATOM 2848 N N . ALA B 1 90 ? 0.376 -20.047 -4.125 1 98.69 90 ALA B N 1
ATOM 2849 C CA . ALA B 1 90 ? 1.678 -20.688 -3.936 1 98.69 90 ALA B CA 1
ATOM 2850 C C . ALA B 1 90 ? 2.307 -20.266 -2.611 1 98.69 90 ALA B C 1
ATOM 2852 O O . ALA B 1 90 ? 2.227 -19.094 -2.229 1 98.69 90 ALA B O 1
ATOM 2853 N N . ILE B 1 91 ? 3.014 -21.109 -1.958 1 98.5 91 ILE B N 1
ATOM 2854 C CA . ILE B 1 91 ? 3.57 -20.859 -0.633 1 98.5 91 ILE B CA 1
ATOM 2855 C C . ILE B 1 91 ? 4.621 -19.75 -0.714 1 98.5 91 ILE B C 1
ATOM 2857 O O . ILE B 1 91 ? 4.742 -18.938 0.197 1 98.5 91 ILE B O 1
ATOM 2861 N N . LEU B 1 92 ? 5.371 -19.734 -1.802 1 98.38 92 LEU B N 1
ATOM 2862 C CA . LEU B 1 92 ? 6.391 -18.703 -1.996 1 98.38 92 LEU B CA 1
ATOM 2863 C C . LEU B 1 92 ? 5.797 -17.312 -1.813 1 98.38 92 LEU B C 1
ATOM 2865 O O . LEU B 1 92 ? 6.453 -16.422 -1.271 1 98.38 92 LEU B O 1
ATOM 2869 N N . LEU B 1 93 ? 4.543 -17.125 -2.189 1 98.56 93 LEU B N 1
ATOM 2870 C CA . LEU B 1 93 ? 3.939 -15.805 -2.281 1 98.56 93 LEU B CA 1
ATOM 2871 C C . LEU B 1 93 ? 3.396 -15.359 -0.928 1 98.56 93 LEU B C 1
ATOM 2873 O O . LEU B 1 93 ? 3.123 -14.172 -0.724 1 98.56 93 LEU B O 1
ATOM 2877 N N . GLU B 1 94 ? 3.23 -16.312 0.011 1 97.94 94 GLU B N 1
ATOM 2878 C CA . GLU B 1 94 ? 2.713 -15.969 1.33 1 97.94 94 GLU B CA 1
ATOM 2879 C C . GLU B 1 94 ? 3.848 -15.695 2.314 1 97.94 94 GLU B C 1
ATOM 2881 O O . GLU B 1 94 ? 3.607 -15.258 3.441 1 97.94 94 GLU B O 1
ATOM 2886 N N . MET B 1 95 ? 5.074 -15.945 1.919 1 96.31 95 MET B N 1
ATOM 2887 C CA . MET B 1 95 ? 6.215 -15.844 2.822 1 96.31 95 MET B CA 1
ATOM 2888 C C . MET B 1 95 ? 6.441 -14.398 3.252 1 96.31 95 MET B C 1
ATOM 2890 O O . MET B 1 95 ? 6.277 -13.477 2.451 1 96.31 95 MET B O 1
ATOM 2894 N N . VAL B 1 96 ? 6.871 -14.258 4.477 1 93.31 96 VAL B N 1
ATOM 2895 C CA . VAL B 1 96 ? 7.168 -12.938 5.016 1 93.31 96 VAL B CA 1
ATOM 2896 C C . VAL B 1 96 ? 8.406 -12.367 4.328 1 93.31 96 VAL B C 1
ATOM 2898 O O . VAL B 1 96 ? 9.195 -13.109 3.74 1 93.31 96 VAL B O 1
ATOM 2901 N N . ASN B 1 97 ? 8.586 -11.086 4.363 1 89.38 97 ASN B N 1
ATOM 2902 C CA . ASN B 1 97 ? 9.609 -10.359 3.611 1 89.38 97 ASN B CA 1
ATOM 2903 C C . ASN B 1 97 ? 10.961 -10.414 4.312 1 89.38 97 ASN B C 1
ATOM 2905 O O . ASN B 1 97 ? 11.953 -9.883 3.799 1 89.38 97 ASN B O 1
ATOM 2909 N N . GLY B 1 98 ? 11.148 -11.016 5.379 1 79.19 98 GLY B N 1
ATOM 2910 C CA . GLY B 1 98 ? 12.406 -11.156 6.094 1 79.19 98 GLY B CA 1
ATOM 2911 C C . GLY B 1 98 ? 12.281 -11.977 7.363 1 79.19 98 GLY B C 1
ATOM 2912 O O . GLY B 1 98 ? 11.172 -12.305 7.789 1 79.19 98 GLY B O 1
ATOM 2913 N N . PRO B 1 99 ? 13.523 -12.477 7.762 1 61.66 99 PRO B N 1
ATOM 2914 C CA . PRO B 1 99 ? 13.5 -13.398 8.898 1 61.66 99 PRO B CA 1
ATOM 2915 C C . PRO B 1 99 ? 13.062 -12.719 10.195 1 61.66 99 PRO B C 1
ATOM 2917 O O . PRO B 1 99 ? 12.789 -13.398 11.188 1 61.66 99 PRO B O 1
ATOM 2920 N N . GLY B 1 100 ? 13 -11.422 10.148 1 57.38 100 GLY B N 1
ATOM 2921 C CA . GLY B 1 100 ? 12.703 -10.781 11.422 1 57.38 100 GLY B CA 1
ATOM 2922 C C . GLY B 1 100 ? 11.219 -10.719 11.719 1 57.38 100 GLY B C 1
ATOM 2923 O O . GLY B 1 100 ? 10.391 -11.117 10.898 1 57.38 100 GLY B O 1
ATOM 2924 N N . HIS B 1 101 ? 10.969 -10.773 12.977 1 48.72 101 HIS B N 1
ATOM 2925 C CA . HIS B 1 101 ? 9.586 -10.57 13.383 1 48.72 101 HIS B CA 1
ATOM 2926 C C . HIS B 1 101 ? 9.125 -9.141 13.094 1 48.72 101 HIS B C 1
ATOM 2928 O O . HIS B 1 101 ? 9.805 -8.18 13.469 1 48.72 101 HIS B O 1
ATOM 2934 N N . TYR B 1 102 ? 8.266 -9.031 12.062 1 44.38 102 TYR B N 1
ATOM 2935 C CA . TYR B 1 102 ? 7.777 -7.75 11.57 1 44.38 102 TYR B CA 1
ATOM 2936 C C . TYR B 1 102 ? 7.793 -6.699 12.672 1 44.38 102 TYR B C 1
ATOM 2938 O O . TYR B 1 102 ? 8.094 -5.531 12.422 1 44.38 102 TYR B O 1
ATOM 2946 N N . LEU B 1 103 ? 7.336 -7.016 13.914 1 45.66 103 LEU B N 1
ATOM 2947 C CA . LEU B 1 103 ? 7.066 -6.051 14.977 1 45.66 103 LEU B CA 1
ATOM 2948 C C . LEU B 1 103 ? 8.32 -5.797 15.812 1 45.66 103 LEU B C 1
ATOM 2950 O O . LEU B 1 103 ? 8.5 -4.699 16.344 1 45.66 103 LEU B O 1
ATOM 2954 N N . SER B 1 104 ? 9.281 -6.707 16 1 49.41 104 SER B N 1
ATOM 2955 C CA . SER B 1 104 ? 10.336 -6.465 16.984 1 49.41 104 SER B CA 1
ATOM 2956 C C . SER B 1 104 ? 11.672 -6.203 16.312 1 49.41 104 SER B C 1
ATOM 2958 O O . SER B 1 104 ? 12.43 -5.32 16.719 1 49.41 104 SER B O 1
ATOM 2960 N N . LYS B 1 105 ? 12.031 -6.93 15.32 1 54.66 105 LYS B N 1
ATOM 2961 C CA . LYS B 1 105 ? 13.266 -6.742 14.555 1 54.66 105 LYS B CA 1
ATOM 2962 C C . LYS B 1 105 ? 13.047 -7.043 13.078 1 54.66 105 LYS B C 1
ATOM 2964 O O . LYS B 1 105 ? 13.43 -8.109 12.594 1 54.66 105 LYS B O 1
ATOM 2969 N N . PRO B 1 106 ? 12.398 -6.016 12.453 1 59.34 106 PRO B N 1
ATOM 2970 C CA . PRO B 1 106 ? 12.094 -6.332 11.055 1 59.34 106 PRO B CA 1
ATOM 2971 C C . PRO B 1 106 ? 13.344 -6.375 10.18 1 59.34 106 PRO B C 1
ATOM 2973 O O . PRO B 1 106 ? 14.156 -5.445 10.211 1 59.34 106 PRO B O 1
ATOM 2976 N N . ARG B 1 107 ? 13.844 -7.629 9.875 1 66.25 107 ARG B N 1
ATOM 2977 C CA . ARG B 1 107 ? 14.961 -7.809 8.953 1 66.25 107 ARG B CA 1
ATOM 2978 C C . ARG B 1 107 ? 14.469 -8.016 7.523 1 66.25 107 ARG B C 1
ATOM 2980 O O . ARG B 1 107 ? 14.688 -9.078 6.934 1 66.25 107 ARG B O 1
ATOM 2987 N N . TYR B 1 108 ? 13.891 -6.84 7.031 1 81.06 108 TYR B N 1
ATOM 2988 C CA . TYR B 1 108 ? 13.375 -6.895 5.668 1 81.06 108 TYR B CA 1
ATOM 2989 C C . TYR B 1 108 ? 14.5 -7.188 4.672 1 81.06 108 TYR B C 1
ATOM 2991 O O . TYR B 1 108 ? 15.57 -6.59 4.746 1 81.06 108 TYR B O 1
ATOM 2999 N N . ASP B 1 109 ? 14.18 -8.164 3.828 1 89 109 ASP B N 1
ATOM 3000 C CA . ASP B 1 109 ? 15.141 -8.648 2.842 1 89 109 ASP B CA 1
ATOM 3001 C C . ASP B 1 109 ? 14.781 -8.156 1.44 1 89 109 ASP B C 1
ATOM 3003 O O . ASP B 1 109 ? 13.984 -8.789 0.743 1 89 109 ASP B O 1
ATOM 3007 N N . TRP B 1 110 ? 15.398 -7.047 0.993 1 91.38 110 TRP B N 1
ATOM 3008 C CA . TRP B 1 110 ? 15.086 -6.43 -0.291 1 91.38 110 TRP B CA 1
ATOM 3009 C C . TRP B 1 110 ? 15.43 -7.367 -1.444 1 91.38 110 TRP B C 1
ATOM 3011 O O . TRP B 1 110 ? 14.695 -7.438 -2.436 1 91.38 110 TRP B O 1
ATOM 3021 N N . ALA B 1 111 ? 16.547 -8.07 -1.318 1 93.44 111 ALA B N 1
ATOM 3022 C CA . ALA B 1 111 ? 16.938 -9.023 -2.357 1 93.44 111 ALA B CA 1
ATOM 3023 C C . ALA B 1 111 ? 15.844 -10.07 -2.568 1 93.44 111 ALA B C 1
ATOM 3025 O O . ALA B 1 111 ? 15.477 -10.375 -3.707 1 93.44 111 ALA B O 1
ATOM 3026 N N . PHE B 1 112 ? 15.305 -10.594 -1.509 1 95.56 112 PHE B N 1
ATOM 3027 C CA . PHE B 1 112 ? 14.227 -11.578 -1.586 1 95.56 112 PHE B CA 1
ATOM 3028 C C . PHE B 1 112 ? 12.992 -10.977 -2.254 1 95.56 112 PHE B C 1
ATOM 3030 O O . PHE B 1 112 ? 12.367 -11.617 -3.1 1 95.56 112 PHE B O 1
ATOM 3037 N N . ALA B 1 113 ? 12.641 -9.766 -1.83 1 95.06 113 ALA B N 1
ATOM 3038 C CA . ALA B 1 113 ? 11.484 -9.094 -2.422 1 95.06 113 ALA B CA 1
ATOM 3039 C C . ALA B 1 113 ? 11.664 -8.93 -3.93 1 95.06 113 ALA B C 1
ATOM 3041 O O . ALA B 1 113 ? 10.742 -9.211 -4.699 1 95.06 113 ALA B O 1
ATOM 3042 N N . VAL B 1 114 ? 12.852 -8.523 -4.352 1 96.06 114 VAL B N 1
ATOM 3043 C CA . VAL B 1 114 ? 13.117 -8.273 -5.766 1 96.06 114 VAL B CA 1
ATOM 3044 C C . VAL B 1 114 ? 13.031 -9.586 -6.547 1 96.06 114 VAL B C 1
ATOM 3046 O O . VAL B 1 114 ? 12.336 -9.672 -7.559 1 96.06 114 VAL B O 1
ATOM 3049 N N . VAL B 1 115 ? 13.648 -10.617 -6.055 1 97.81 115 VAL B N 1
ATOM 3050 C CA . VAL B 1 115 ? 13.695 -11.883 -6.781 1 97.81 115 VAL B CA 1
ATOM 3051 C C . VAL B 1 115 ? 12.297 -12.5 -6.824 1 97.81 115 VAL B C 1
ATOM 3053 O O . VAL B 1 115 ? 11.844 -12.945 -7.879 1 97.81 115 VAL B O 1
ATOM 3056 N N . ARG B 1 116 ? 11.602 -12.531 -5.691 1 98.44 116 ARG B N 1
ATOM 3057 C CA . ARG B 1 116 ? 10.266 -13.109 -5.621 1 98.44 116 ARG B CA 1
ATOM 3058 C C . ARG B 1 116 ? 9.312 -12.414 -6.598 1 98.44 116 ARG B C 1
ATOM 3060 O O . ARG B 1 116 ? 8.594 -13.078 -7.344 1 98.44 116 ARG B O 1
ATOM 3067 N N . ASN B 1 117 ? 9.344 -11.086 -6.582 1 98.56 117 ASN B N 1
ATOM 3068 C CA . ASN B 1 117 ? 8.422 -10.344 -7.434 1 98.56 117 ASN B CA 1
ATOM 3069 C C . ASN B 1 117 ? 8.789 -10.484 -8.906 1 98.56 117 ASN B C 1
ATOM 3071 O O . ASN B 1 117 ? 7.91 -10.609 -9.766 1 98.56 117 ASN B O 1
ATOM 3075 N N . TYR B 1 118 ? 10.062 -10.484 -9.266 1 98.69 118 TYR B N 1
ATOM 3076 C CA . TYR B 1 118 ? 10.469 -10.633 -10.656 1 98.69 118 TYR B CA 1
ATOM 3077 C C . TYR B 1 118 ? 10.078 -12 -11.203 1 98.69 118 TYR B C 1
ATOM 3079 O O . TYR B 1 118 ? 9.492 -12.102 -12.281 1 98.69 118 TYR B O 1
ATOM 3087 N N . PHE B 1 119 ? 10.43 -13.016 -10.383 1 98.75 119 PHE B N 1
ATOM 3088 C CA . PHE B 1 119 ? 10.094 -14.367 -10.812 1 98.75 119 PHE B CA 1
ATOM 3089 C C . PHE B 1 119 ? 8.586 -14.523 -10.992 1 98.75 119 PHE B C 1
ATOM 3091 O O . PHE B 1 119 ? 8.125 -15.086 -11.984 1 98.75 119 PHE B O 1
ATOM 3098 N N . TYR B 1 120 ? 7.875 -14.008 -10.078 1 98.81 120 TYR B N 1
ATOM 3099 C CA . TYR B 1 120 ? 6.422 -14.148 -10.125 1 98.81 120 TYR B CA 1
ATOM 3100 C C . TYR B 1 120 ? 5.84 -13.375 -11.305 1 98.81 120 TYR B C 1
ATOM 3102 O O . TYR B 1 120 ? 4.996 -13.898 -12.039 1 98.81 120 TYR B O 1
ATOM 3110 N N . VAL B 1 121 ? 6.266 -12.109 -11.477 1 98.75 121 VAL B N 1
ATOM 3111 C CA . VAL B 1 121 ? 5.641 -11.281 -12.508 1 98.75 121 VAL B CA 1
ATOM 3112 C C . VAL B 1 121 ? 5.941 -11.859 -13.883 1 98.75 121 VAL B C 1
ATOM 3114 O O . VAL B 1 121 ? 5.105 -11.797 -14.789 1 98.75 121 VAL B O 1
ATOM 3117 N N . GLN B 1 122 ? 7.098 -12.391 -14.117 1 98.62 122 GLN B N 1
ATOM 3118 C CA . GLN B 1 122 ? 7.387 -13.047 -15.391 1 98.62 122 GLN B CA 1
ATOM 3119 C C . GLN B 1 122 ? 6.5 -14.266 -15.594 1 98.62 122 GLN B C 1
ATOM 3121 O O . GLN B 1 122 ? 5.988 -14.492 -16.688 1 98.62 122 GLN B O 1
ATOM 3126 N N . ALA B 1 123 ? 6.32 -15.086 -14.523 1 98.62 123 ALA B N 1
ATOM 3127 C CA . ALA B 1 123 ? 5.426 -16.234 -14.609 1 98.62 123 ALA B CA 1
ATOM 3128 C C . ALA B 1 123 ? 3.992 -15.789 -14.898 1 98.62 123 ALA B C 1
ATOM 3130 O O . ALA B 1 123 ? 3.297 -16.406 -15.711 1 98.62 123 ALA B O 1
ATOM 3131 N N . LYS B 1 124 ? 3.617 -14.75 -14.219 1 98.75 124 LYS B N 1
ATOM 3132 C CA . LYS B 1 124 ? 2.273 -14.219 -14.422 1 98.75 124 LYS B CA 1
ATOM 3133 C C . LYS B 1 124 ? 2.094 -13.711 -15.852 1 98.75 124 LYS B C 1
ATOM 3135 O O . LYS B 1 124 ? 1.03 -13.891 -16.453 1 98.75 124 LYS B O 1
ATOM 3140 N N . LYS B 1 125 ? 3.084 -13.062 -16.344 1 98.5 125 LYS B N 1
ATOM 3141 C CA . LYS B 1 125 ? 3.035 -12.594 -17.734 1 98.5 125 LYS B CA 1
ATOM 3142 C C . LYS B 1 125 ? 2.834 -13.758 -18.703 1 98.5 125 LYS B C 1
ATOM 3144 O O . LYS B 1 125 ? 2.018 -13.68 -19.609 1 98.5 125 LYS B O 1
ATOM 3149 N N . VAL B 1 126 ? 3.539 -14.828 -18.516 1 98.56 126 VAL B N 1
ATOM 3150 C CA . VAL B 1 126 ? 3.412 -16.031 -19.344 1 98.56 126 VAL B CA 1
ATOM 3151 C C . VAL B 1 126 ? 1.994 -16.578 -19.219 1 98.56 126 VAL B C 1
ATOM 3153 O O . VAL B 1 126 ? 1.371 -16.922 -20.234 1 98.56 126 VAL B O 1
ATOM 3156 N N . ARG B 1 127 ? 1.48 -16.641 -18 1 98.62 127 ARG B N 1
ATOM 3157 C CA . ARG B 1 127 ? 0.134 -17.156 -17.766 1 98.62 127 ARG B CA 1
ATOM 3158 C C . ARG B 1 127 ? -0.912 -16.281 -18.438 1 98.62 127 ARG B C 1
ATOM 3160 O O . ARG B 1 127 ? -1.833 -16.781 -19.078 1 98.62 127 ARG B O 1
ATOM 3167 N N . MET B 1 128 ? -0.743 -14.945 -18.25 1 98.69 128 MET B N 1
ATOM 3168 C CA . MET B 1 128 ? -1.736 -14.039 -18.828 1 98.69 128 MET B CA 1
ATOM 3169 C C . MET B 1 128 ? -1.725 -14.102 -20.344 1 98.69 128 MET B C 1
ATOM 3171 O O . MET B 1 128 ? -2.775 -14.008 -20.984 1 98.69 128 MET B O 1
ATOM 3175 N N . GLU B 1 129 ? -0.551 -14.266 -20.922 1 98.19 129 GLU B N 1
ATOM 3176 C CA . GLU B 1 129 ? -0.464 -14.43 -22.375 1 98.19 129 GLU B CA 1
ATOM 3177 C C . GLU B 1 129 ? -1.24 -15.664 -22.828 1 98.19 129 GLU B C 1
ATOM 3179 O O . GLU B 1 129 ? -1.916 -15.633 -23.859 1 98.19 129 GLU B O 1
ATOM 3184 N N . SER B 1 130 ? -1.101 -16.703 -22.141 1 98.62 130 SER B N 1
ATOM 3185 C CA . SER B 1 130 ? -1.838 -17.922 -22.453 1 98.62 130 SER B CA 1
ATOM 3186 C C . SER B 1 130 ? -3.336 -17.734 -22.234 1 98.62 130 SER B C 1
ATOM 3188 O O . SER B 1 130 ? -4.145 -18.172 -23.047 1 98.62 130 SER B O 1
ATOM 3190 N N . LEU B 1 131 ? -3.732 -17.047 -21.141 1 98.75 131 LEU B N 1
ATOM 3191 C CA . LEU B 1 131 ? -5.121 -16.906 -20.719 1 98.75 131 LEU B CA 1
ATOM 3192 C C . LEU B 1 131 ? -5.895 -16.016 -21.688 1 98.75 131 LEU B C 1
ATOM 3194 O O . LEU B 1 131 ? -7.129 -16.047 -21.734 1 98.75 131 LEU B O 1
ATOM 3198 N N . LYS B 1 132 ? -5.223 -15.227 -22.469 1 98.19 132 LYS B N 1
ATOM 3199 C CA . LYS B 1 132 ? -5.898 -14.422 -23.484 1 98.19 132 LYS B CA 1
ATOM 3200 C C . LYS B 1 132 ? -6.66 -15.305 -24.469 1 98.19 132 LYS B C 1
ATOM 3202 O O . LYS B 1 132 ? -7.594 -14.852 -25.125 1 98.19 132 LYS B O 1
ATOM 3207 N N . ASN B 1 133 ? -6.266 -16.562 -24.562 1 98.06 133 ASN B N 1
ATOM 3208 C CA . ASN B 1 133 ? -6.898 -17.531 -25.453 1 98.06 133 ASN B CA 1
ATOM 3209 C C . ASN B 1 133 ? -7.707 -18.578 -24.672 1 98.06 133 ASN B C 1
ATOM 3211 O O . ASN B 1 133 ? -7.957 -19.672 -25.172 1 98.06 133 ASN B O 1
ATOM 3215 N N . SER B 1 134 ? -8.078 -18.266 -23.469 1 98.56 134 SER B N 1
ATOM 3216 C CA . SER B 1 134 ? -8.836 -19.188 -22.609 1 98.56 134 SER B CA 1
ATOM 3217 C C . SER B 1 134 ? -10.188 -19.516 -23.219 1 98.56 134 SER B C 1
ATOM 3219 O O . SER B 1 134 ? -10.82 -18.672 -23.844 1 98.56 134 SER B O 1
ATOM 3221 N N . SER B 1 135 ? -10.672 -20.672 -22.984 1 98.44 135 SER B N 1
ATOM 3222 C CA . SER B 1 135 ? -12 -21.094 -23.422 1 98.44 135 SER B CA 1
ATOM 3223 C C . SER B 1 135 ? -13.094 -20.391 -22.641 1 98.44 135 SER B C 1
ATOM 3225 O O . SER B 1 135 ? -14.258 -20.406 -23.031 1 98.44 135 SER B O 1
ATOM 3227 N N . TYR B 1 136 ? -12.781 -19.828 -21.531 1 98.38 136 TYR B N 1
ATOM 3228 C CA . TYR B 1 136 ? -13.711 -19.016 -20.75 1 98.38 136 TYR B CA 1
ATOM 3229 C C . TYR B 1 136 ? -13.531 -17.531 -21.062 1 98.38 136 TYR B C 1
ATOM 3231 O O . TYR B 1 136 ? -12.641 -16.875 -20.5 1 98.38 136 TYR B O 1
ATOM 3239 N N . GLU B 1 137 ? -14.422 -17.016 -21.797 1 98.38 137 GLU B N 1
ATOM 3240 C CA . GLU B 1 137 ? -14.289 -15.703 -22.406 1 98.38 137 GLU B CA 1
ATOM 3241 C C . GLU B 1 137 ? -14.086 -14.617 -21.344 1 98.38 137 GLU B C 1
ATOM 3243 O O . GLU B 1 137 ? -13.25 -13.727 -21.516 1 98.38 137 GLU B O 1
ATOM 3248 N N . PRO B 1 138 ? -14.789 -14.625 -20.234 1 98.62 138 PRO B N 1
ATOM 3249 C CA . PRO B 1 138 ? -14.57 -13.586 -19.219 1 98.62 138 PRO B CA 1
ATOM 3250 C C . PRO B 1 138 ? -13.141 -13.57 -18.688 1 98.62 138 PRO B C 1
ATOM 3252 O O . PRO B 1 138 ? -12.586 -12.508 -18.406 1 98.62 138 PRO B O 1
ATOM 3255 N N . LEU B 1 139 ? -12.57 -14.742 -18.578 1 98.69 139 LEU B N 1
ATOM 3256 C CA . LEU B 1 139 ? -11.188 -14.836 -18.109 1 98.69 139 LEU B CA 1
ATOM 3257 C C . LEU B 1 139 ? -10.227 -14.336 -19.188 1 98.69 139 LEU B C 1
ATOM 3259 O O . LEU B 1 139 ? -9.234 -13.664 -18.875 1 98.69 139 LEU B O 1
ATOM 3263 N N . ALA B 1 140 ? -10.484 -14.625 -20.391 1 98.56 140 ALA B N 1
ATOM 3264 C CA . ALA B 1 140 ? -9.68 -14.117 -21.5 1 98.56 140 ALA B CA 1
ATOM 3265 C C . ALA B 1 140 ? -9.688 -12.594 -21.531 1 98.56 140 ALA B C 1
ATOM 3267 O O . ALA B 1 140 ? -8.641 -11.969 -21.719 1 98.56 140 ALA B O 1
ATOM 3268 N N . ASN B 1 141 ? -10.836 -12.039 -21.312 1 98.38 141 ASN B N 1
ATOM 3269 C CA . ASN B 1 141 ? -10.969 -10.586 -21.281 1 98.38 141 ASN B CA 1
ATOM 3270 C C . ASN B 1 141 ? -10.188 -9.977 -20.109 1 98.38 141 ASN B C 1
ATOM 3272 O O . ASN B 1 141 ? -9.523 -8.953 -20.266 1 98.38 141 ASN B O 1
ATOM 3276 N N . ALA B 1 142 ? -10.297 -10.602 -18.984 1 98.06 142 ALA B N 1
ATOM 3277 C CA . ALA B 1 142 ? -9.539 -10.133 -17.828 1 98.06 142 ALA B CA 1
ATOM 3278 C C . ALA B 1 142 ? -8.039 -10.203 -18.094 1 98.06 142 ALA B C 1
ATOM 3280 O O . ALA B 1 142 ? -7.293 -9.289 -17.719 1 98.06 142 ALA B O 1
ATOM 3281 N N . ALA B 1 143 ? -7.629 -11.273 -18.734 1 98.5 143 ALA B N 1
ATOM 3282 C CA . ALA B 1 143 ? -6.211 -11.477 -19.031 1 98.5 143 ALA B CA 1
ATOM 3283 C C . ALA B 1 143 ? -5.676 -10.375 -19.938 1 98.5 143 ALA B C 1
ATOM 3285 O O . ALA B 1 143 ? -4.527 -9.945 -19.797 1 98.5 143 ALA B O 1
ATOM 3286 N N . LEU B 1 144 ? -6.484 -9.906 -20.844 1 97.12 144 LEU B N 1
ATOM 3287 C CA . LEU B 1 144 ? -6.09 -8.82 -21.734 1 97.12 144 LEU B CA 1
ATOM 3288 C C . LEU B 1 144 ? -5.785 -7.551 -20.938 1 97.12 144 LEU B C 1
ATOM 3290 O O . LEU B 1 144 ? -4.762 -6.902 -21.172 1 97.1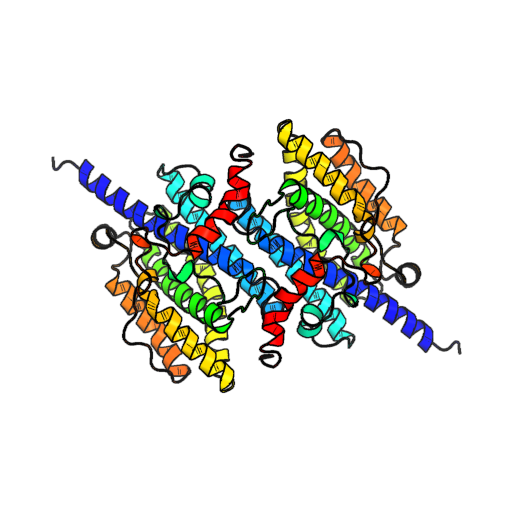2 144 LEU B O 1
ATOM 3294 N N . LYS B 1 145 ? -6.582 -7.215 -20.016 1 96.12 145 LYS B N 1
ATOM 3295 C CA . LYS B 1 145 ? -6.414 -6.02 -19.188 1 96.12 145 LYS B CA 1
ATOM 3296 C C . LYS B 1 145 ? -5.199 -6.148 -18.266 1 96.12 145 LYS B C 1
ATOM 3298 O O . LYS B 1 145 ? -4.395 -5.223 -18.172 1 96.12 145 LYS B O 1
ATOM 3303 N N . VAL B 1 146 ? -5.117 -7.246 -17.641 1 97.62 146 VAL B N 1
ATOM 3304 C CA . VAL B 1 146 ? -4.035 -7.504 -16.688 1 97.62 146 VAL B CA 1
ATOM 3305 C C . VAL B 1 146 ? -2.695 -7.484 -17.422 1 97.62 146 VAL B C 1
ATOM 3307 O O . VAL B 1 146 ? -1.719 -6.918 -16.922 1 97.62 146 VAL B O 1
ATOM 3310 N N . ASN B 1 147 ? -2.689 -8.078 -18.594 1 96.75 147 ASN B N 1
ATOM 3311 C CA . ASN B 1 147 ? -1.454 -8.219 -19.359 1 96.75 147 ASN B CA 1
ATOM 3312 C C . ASN B 1 147 ? -0.845 -6.863 -19.703 1 96.75 147 ASN B C 1
ATOM 3314 O O . ASN B 1 147 ? 0.378 -6.719 -19.75 1 96.75 147 ASN B O 1
ATOM 3318 N N . MET B 1 148 ? -1.599 -5.844 -19.922 1 94.88 148 MET B N 1
ATOM 3319 C CA . MET B 1 148 ? -1.125 -4.504 -20.25 1 94.88 148 MET B CA 1
ATOM 3320 C C . MET B 1 148 ? -0.366 -3.893 -19.078 1 94.88 148 MET B C 1
ATOM 3322 O O . MET B 1 148 ? 0.673 -3.26 -19.266 1 94.88 148 MET B O 1
ATOM 3326 N N . GLU B 1 149 ? -0.827 -4.125 -17.922 1 95.75 149 GLU B N 1
ATOM 3327 C CA . GLU B 1 149 ? -0.197 -3.566 -16.719 1 95.75 149 GLU B CA 1
ATOM 3328 C C . GLU B 1 149 ? 1.067 -4.336 -16.359 1 95.75 149 GLU B C 1
ATOM 3330 O O . GLU B 1 149 ? 2.01 -3.764 -15.805 1 95.75 149 GLU B O 1
ATOM 3335 N N . LEU B 1 150 ? 1.114 -5.625 -16.766 1 98 150 LEU B N 1
ATOM 3336 C CA . LEU B 1 150 ? 2.244 -6.469 -16.391 1 98 150 LEU B CA 1
ATOM 3337 C C . LEU B 1 150 ? 3.51 -6.035 -17.125 1 98 150 LEU B C 1
ATOM 3339 O O . LEU B 1 150 ? 4.621 -6.277 -16.656 1 98 150 LEU B O 1
ATOM 3343 N N . TYR B 1 151 ? 3.328 -5.371 -18.219 1 94.19 151 TYR B N 1
ATOM 3344 C CA . TYR B 1 151 ? 4.488 -4.871 -18.953 1 94.19 151 TYR B CA 1
ATOM 3345 C C . TYR B 1 151 ? 5.336 -3.963 -18.078 1 94.19 151 TYR B C 1
ATOM 3347 O O . TYR B 1 151 ? 6.551 -4.141 -17.969 1 94.19 151 TYR B O 1
ATOM 3355 N N . TYR B 1 152 ? 4.684 -3.064 -17.344 1 94.75 152 TYR B N 1
ATOM 3356 C CA . TYR B 1 152 ? 5.387 -2.102 -16.5 1 94.75 152 TYR B CA 1
ATOM 3357 C C . TYR B 1 152 ? 5.934 -2.771 -15.25 1 94.75 152 TYR B C 1
ATOM 3359 O O . TYR B 1 152 ? 7.012 -2.416 -14.766 1 94.75 152 TYR B O 1
ATOM 3367 N N . HIS B 1 153 ? 5.184 -3.676 -14.719 1 97.94 153 HIS B N 1
ATOM 3368 C CA . HIS B 1 153 ? 5.656 -4.41 -13.555 1 97.94 153 HIS B CA 1
ATOM 3369 C C . HIS B 1 153 ? 6.934 -5.184 -13.867 1 97.94 153 HIS B C 1
ATOM 3371 O O . HIS B 1 153 ? 7.887 -5.16 -13.086 1 97.94 153 HIS B O 1
ATOM 3377 N N . LEU B 1 154 ? 6.875 -5.844 -15.047 1 97.81 154 LEU B N 1
ATOM 3378 C CA . LEU B 1 154 ? 8.016 -6.648 -15.477 1 97.81 154 LEU B CA 1
ATOM 3379 C C . LEU B 1 154 ? 9.242 -5.77 -15.711 1 97.81 154 LEU B C 1
ATOM 3381 O O . LEU B 1 154 ? 10.352 -6.121 -15.297 1 97.81 154 LEU B O 1
ATOM 3385 N N . LEU B 1 155 ? 9.062 -4.652 -16.344 1 96.75 155 LEU B N 1
ATOM 3386 C CA . LEU B 1 155 ? 10.164 -3.723 -16.578 1 96.75 155 LEU B CA 1
ATOM 3387 C C . LEU B 1 155 ? 10.766 -3.262 -15.25 1 96.75 155 LEU B C 1
ATOM 3389 O O . LEU B 1 155 ? 11.984 -3.213 -15.102 1 96.75 155 LEU B O 1
ATOM 3393 N N . HIS B 1 156 ? 9.953 -2.975 -14.328 1 96.88 156 HIS B N 1
ATOM 3394 C CA . HIS B 1 156 ? 10.383 -2.496 -13.016 1 96.88 156 HIS B CA 1
ATOM 3395 C C . HIS B 1 156 ? 11.234 -3.539 -12.305 1 96.88 156 HIS B C 1
ATOM 3397 O O . HIS B 1 156 ? 12.375 -3.26 -11.922 1 96.88 156 HIS B O 1
ATOM 3403 N N . TRP B 1 157 ? 10.727 -4.695 -12.141 1 97.69 157 TRP B N 1
ATOM 3404 C CA . TRP B 1 157 ? 11.398 -5.703 -11.32 1 97.69 157 TRP B CA 1
ATOM 3405 C C . TRP B 1 157 ? 12.625 -6.254 -12.047 1 97.69 157 TRP B C 1
ATOM 3407 O O . TRP B 1 157 ? 13.633 -6.586 -11.406 1 97.69 157 TRP B O 1
ATOM 3417 N N . LYS B 1 158 ? 12.531 -6.375 -13.383 1 97.44 158 LYS B N 1
ATOM 3418 C CA . LYS B 1 158 ? 13.703 -6.785 -14.156 1 97.44 158 LYS B CA 1
ATOM 3419 C C . LYS B 1 158 ? 14.852 -5.797 -13.969 1 97.44 158 LYS B C 1
ATOM 3421 O O . LYS B 1 158 ? 16 -6.199 -13.805 1 97.44 158 LYS B O 1
ATOM 3426 N N . THR B 1 159 ? 14.516 -4.531 -14 1 96.38 159 THR B N 1
ATOM 3427 C CA . THR B 1 159 ? 15.523 -3.496 -13.82 1 96.38 159 THR B CA 1
ATOM 3428 C C . THR B 1 159 ? 16.203 -3.633 -12.461 1 96.38 159 THR B C 1
ATOM 3430 O O . THR B 1 159 ? 17.438 -3.619 -12.375 1 96.38 159 THR B O 1
ATOM 3433 N N . TRP B 1 160 ? 15.438 -3.775 -11.422 1 94.88 160 TRP B N 1
ATOM 3434 C CA . TRP B 1 160 ? 15.992 -3.961 -10.086 1 94.88 160 TRP B CA 1
ATOM 3435 C C . TRP B 1 160 ? 16.859 -5.219 -10.023 1 94.88 160 TRP B C 1
ATOM 3437 O O . TRP B 1 160 ? 17.953 -5.203 -9.445 1 94.88 160 TRP B O 1
ATOM 3447 N N . PHE B 1 161 ? 16.391 -6.297 -10.602 1 96.75 161 PHE B N 1
ATOM 3448 C CA . PHE B 1 161 ? 17.094 -7.578 -10.586 1 96.75 161 PHE B CA 1
ATOM 3449 C C . PHE B 1 161 ? 18.469 -7.445 -11.219 1 96.75 161 PHE B C 1
ATOM 3451 O O . PHE B 1 161 ? 19.484 -7.797 -10.602 1 96.75 161 PHE B O 1
ATOM 3458 N N . VAL B 1 162 ? 18.516 -6.875 -12.383 1 97 162 VAL B N 1
ATOM 3459 C CA . VAL B 1 162 ? 19.766 -6.746 -13.125 1 97 162 VAL B CA 1
ATOM 3460 C C . VAL B 1 162 ? 20.703 -5.793 -12.391 1 97 162 VAL B C 1
ATOM 3462 O O . VAL B 1 162 ? 21.891 -6.086 -12.227 1 97 162 VAL B O 1
ATOM 3465 N N . GLN B 1 163 ? 20.141 -4.676 -11.906 1 94.62 163 GLN B N 1
ATOM 3466 C CA . GLN B 1 163 ? 20.953 -3.682 -11.211 1 94.62 163 GLN B CA 1
ATOM 3467 C C . GLN B 1 163 ? 21.609 -4.27 -9.961 1 94.62 163 GLN B C 1
ATOM 3469 O O . GLN B 1 163 ? 22.797 -4.07 -9.719 1 94.62 163 GLN B O 1
ATOM 3474 N N . LEU B 1 164 ? 20.875 -5.012 -9.172 1 93.5 164 LEU B N 1
ATOM 3475 C CA . LEU B 1 164 ? 21.391 -5.555 -7.922 1 93.5 164 LEU B CA 1
ATOM 3476 C C . LEU B 1 164 ? 22.359 -6.695 -8.188 1 93.5 164 LEU B C 1
ATOM 3478 O O . LEU B 1 164 ? 23.328 -6.867 -7.449 1 93.5 164 LEU B O 1
ATOM 3482 N N . MET B 1 165 ? 22.125 -7.438 -9.258 1 95.12 165 MET B N 1
ATOM 3483 C CA . MET B 1 165 ? 23.016 -8.523 -9.633 1 95.12 165 MET B CA 1
ATOM 3484 C C . MET B 1 165 ? 24.359 -7.973 -10.133 1 95.12 165 MET B C 1
ATOM 3486 O O . MET B 1 165 ? 25.391 -8.641 -10.031 1 95.12 165 MET B O 1
ATOM 3490 N N . GLN B 1 166 ? 24.312 -6.762 -10.586 1 94.12 166 GLN B N 1
ATOM 3491 C CA . GLN B 1 166 ? 25.516 -6.16 -11.148 1 94.12 166 GLN B CA 1
ATOM 3492 C C . GLN B 1 166 ? 26.141 -5.168 -10.18 1 94.12 166 GLN B C 1
ATOM 3494 O O . GLN B 1 166 ? 27.156 -4.555 -10.484 1 94.12 166 GLN B O 1
ATOM 3499 N N . ALA B 1 167 ? 25.5 -5.066 -9.102 1 87.94 167 ALA B N 1
ATOM 3500 C CA . ALA B 1 167 ? 26.047 -4.168 -8.094 1 87.94 167 ALA B CA 1
ATOM 3501 C C . ALA B 1 167 ? 27.281 -4.773 -7.438 1 87.94 167 ALA B C 1
ATOM 3503 O O . ALA B 1 167 ? 27.859 -5.73 -7.957 1 87.94 167 ALA B O 1
ATOM 3504 N N . GLY B 1 168 ? 27.781 -4.289 -6.355 1 84.19 168 GLY B N 1
ATOM 3505 C CA . GLY B 1 168 ? 28.984 -4.777 -5.707 1 84.19 168 GLY B CA 1
ATOM 3506 C C . GLY B 1 168 ? 28.828 -6.172 -5.137 1 84.19 168 GLY B C 1
ATOM 3507 O O . GLY B 1 168 ? 27.75 -6.773 -5.227 1 84.19 168 GLY B O 1
ATOM 3508 N N . ASP B 1 169 ? 29.781 -6.676 -4.555 1 85.38 169 ASP B N 1
ATOM 3509 C CA . ASP B 1 169 ? 29.906 -8.07 -4.145 1 85.38 169 ASP B CA 1
ATOM 3510 C C . ASP B 1 169 ? 28.859 -8.422 -3.086 1 85.38 169 ASP B C 1
ATOM 3512 O O . ASP B 1 169 ? 28.203 -9.461 -3.176 1 85.38 169 ASP B O 1
ATOM 3516 N N . GLU B 1 170 ? 28.656 -7.602 -2.172 1 88.69 170 GLU B N 1
ATOM 3517 C CA . GLU B 1 170 ? 27.719 -7.898 -1.101 1 88.69 170 GLU B CA 1
ATOM 3518 C C . GLU B 1 170 ? 26.281 -7.996 -1.633 1 88.69 170 GLU B C 1
ATOM 3520 O O . GLU B 1 170 ? 25.547 -8.922 -1.288 1 88.69 170 GLU B O 1
ATOM 3525 N N . ALA B 1 171 ? 25.906 -7.062 -2.502 1 88.75 171 ALA B N 1
ATOM 3526 C CA . ALA B 1 171 ? 24.578 -7.062 -3.102 1 88.75 171 ALA B CA 1
ATOM 3527 C C . ALA B 1 171 ? 24.359 -8.305 -3.963 1 88.75 171 ALA B C 1
ATOM 3529 O O . ALA B 1 171 ? 23.312 -8.938 -3.895 1 88.75 171 ALA B O 1
ATOM 3530 N N . ARG B 1 172 ? 25.328 -8.641 -4.738 1 93.06 172 ARG B N 1
ATOM 3531 C CA . ARG B 1 172 ? 25.219 -9.812 -5.602 1 93.06 172 ARG B CA 1
ATOM 3532 C C . ARG B 1 172 ? 25.047 -11.086 -4.781 1 93.06 172 ARG B C 1
ATOM 3534 O O . ARG B 1 172 ? 24.219 -11.93 -5.125 1 93.06 172 ARG B O 1
ATOM 3541 N N . LYS B 1 173 ? 25.797 -11.172 -3.711 1 94.62 173 LYS B N 1
ATOM 3542 C CA . LYS B 1 173 ? 25.688 -12.352 -2.854 1 94.62 173 LYS B CA 1
ATOM 3543 C C . LYS B 1 173 ? 24.281 -12.477 -2.262 1 94.62 173 LYS B C 1
ATOM 3545 O O . LYS B 1 173 ? 23.719 -13.57 -2.236 1 94.62 173 LYS B O 1
ATOM 3550 N N . LYS B 1 174 ? 23.719 -11.383 -1.791 1 92.75 174 LYS B N 1
ATOM 3551 C CA . LYS B 1 174 ? 22.359 -11.383 -1.247 1 92.75 174 LYS B CA 1
ATOM 3552 C C . LYS B 1 174 ? 21.344 -11.805 -2.303 1 92.75 174 LYS B C 1
ATOM 3554 O O . LYS B 1 174 ? 20.406 -12.547 -2.004 1 92.75 174 LYS B O 1
ATOM 3559 N N . MET B 1 175 ? 21.609 -11.375 -3.52 1 95.88 175 MET B N 1
ATOM 3560 C CA . MET B 1 175 ? 20.734 -11.727 -4.625 1 95.88 175 MET B CA 1
ATOM 3561 C C . MET B 1 175 ? 20.812 -13.219 -4.938 1 95.88 175 MET B C 1
ATOM 3563 O O . MET B 1 175 ? 19.781 -13.875 -5.137 1 95.88 175 MET B O 1
ATOM 3567 N N . GLU B 1 176 ? 21.984 -13.703 -4.988 1 96.31 176 GLU B N 1
ATOM 3568 C CA . GLU B 1 176 ? 22.156 -15.125 -5.266 1 96.31 176 GLU B CA 1
ATOM 3569 C C . GLU B 1 176 ? 21.516 -15.984 -4.184 1 96.31 176 GLU B C 1
ATOM 3571 O O . GLU B 1 176 ? 20.906 -17.016 -4.48 1 96.31 176 GLU B O 1
ATOM 3576 N N . ASP B 1 177 ? 21.672 -15.555 -2.934 1 95.38 177 ASP B N 1
ATOM 3577 C CA . ASP B 1 177 ? 21.016 -16.25 -1.835 1 95.38 177 ASP B CA 1
ATOM 3578 C C . ASP B 1 177 ? 19.5 -16.219 -1.989 1 95.38 177 ASP B C 1
ATOM 3580 O O . ASP B 1 177 ? 18.812 -17.203 -1.742 1 95.38 177 ASP B O 1
ATOM 3584 N N . ALA B 1 178 ? 18.969 -15.07 -2.383 1 96.06 178 ALA B N 1
ATOM 3585 C CA . ALA B 1 178 ? 17.531 -14.906 -2.596 1 96.06 178 ALA B CA 1
ATOM 3586 C C . ALA B 1 178 ? 17.031 -15.789 -3.74 1 96.06 178 ALA B C 1
ATOM 3588 O O . ALA B 1 178 ? 15.953 -16.375 -3.666 1 96.06 178 ALA B O 1
ATOM 3589 N N . ILE B 1 179 ? 17.844 -15.898 -4.762 1 97.38 179 ILE B N 1
ATOM 3590 C CA . ILE B 1 179 ? 17.5 -16.734 -5.906 1 97.38 179 ILE B CA 1
ATOM 3591 C C . ILE B 1 179 ? 17.406 -18.188 -5.465 1 97.38 179 ILE B C 1
ATOM 3593 O O . ILE B 1 179 ? 16.469 -18.906 -5.848 1 97.38 179 ILE B O 1
ATOM 3597 N N . LYS B 1 180 ? 18.328 -18.578 -4.668 1 96.31 180 LYS B N 1
ATOM 3598 C CA . LYS B 1 180 ? 18.297 -19.953 -4.137 1 96.31 180 LYS B CA 1
ATOM 3599 C C . LYS B 1 180 ? 17.031 -20.188 -3.311 1 96.31 180 LYS B C 1
ATOM 3601 O O . LYS B 1 180 ? 16.359 -21.203 -3.475 1 96.31 180 LYS B O 1
ATOM 3606 N N . ARG B 1 181 ? 16.734 -19.219 -2.471 1 95.5 181 ARG B N 1
ATOM 3607 C CA . ARG B 1 181 ? 15.562 -19.328 -1.608 1 95.5 181 ARG B CA 1
ATOM 3608 C C . ARG B 1 181 ? 14.281 -19.375 -2.432 1 95.5 181 ARG B C 1
ATOM 3610 O O . ARG B 1 181 ? 13.422 -20.234 -2.205 1 95.5 181 ARG B O 1
ATOM 3617 N N . VAL B 1 182 ? 14.133 -18.531 -3.416 1 97.75 182 VAL B N 1
ATOM 3618 C CA . VAL B 1 182 ? 12.938 -18.453 -4.258 1 97.75 182 VAL B CA 1
ATOM 3619 C C . VAL B 1 182 ? 12.836 -19.703 -5.125 1 97.75 182 VAL B C 1
ATOM 3621 O O . VAL B 1 182 ? 11.75 -20.266 -5.285 1 97.75 182 VAL B O 1
ATOM 3624 N N . SER B 1 183 ? 13.953 -20.188 -5.641 1 97.44 183 SER B N 1
ATOM 3625 C CA . SER B 1 183 ? 13.969 -21.344 -6.512 1 97.44 183 SER B CA 1
ATOM 3626 C C . SER B 1 183 ? 13.484 -22.594 -5.781 1 97.44 183 SER B C 1
ATOM 3628 O O . SER B 1 183 ? 12.859 -23.469 -6.379 1 97.44 183 SER B O 1
ATOM 3630 N N . ALA B 1 184 ? 13.703 -22.641 -4.523 1 97 184 ALA B N 1
ATOM 3631 C CA . ALA B 1 184 ? 13.352 -23.812 -3.715 1 97 184 ALA B CA 1
ATOM 3632 C C . ALA B 1 184 ? 11.844 -24.016 -3.682 1 97 184 ALA B C 1
ATOM 3634 O O . ALA B 1 184 ? 11.367 -25.141 -3.469 1 97 184 ALA B O 1
ATOM 3635 N N . ASP B 1 185 ? 11.078 -22.953 -3.961 1 97.81 185 ASP B N 1
ATOM 3636 C CA . ASP B 1 185 ? 9.625 -23.078 -3.844 1 97.81 185 ASP B CA 1
ATOM 3637 C C . ASP B 1 185 ? 8.93 -22.547 -5.098 1 97.81 185 ASP B C 1
ATOM 3639 O O . ASP B 1 185 ? 7.699 -22.453 -5.141 1 97.81 185 ASP B O 1
ATOM 3643 N N . PHE B 1 186 ? 9.648 -22.281 -6.191 1 98.25 186 PHE B N 1
ATOM 3644 C CA . PHE B 1 186 ? 9.094 -21.547 -7.328 1 98.25 186 PHE B CA 1
ATOM 3645 C C . PHE B 1 186 ? 8.172 -22.453 -8.148 1 98.25 186 PHE B C 1
ATOM 3647 O O . PHE B 1 186 ? 7.246 -21.969 -8.805 1 98.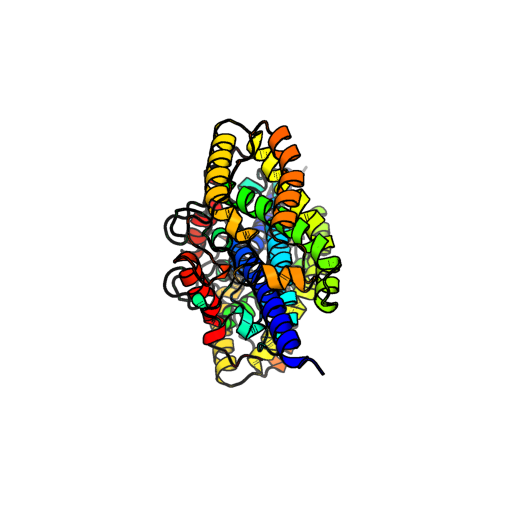25 186 PHE B O 1
ATOM 3654 N N . ASP B 1 187 ? 8.367 -23.719 -8.125 1 97.25 187 ASP B N 1
ATOM 3655 C CA . ASP B 1 187 ? 7.516 -24.641 -8.891 1 97.25 187 ASP B CA 1
ATOM 3656 C C . ASP B 1 187 ? 6.059 -24.531 -8.445 1 97.25 187 ASP B C 1
ATOM 3658 O O . ASP B 1 187 ? 5.145 -24.797 -9.234 1 97.25 187 ASP B O 1
ATOM 3662 N N . GLY B 1 188 ? 5.848 -24.156 -7.172 1 97.56 188 GLY B N 1
ATOM 3663 C CA . GLY B 1 188 ? 4.492 -23.938 -6.691 1 97.56 188 GLY B CA 1
ATOM 3664 C C . GLY B 1 188 ? 3.783 -22.812 -7.418 1 97.56 188 GLY B C 1
ATOM 3665 O O . GLY B 1 188 ? 2.555 -22.812 -7.516 1 97.56 188 GLY B O 1
ATOM 3666 N N . VAL B 1 189 ? 4.516 -21.844 -7.914 1 98.12 189 VAL B N 1
ATOM 3667 C CA . VAL B 1 189 ? 3.977 -20.688 -8.625 1 98.12 189 VAL B CA 1
ATOM 3668 C C . VAL B 1 189 ? 3.533 -21.109 -10.031 1 98.12 189 VAL B C 1
ATOM 3670 O O . VAL B 1 189 ? 2.5 -20.656 -10.523 1 98.12 189 VAL B O 1
ATOM 3673 N N . VAL B 1 190 ? 4.195 -22.047 -10.656 1 96.25 190 VAL B N 1
ATOM 3674 C CA . VAL B 1 190 ? 3.926 -22.422 -12.039 1 96.25 190 VAL B CA 1
ATOM 3675 C C . VAL B 1 190 ? 2.916 -23.578 -12.07 1 96.25 190 VAL B C 1
ATOM 3677 O O . VAL B 1 190 ? 2.217 -23.766 -13.07 1 96.25 190 VAL B O 1
ATOM 3680 N N . SER B 1 191 ? 2.801 -24.266 -10.953 1 96.88 191 SER B N 1
ATOM 3681 C CA . SER B 1 191 ? 1.904 -25.406 -10.852 1 96.88 191 SER B CA 1
ATOM 3682 C C . SER B 1 191 ? 0.451 -25 -11.055 1 96.88 191 SER B C 1
ATOM 3684 O O . SER B 1 191 ? 0.046 -23.906 -10.641 1 96.88 191 SER B O 1
ATOM 3686 N N . LEU B 1 192 ? -0.332 -25.906 -11.695 1 97.81 192 LEU B N 1
ATOM 3687 C CA . LEU B 1 192 ? -1.767 -25.688 -11.852 1 97.81 192 LEU B CA 1
ATOM 3688 C C . LEU B 1 192 ? -2.555 -26.594 -10.898 1 97.81 192 LEU B C 1
ATOM 3690 O O . LEU B 1 192 ? -3.781 -26.656 -10.984 1 97.81 192 LEU B O 1
ATOM 3694 N N . GLY B 1 193 ? -1.826 -27.312 -10.047 1 97.44 193 GLY B N 1
ATOM 3695 C CA . GLY B 1 193 ? -2.463 -28.062 -8.984 1 97.44 193 GLY B CA 1
ATOM 3696 C C . GLY B 1 193 ? -3.029 -29.391 -9.453 1 97.44 193 GLY B C 1
ATOM 3697 O O . GLY B 1 193 ? -2.641 -29.906 -10.508 1 97.44 193 GLY B O 1
ATOM 3698 N N . PRO B 1 194 ? -3.922 -30 -8.633 1 97.31 194 PRO B N 1
ATOM 3699 C CA . PRO B 1 194 ? -4.422 -31.359 -8.867 1 97.31 194 PRO B CA 1
ATOM 3700 C C . PRO B 1 194 ? -5.242 -31.469 -10.156 1 97.31 194 PRO B C 1
ATOM 3702 O O . PRO B 1 194 ? -5.32 -32.531 -10.75 1 97.31 194 PRO B O 1
ATOM 3705 N N . LEU B 1 195 ? -5.785 -30.438 -10.641 1 97.81 195 LEU B N 1
ATOM 3706 C CA . LEU B 1 195 ? -6.648 -30.5 -11.812 1 97.81 195 LEU B CA 1
ATOM 3707 C C . LEU B 1 195 ? -5.914 -29.984 -13.055 1 97.81 195 LEU B C 1
ATOM 3709 O O . LEU B 1 195 ? -6.547 -29.562 -14.023 1 97.81 195 LEU B O 1
ATOM 3713 N N . SER B 1 196 ? -4.605 -29.984 -12.984 1 97.88 196 SER B N 1
ATOM 3714 C CA . SER B 1 196 ? -3.758 -29.469 -14.055 1 97.88 196 SER B CA 1
ATOM 3715 C C . SER B 1 196 ? -4.129 -30.062 -15.406 1 97.88 196 SER B C 1
ATOM 3717 O O . SER B 1 196 ? -4.223 -29.344 -16.406 1 97.88 196 SER B O 1
ATOM 3719 N N . LYS B 1 197 ? -4.355 -31.312 -15.453 1 97.31 197 LYS B N 1
ATOM 3720 C CA . LYS B 1 197 ? -4.68 -31.984 -16.703 1 97.31 197 LYS B CA 1
ATOM 3721 C C . LYS B 1 197 ? -6.008 -31.484 -17.266 1 97.31 197 LYS B C 1
ATOM 3723 O O . LYS B 1 197 ? -6.117 -31.203 -18.469 1 97.31 197 LYS B O 1
AT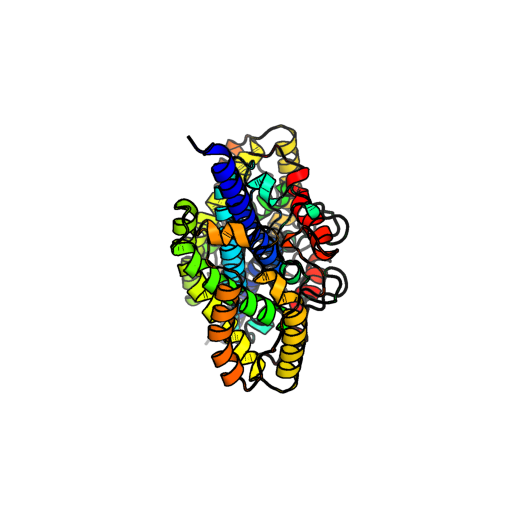OM 3728 N N . ASP B 1 198 ? -7.016 -31.422 -16.406 1 97.75 198 ASP B N 1
ATOM 3729 C CA . ASP B 1 198 ? -8.328 -30.938 -16.828 1 97.75 198 ASP B CA 1
ATOM 3730 C C . ASP B 1 198 ? -8.25 -29.484 -17.297 1 97.75 198 ASP B C 1
ATOM 3732 O O . ASP B 1 198 ? -8.852 -29.125 -18.312 1 97.75 198 ASP B O 1
ATOM 3736 N N . ILE B 1 199 ? -7.504 -28.672 -16.594 1 98.31 199 ILE B N 1
ATOM 3737 C CA . ILE B 1 199 ? -7.363 -27.266 -16.906 1 98.31 199 ILE B CA 1
ATOM 3738 C C . ILE B 1 199 ? -6.812 -27.109 -18.328 1 98.31 199 ILE B C 1
ATOM 3740 O O . ILE B 1 199 ? -7.32 -26.297 -19.109 1 98.31 199 ILE B O 1
ATOM 3744 N N . ALA B 1 200 ? -5.871 -27.922 -18.656 1 97.88 200 ALA B N 1
ATOM 3745 C CA . ALA B 1 200 ? -5.258 -27.875 -19.984 1 97.88 200 ALA B CA 1
ATOM 3746 C C . ALA B 1 200 ? -6.172 -28.5 -21.031 1 97.88 200 ALA B C 1
ATOM 3748 O O . ALA B 1 200 ? -6.32 -27.953 -22.125 1 97.88 200 ALA B O 1
ATOM 3749 N N . THR B 1 201 ? -6.766 -29.609 -20.688 1 97.5 201 THR B N 1
ATOM 3750 C CA . THR B 1 201 ? -7.621 -30.328 -21.625 1 97.5 201 THR B CA 1
ATOM 3751 C C . THR B 1 201 ? -8.805 -29.453 -22.047 1 97.5 201 THR B C 1
ATOM 3753 O O . THR B 1 201 ? -9.203 -29.484 -23.219 1 97.5 201 THR B O 1
ATOM 3756 N N . PHE B 1 202 ? -9.312 -28.688 -21.094 1 98 202 PHE B N 1
ATOM 3757 C CA . PHE B 1 202 ? -10.469 -27.844 -21.359 1 98 202 PHE B CA 1
ATOM 3758 C C . PHE B 1 202 ? -10.031 -26.531 -21.984 1 98 202 PHE B C 1
ATOM 3760 O O . PHE B 1 202 ? -10.844 -25.625 -22.172 1 98 202 PHE B O 1
ATOM 3767 N N . LYS B 1 203 ? -8.742 -26.359 -22.25 1 98.19 203 LYS B N 1
ATOM 3768 C CA . LYS B 1 203 ? -8.156 -25.219 -22.922 1 98.19 203 LYS B CA 1
ATOM 3769 C C . LYS B 1 203 ? -8.391 -23.922 -22.141 1 98.19 203 LYS B C 1
ATOM 3771 O O . LYS B 1 203 ? -8.633 -22.875 -22.719 1 98.19 203 LYS B O 1
ATOM 3776 N N . LEU B 1 204 ? -8.492 -24.062 -20.859 1 98.69 204 LEU B N 1
ATOM 3777 C CA . LEU B 1 204 ? -8.578 -22.875 -20.016 1 98.69 204 LEU B CA 1
ATOM 3778 C C . LEU B 1 204 ? -7.266 -22.094 -20.031 1 98.69 204 LEU B C 1
ATOM 3780 O O . LEU B 1 204 ? -7.27 -20.875 -20.109 1 98.69 204 LEU B O 1
ATOM 3784 N N . ILE B 1 205 ? -6.211 -22.766 -19.953 1 98.69 205 ILE B N 1
ATOM 3785 C CA . ILE B 1 205 ? -4.855 -22.25 -20.094 1 98.69 205 ILE B CA 1
ATOM 3786 C C . ILE B 1 205 ? -3.932 -23.328 -20.625 1 98.69 205 ILE B C 1
ATOM 3788 O O . ILE B 1 205 ? -4.273 -24.516 -20.594 1 98.69 205 ILE B O 1
ATOM 3792 N N . GLU B 1 206 ? -2.791 -22.938 -21.188 1 98.38 206 GLU B N 1
ATOM 3793 C CA . GLU B 1 206 ? -1.826 -23.922 -21.672 1 98.38 206 GLU B CA 1
ATOM 3794 C C . GLU B 1 206 ? -1.31 -24.797 -20.516 1 98.38 206 GLU B C 1
ATOM 3796 O O . GLU B 1 206 ? -1.423 -24.422 -19.359 1 98.38 206 GLU B O 1
ATOM 3801 N N . SER B 1 207 ? -0.758 -25.938 -20.828 1 98 207 SER B N 1
ATOM 3802 C CA . SER B 1 207 ? -0.326 -26.906 -19.828 1 98 207 SER B CA 1
ATOM 3803 C C . SER B 1 207 ? 0.83 -26.359 -18.984 1 98 207 SER B C 1
ATOM 3805 O O . SER B 1 207 ? 1.563 -25.484 -19.438 1 98 207 SER B O 1
ATOM 3807 N N . GLU B 1 208 ? 0.935 -26.906 -17.828 1 96.25 208 GLU B N 1
ATOM 3808 C CA . GLU B 1 208 ? 1.982 -26.531 -16.875 1 96.25 208 GLU B CA 1
ATOM 3809 C C . GLU B 1 208 ? 3.363 -26.625 -17.516 1 96.25 208 GLU B C 1
ATOM 3811 O O . GLU B 1 208 ? 4.195 -25.719 -17.344 1 96.25 208 GLU B O 1
ATOM 3816 N N . ASP B 1 209 ? 3.625 -27.688 -18.25 1 96 209 ASP B N 1
ATOM 3817 C CA . ASP B 1 209 ? 4.922 -27.891 -18.875 1 96 209 ASP B CA 1
ATOM 3818 C C . ASP B 1 209 ? 5.23 -26.797 -19.891 1 96 209 ASP B C 1
ATOM 3820 O O . ASP B 1 209 ? 6.355 -26.281 -19.953 1 96 209 ASP B O 1
ATOM 3824 N N . ILE B 1 210 ? 4.273 -26.406 -20.625 1 97.81 210 ILE B N 1
ATOM 3825 C CA . ILE B 1 210 ? 4.441 -25.359 -21.625 1 97.81 210 ILE B CA 1
ATOM 3826 C C . ILE B 1 210 ? 4.711 -24.016 -20.938 1 97.81 210 ILE B C 1
ATOM 3828 O O . ILE B 1 210 ? 5.609 -23.281 -21.328 1 97.81 210 ILE B O 1
ATOM 3832 N N . LEU B 1 211 ? 3.955 -23.734 -19.906 1 97.94 211 LEU B N 1
ATOM 3833 C CA . LEU B 1 211 ? 4.113 -22.484 -19.172 1 97.94 211 LEU B CA 1
ATOM 3834 C C . LEU B 1 211 ? 5.496 -22.406 -18.547 1 97.94 211 LEU B C 1
ATOM 3836 O O . LEU B 1 211 ? 6.137 -21.344 -18.578 1 97.94 211 LEU B O 1
ATOM 3840 N N . LYS B 1 212 ? 5.938 -23.516 -17.984 1 96.38 212 LYS B N 1
ATOM 3841 C CA . LYS B 1 212 ? 7.258 -23.562 -17.359 1 96.38 212 LYS B CA 1
ATOM 3842 C C . LYS B 1 212 ? 8.359 -23.344 -18.391 1 96.38 212 LYS B C 1
ATOM 3844 O O . LYS B 1 212 ? 9.312 -22.609 -18.125 1 96.38 212 LYS B O 1
ATOM 3849 N N . GLU B 1 213 ? 8.266 -24 -19.453 1 96.88 213 GLU B N 1
ATOM 3850 C CA . GLU B 1 213 ? 9.266 -23.844 -20.516 1 96.88 213 GLU B CA 1
ATOM 3851 C C . GLU B 1 213 ? 9.305 -22.422 -21.031 1 96.88 213 GLU B C 1
ATOM 3853 O O . GLU B 1 213 ? 10.383 -21.875 -21.281 1 96.88 213 GLU B O 1
ATOM 3858 N N . LYS B 1 214 ? 8.172 -21.797 -21.25 1 98 214 LYS B N 1
ATOM 3859 C CA . LYS B 1 214 ? 8.109 -20.406 -21.703 1 98 214 LYS B CA 1
ATOM 3860 C C . LYS B 1 214 ? 8.758 -19.484 -20.672 1 98 214 LYS B C 1
ATOM 3862 O O . LYS B 1 214 ? 9.484 -18.547 -21.047 1 98 214 LYS B O 1
ATOM 3867 N N . TRP B 1 215 ? 8.422 -19.688 -19.422 1 97.94 215 TRP B N 1
ATOM 3868 C CA . TRP B 1 215 ? 9.031 -18.891 -18.375 1 97.94 215 TRP B CA 1
ATOM 3869 C C . TRP B 1 215 ? 10.555 -18.953 -18.438 1 97.94 215 TRP B C 1
ATOM 3871 O O . TRP B 1 215 ? 11.234 -17.938 -18.375 1 97.94 215 TRP B O 1
ATOM 3881 N N . LYS B 1 216 ? 11.078 -20.188 -18.594 1 96.94 216 LYS B N 1
ATOM 3882 C CA . LYS B 1 216 ? 12.523 -20.375 -18.656 1 96.94 216 LYS B CA 1
ATOM 3883 C C . LYS B 1 216 ? 13.125 -19.656 -19.859 1 96.94 216 LYS B C 1
ATOM 3885 O O . LYS B 1 216 ? 14.203 -19.078 -19.766 1 96.94 216 LYS B O 1
ATOM 3890 N N . LEU B 1 217 ? 12.453 -19.703 -20.891 1 97.44 217 LEU B N 1
ATOM 3891 C CA . LEU B 1 217 ? 12.93 -19.062 -22.109 1 97.44 217 LEU B CA 1
ATOM 3892 C C . LEU B 1 217 ? 13.039 -17.562 -21.922 1 97.44 217 LEU B C 1
ATOM 3894 O O . LEU B 1 217 ? 13.953 -16.922 -22.469 1 97.44 217 LEU B O 1
ATOM 3898 N N . PHE B 1 218 ? 12.086 -16.984 -21.219 1 97.62 218 PHE B N 1
ATOM 3899 C CA . PHE B 1 218 ? 12.102 -15.539 -20.969 1 97.62 218 PHE B CA 1
ATOM 3900 C C . PHE B 1 218 ? 13.188 -15.18 -19.969 1 97.62 218 PHE B C 1
ATOM 3902 O O . PHE B 1 218 ? 13.797 -14.117 -20.062 1 97.62 218 PHE B O 1
ATOM 3909 N N . MET B 1 219 ? 13.469 -16.078 -19.031 1 98 219 MET B N 1
ATOM 3910 C CA . MET B 1 219 ? 14.383 -15.781 -17.922 1 98 219 MET B CA 1
ATOM 3911 C C . MET B 1 219 ? 15.836 -16.016 -18.344 1 98 219 MET B C 1
ATOM 3913 O O . MET B 1 219 ? 16.734 -15.328 -17.859 1 98 219 MET B O 1
ATOM 3917 N N . GLN B 1 220 ? 16.062 -16.891 -19.25 1 97.56 220 GLN B N 1
ATOM 3918 C CA . GLN B 1 220 ? 17.406 -17.328 -19.594 1 97.56 220 GLN B CA 1
ATOM 3919 C C . GLN B 1 220 ? 18.266 -16.156 -20.047 1 97.56 220 GLN B C 1
ATOM 3921 O O . GLN B 1 220 ? 19.391 -15.977 -19.562 1 97.56 220 GLN B O 1
ATOM 3926 N N . PRO B 1 221 ? 17.812 -15.281 -20.969 1 97.69 221 PRO B N 1
ATOM 3927 C CA . PRO B 1 221 ? 18.656 -14.148 -21.391 1 97.69 221 PRO B CA 1
ATOM 3928 C C . PRO B 1 221 ? 18.984 -13.211 -20.234 1 97.69 221 PRO B C 1
ATOM 3930 O O . PRO B 1 221 ? 20.062 -12.602 -20.219 1 97.69 221 PRO B O 1
ATOM 3933 N N . VAL B 1 222 ? 18.109 -13.055 -19.312 1 98 222 VAL B N 1
ATOM 3934 C CA . VAL B 1 222 ? 18.359 -12.164 -18.172 1 98 222 VAL B CA 1
ATOM 3935 C C . VAL B 1 222 ? 19.422 -12.773 -17.281 1 98 222 VAL B C 1
ATOM 3937 O O . VAL B 1 222 ? 20.344 -12.078 -16.844 1 98 222 VAL B O 1
ATOM 3940 N N . PHE B 1 223 ? 19.312 -14.086 -17 1 98 223 PHE B N 1
ATOM 3941 C CA . PHE B 1 223 ? 20.344 -14.758 -16.219 1 98 223 PHE B CA 1
ATOM 3942 C C . PHE B 1 223 ? 21.688 -14.672 -16.922 1 98 223 PHE B C 1
ATOM 3944 O O . PHE B 1 223 ? 22.719 -14.422 -16.266 1 98 223 PHE B O 1
ATOM 3951 N N . ASP B 1 224 ? 21.703 -14.828 -18.219 1 97.5 224 ASP B N 1
ATOM 3952 C CA . ASP B 1 224 ? 22.922 -14.703 -19 1 97.5 224 ASP B CA 1
ATOM 3953 C C . ASP B 1 224 ? 23.516 -13.305 -18.875 1 97.5 224 ASP B C 1
ATOM 3955 O O . ASP B 1 224 ? 24.734 -13.148 -18.719 1 97.5 224 ASP B O 1
ATOM 3959 N N . SER B 1 225 ? 22.719 -12.336 -18.891 1 97.25 225 SER B N 1
ATOM 3960 C CA . SER B 1 225 ? 23.156 -10.945 -18.891 1 97.25 225 SER B CA 1
ATOM 3961 C C . SER B 1 225 ? 23.844 -10.594 -17.562 1 97.25 225 SER B C 1
ATOM 3963 O O . SER B 1 225 ? 24.656 -9.672 -17.5 1 97.25 225 SER B O 1
ATOM 3965 N N . VAL B 1 226 ? 23.5 -11.312 -16.531 1 96.94 226 VAL B N 1
ATOM 3966 C CA . VAL B 1 226 ? 24.109 -11.023 -15.234 1 96.94 226 VAL B CA 1
ATOM 3967 C C . VAL B 1 226 ? 25.125 -12.102 -14.891 1 96.94 226 VAL B C 1
ATOM 3969 O O . VAL B 1 226 ? 25.562 -12.211 -13.742 1 96.94 226 VAL B O 1
ATOM 3972 N N . ASN B 1 227 ? 25.406 -12.945 -15.828 1 96.56 227 ASN B N 1
ATOM 3973 C CA . ASN B 1 227 ? 26.438 -13.977 -15.719 1 96.56 227 ASN B CA 1
ATOM 3974 C C . ASN B 1 227 ? 26.141 -14.953 -14.586 1 96.56 227 ASN B C 1
ATOM 3976 O O . ASN B 1 227 ? 27 -15.227 -13.75 1 96.56 227 ASN B O 1
ATOM 3980 N N . LEU B 1 228 ? 24.969 -15.344 -14.508 1 96 228 LEU B N 1
ATOM 3981 C CA . LEU B 1 228 ? 24.531 -16.344 -13.539 1 96 228 LEU B CA 1
ATOM 3982 C C . LEU B 1 228 ? 23.859 -17.531 -14.234 1 96 228 LEU B C 1
ATOM 3984 O O . LEU B 1 228 ? 23.062 -17.328 -15.148 1 96 228 LEU B O 1
ATOM 3988 N N . GLU B 1 229 ? 24.141 -18.641 -13.812 1 94.94 229 GLU B N 1
ATOM 3989 C CA . GLU B 1 229 ? 23.469 -19.828 -14.336 1 94.94 229 GLU B CA 1
ATOM 3990 C C . GLU B 1 229 ? 22.062 -19.969 -13.742 1 94.94 229 GLU B C 1
ATOM 3992 O O . GLU B 1 229 ? 21.891 -19.875 -12.523 1 94.94 229 GLU B O 1
ATOM 3997 N N . MET B 1 230 ? 21.125 -20.094 -14.562 1 94.06 230 MET B N 1
ATOM 3998 C CA . MET B 1 230 ? 19.766 -20.344 -14.078 1 94.06 230 MET B CA 1
ATOM 3999 C C . MET B 1 230 ? 19.688 -21.703 -13.391 1 94.06 230 MET B C 1
ATOM 4001 O O . MET B 1 230 ? 20.266 -22.672 -13.859 1 94.06 230 MET B O 1
ATOM 4005 N N . PRO B 1 231 ? 19.016 -21.734 -12.344 1 91.38 231 PRO B N 1
ATOM 4006 C CA . PRO B 1 231 ? 18.812 -23.031 -11.695 1 91.38 231 PRO B CA 1
ATOM 4007 C C . PRO B 1 231 ? 18.203 -24.062 -12.633 1 91.38 231 PRO B C 1
ATOM 4009 O O . PRO B 1 231 ? 17.328 -23.734 -13.438 1 91.38 231 PRO B O 1
ATOM 4012 N N . ASP B 1 232 ? 18.594 -25.25 -12.523 1 84.69 232 ASP B N 1
ATOM 4013 C CA . ASP B 1 232 ? 18.109 -26.328 -13.383 1 84.69 232 ASP B CA 1
ATOM 4014 C C . ASP B 1 232 ? 16.719 -26.797 -12.961 1 84.69 232 ASP B C 1
ATOM 4016 O O . ASP B 1 232 ? 15.914 -27.203 -13.797 1 84.69 232 ASP B O 1
ATOM 4020 N N . GLN B 1 233 ? 16.625 -26.781 -11.633 1 89.75 233 GLN B N 1
ATOM 4021 C CA . GLN B 1 233 ? 15.352 -27.266 -11.102 1 89.75 233 GLN B CA 1
ATOM 4022 C C . GLN B 1 233 ? 14.781 -26.297 -10.07 1 89.75 233 GLN B C 1
ATOM 4024 O O . GLN B 1 233 ? 15.531 -25.609 -9.375 1 89.75 233 GLN B O 1
ATOM 4029 N N . PHE B 1 234 ? 13.508 -26.25 -10.117 1 93.94 234 PHE B N 1
ATOM 4030 C CA . PHE B 1 234 ? 12.75 -25.516 -9.102 1 93.94 234 PHE B CA 1
ATOM 4031 C C . PHE B 1 234 ? 11.938 -26.484 -8.242 1 93.94 234 PHE B C 1
ATOM 4033 O O . PHE B 1 234 ? 11.688 -27.625 -8.633 1 93.94 234 PHE B O 1
ATOM 4040 N N . GLY B 1 235 ? 11.695 -26.031 -6.992 1 94.06 235 GLY B N 1
ATOM 4041 C CA . GLY B 1 235 ? 11.078 -27 -6.098 1 94.06 235 GLY B CA 1
ATOM 4042 C C . GLY B 1 235 ? 9.812 -26.469 -5.438 1 94.06 235 GLY B C 1
ATOM 4043 O O . GLY B 1 235 ? 9.328 -25.391 -5.797 1 94.06 235 GLY B O 1
ATOM 4044 N N . ILE B 1 236 ? 9.148 -27.297 -4.66 1 95.5 236 ILE B N 1
ATOM 4045 C CA . ILE B 1 236 ? 8.047 -27.031 -3.742 1 95.5 236 ILE B CA 1
ATOM 4046 C C . ILE B 1 236 ? 8.422 -27.516 -2.342 1 95.5 236 ILE B C 1
ATOM 4048 O O . ILE B 1 236 ? 7.66 -28.25 -1.709 1 95.5 236 ILE B O 1
ATOM 4052 N N . GLN B 1 237 ? 9.539 -27.047 -1.88 1 95.38 237 GLN B N 1
ATOM 4053 C CA . GLN B 1 237 ? 10.18 -27.5 -0.649 1 95.38 237 GLN B CA 1
ATOM 4054 C C . GLN B 1 237 ? 9.258 -27.297 0.553 1 95.38 237 GLN B C 1
ATOM 4056 O O . GLN B 1 237 ? 9.258 -28.094 1.487 1 95.38 237 GLN B O 1
ATOM 4061 N N . SER B 1 238 ? 8.453 -26.312 0.529 1 96.5 238 SER B N 1
ATOM 4062 C CA . SER B 1 238 ? 7.68 -25.938 1.703 1 96.5 238 SER B CA 1
ATOM 4063 C C . SER B 1 238 ? 6.254 -26.469 1.621 1 96.5 238 SER B C 1
ATOM 4065 O O . SER B 1 238 ? 5.445 -26.25 2.523 1 96.5 238 SER B O 1
ATOM 4067 N N . GLY B 1 239 ? 5.926 -27.172 0.617 1 96.19 239 GLY B N 1
ATOM 4068 C CA . GLY B 1 239 ? 4.582 -27.688 0.425 1 96.19 239 GLY B CA 1
ATOM 4069 C C . GLY B 1 239 ? 3.922 -27.188 -0.844 1 96.19 239 GLY B C 1
ATOM 4070 O O . GLY B 1 239 ? 4.539 -26.453 -1.625 1 96.19 239 GLY B O 1
ATOM 4071 N N . ASP B 1 240 ? 2.719 -27.672 -1.047 1 97.25 240 ASP B N 1
ATOM 4072 C CA . ASP B 1 240 ? 1.989 -27.344 -2.266 1 97.25 240 ASP B CA 1
ATOM 4073 C C . ASP B 1 240 ? 0.744 -26.516 -1.952 1 97.25 240 ASP B C 1
ATOM 4075 O O . ASP B 1 240 ? -0.321 -27.078 -1.674 1 97.25 240 ASP B O 1
ATOM 4079 N N . GLY B 1 241 ? 0.804 -25.234 -2.182 1 98.19 241 GLY B N 1
ATOM 4080 C CA . GLY B 1 241 ? -0.302 -24.344 -1.883 1 98.19 241 GLY B CA 1
ATOM 4081 C C . GLY B 1 241 ? -1.536 -24.609 -2.721 1 98.19 241 GLY B C 1
ATOM 4082 O O . GLY B 1 241 ? -2.658 -24.328 -2.293 1 98.19 241 GLY B O 1
ATOM 4083 N N . ARG B 1 242 ? -1.358 -25.203 -3.951 1 98.44 242 ARG B N 1
ATOM 4084 C CA . ARG B 1 242 ? -2.494 -25.516 -4.812 1 98.44 242 ARG B CA 1
ATOM 4085 C C . ARG B 1 242 ? -3.373 -26.594 -4.191 1 98.44 242 ARG B C 1
ATOM 4087 O O . ARG B 1 242 ? -4.543 -26.734 -4.559 1 98.44 242 ARG B O 1
ATOM 4094 N N . LYS B 1 243 ? -2.811 -27.297 -3.242 1 97.31 243 LYS B N 1
ATOM 4095 C CA . LYS B 1 243 ? -3.535 -28.375 -2.559 1 97.31 243 LYS B CA 1
ATOM 4096 C C . LYS B 1 243 ? -4.039 -27.906 -1.194 1 97.31 243 LYS B C 1
ATOM 4098 O O . LYS B 1 243 ? -4.512 -28.719 -0.395 1 97.31 243 LYS B O 1
ATOM 4103 N N . GLY B 1 244 ? -3.807 -26.656 -0.872 1 97.38 244 GLY B N 1
ATOM 4104 C CA . GLY B 1 244 ? -4.285 -26.125 0.394 1 97.38 244 GLY B CA 1
ATOM 4105 C C . GLY B 1 244 ? -3.264 -26.219 1.51 1 97.38 244 GLY B C 1
ATOM 4106 O O . GLY B 1 244 ? -3.578 -25.969 2.674 1 97.38 244 GLY B O 1
ATOM 4107 N N . GLU B 1 245 ? -2.023 -26.625 1.175 1 97.88 245 GLU B N 1
ATOM 4108 C CA . GLU B 1 245 ? -0.938 -26.609 2.152 1 97.88 245 GLU B CA 1
ATOM 4109 C C . GLU B 1 245 ? -0.285 -25.234 2.244 1 97.88 245 GLU B C 1
ATOM 4111 O O . GLU B 1 245 ? 0.075 -24.641 1.226 1 97.88 245 GLU B O 1
ATOM 4116 N N . HIS B 1 246 ? -0.154 -24.812 3.449 1 98.12 246 HIS B N 1
ATOM 4117 C CA . HIS B 1 246 ? 0.424 -23.484 3.623 1 98.12 246 HIS B CA 1
ATOM 4118 C C . HIS B 1 246 ? 1.294 -23.422 4.875 1 98.12 246 HIS B C 1
ATOM 4120 O O . HIS B 1 246 ? 1.366 -24.391 5.633 1 98.12 246 HIS B O 1
ATOM 4126 N N . SER B 1 247 ? 2.061 -22.469 4.98 1 96.38 247 SER B N 1
ATOM 4127 C CA . SER B 1 247 ? 2.918 -22.234 6.137 1 96.38 247 SER B CA 1
ATOM 4128 C C . SER B 1 247 ? 2.221 -21.375 7.18 1 96.38 247 SER B C 1
ATOM 4130 O O . SER B 1 247 ? 1.103 -20.906 6.961 1 96.38 247 SER B O 1
ATOM 4132 N N . LYS B 1 248 ? 2.922 -21.203 8.297 1 94.62 248 LYS B N 1
ATOM 4133 C CA . LYS B 1 248 ? 2.438 -20.328 9.359 1 94.62 248 LYS B CA 1
ATOM 4134 C C . LYS B 1 248 ? 2.334 -18.891 8.891 1 94.62 248 LYS B C 1
ATOM 4136 O O . LYS B 1 248 ? 1.505 -18.125 9.391 1 94.62 248 LYS B O 1
ATOM 4141 N N . ASP B 1 249 ? 3.094 -18.578 7.867 1 94.56 249 ASP B N 1
ATOM 4142 C CA . ASP B 1 249 ? 3.074 -17.203 7.34 1 94.56 249 ASP B CA 1
ATOM 4143 C C . ASP B 1 249 ? 1.687 -16.844 6.816 1 94.56 249 ASP B C 1
AT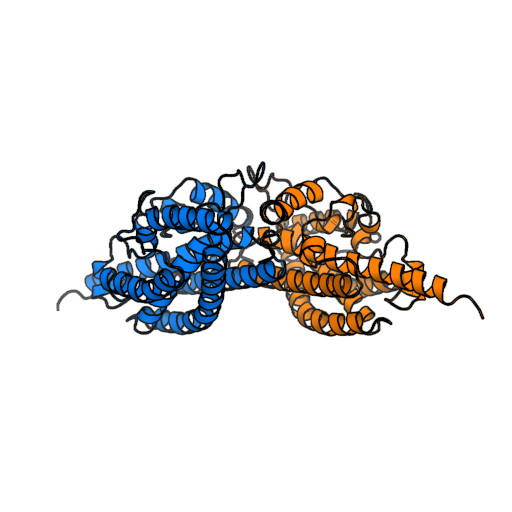OM 4145 O O . ASP B 1 249 ? 1.228 -15.711 7.004 1 94.56 249 ASP B O 1
ATOM 4149 N N . LEU B 1 250 ? 1.062 -17.781 6.129 1 96.31 250 LEU B N 1
ATOM 4150 C CA . LEU B 1 250 ? -0.283 -17.5 5.633 1 96.31 250 LEU B CA 1
ATOM 4151 C C . LEU B 1 250 ? -1.273 -17.391 6.789 1 96.31 250 LEU B C 1
ATOM 4153 O O . LEU B 1 250 ? -2.121 -16.5 6.801 1 96.31 250 LEU B O 1
ATOM 4157 N N . ASP B 1 251 ? -1.183 -18.312 7.742 1 94.62 251 ASP B N 1
ATOM 4158 C CA . ASP B 1 251 ? -2.066 -18.266 8.906 1 94.62 251 ASP B CA 1
ATOM 4159 C C . ASP B 1 251 ? -1.985 -16.906 9.602 1 94.62 251 ASP B C 1
ATOM 4161 O O . ASP B 1 251 ? -3.012 -16.297 9.898 1 94.62 251 ASP B O 1
ATOM 4165 N N . ASP B 1 252 ? -0.772 -16.484 9.828 1 91.25 252 ASP B N 1
ATOM 4166 C CA . ASP B 1 252 ? -0.555 -15.211 10.5 1 91.25 252 ASP B CA 1
ATOM 4167 C C . ASP B 1 252 ? -1.128 -14.055 9.68 1 91.25 252 ASP B C 1
ATOM 4169 O O . ASP B 1 252 ? -1.74 -13.141 10.234 1 91.25 252 ASP B O 1
ATOM 4173 N N . ALA B 1 253 ? -0.909 -14.102 8.375 1 92.5 253 ALA B N 1
ATOM 4174 C CA . ALA B 1 253 ? -1.433 -13.055 7.5 1 92.5 253 ALA B CA 1
ATOM 4175 C C . ALA B 1 253 ? -2.959 -13.023 7.535 1 92.5 253 ALA B C 1
ATOM 4177 O O . ALA B 1 253 ? -3.561 -11.953 7.633 1 92.5 253 ALA B O 1
ATOM 4178 N N . LEU B 1 254 ? -3.568 -14.203 7.516 1 92.25 254 LEU B N 1
ATOM 4179 C CA . LEU B 1 254 ? -5.02 -14.281 7.422 1 92.25 254 LEU B CA 1
ATOM 4180 C C . LEU B 1 254 ? -5.676 -13.82 8.719 1 92.25 254 LEU B C 1
ATOM 4182 O O . LEU B 1 254 ? -6.793 -13.305 8.703 1 92.25 254 LEU B O 1
ATOM 4186 N N . ILE B 1 255 ? -4.98 -14.008 9.852 1 87.94 255 ILE B N 1
ATOM 4187 C CA . ILE B 1 255 ? -5.477 -13.484 11.125 1 87.94 255 ILE B CA 1
ATOM 4188 C C . ILE B 1 255 ? -5.645 -11.969 11.031 1 87.94 255 ILE B C 1
ATOM 4190 O O . ILE B 1 255 ? -6.652 -11.422 11.477 1 87.94 255 ILE B O 1
ATOM 4194 N N . ILE B 1 256 ? -4.703 -11.352 10.375 1 85.62 256 ILE B N 1
ATOM 4195 C CA . ILE B 1 256 ? -4.734 -9.898 10.219 1 85.62 256 ILE B CA 1
ATOM 4196 C C . ILE B 1 256 ? -5.758 -9.516 9.156 1 85.62 256 ILE B C 1
ATOM 4198 O O . ILE B 1 256 ? -6.602 -8.648 9.375 1 85.62 256 ILE B O 1
ATOM 4202 N N . LEU B 1 257 ? -5.77 -10.203 8.055 1 87.44 257 LEU B N 1
ATOM 4203 C CA . LEU B 1 257 ? -6.543 -9.852 6.867 1 87.44 257 LEU B CA 1
ATOM 4204 C C . LEU B 1 257 ? -8.039 -10.062 7.113 1 87.44 257 LEU B C 1
ATOM 4206 O O . LEU B 1 257 ? -8.867 -9.445 6.449 1 87.44 257 LEU B O 1
ATOM 4210 N N . SER B 1 258 ? -8.352 -10.875 8.078 1 83.94 258 SER B N 1
ATOM 4211 C CA . SER B 1 258 ? -9.75 -11.195 8.32 1 83.94 258 SER B CA 1
ATOM 4212 C C . SER B 1 258 ? -10.32 -10.352 9.453 1 83.94 258 SER B C 1
ATOM 4214 O O . SER B 1 258 ? -11.531 -10.328 9.672 1 83.94 258 SER B O 1
ATOM 4216 N N . GLU B 1 259 ? -9.5 -9.656 10.125 1 78.56 259 GLU B N 1
ATOM 4217 C CA . GLU B 1 259 ? -9.898 -9 11.367 1 78.56 259 GLU B CA 1
ATOM 4218 C C . GLU B 1 259 ? -11.031 -8.008 11.133 1 78.56 259 GLU B C 1
ATOM 4220 O O . GLU B 1 259 ? -12.07 -8.086 11.781 1 78.56 259 GLU B O 1
ATOM 4225 N N . VAL B 1 260 ? -10.82 -7.129 10.219 1 73.44 260 VAL B N 1
ATOM 4226 C CA . VAL B 1 260 ? -11.789 -6.066 9.992 1 73.44 260 VAL B CA 1
ATOM 4227 C C . VAL B 1 260 ? -13.07 -6.652 9.406 1 73.44 260 VAL B C 1
ATOM 4229 O O . VAL B 1 260 ? -14.18 -6.277 9.805 1 73.44 260 VAL B O 1
ATOM 4232 N N . TYR B 1 261 ? -12.914 -7.539 8.516 1 75.06 261 TYR B N 1
ATOM 4233 C CA . TYR B 1 261 ? -14.07 -8.18 7.898 1 75.06 261 TYR B CA 1
ATOM 4234 C C . TYR B 1 261 ? -14.914 -8.898 8.945 1 75.06 261 TYR B C 1
ATOM 4236 O O . TYR B 1 261 ? -16.141 -8.891 8.867 1 75.06 261 TYR B O 1
ATOM 4244 N N . GLN B 1 262 ? -14.289 -9.469 9.875 1 71.31 262 GLN B N 1
ATOM 4245 C CA . GLN B 1 262 ? -14.992 -10.258 10.883 1 71.31 262 GLN B CA 1
ATOM 4246 C C . GLN B 1 262 ? -15.727 -9.359 11.867 1 71.31 262 GLN B C 1
ATOM 4248 O O . GLN B 1 262 ? -16.766 -9.734 12.406 1 71.31 262 GLN B O 1
ATOM 4253 N N . VAL B 1 263 ? -15.172 -8.375 12.242 1 63.19 263 VAL B N 1
ATOM 4254 C CA . VAL B 1 263 ? -15.789 -7.477 13.211 1 63.19 263 VAL B CA 1
ATOM 4255 C C . VAL B 1 263 ? -17 -6.797 12.586 1 63.19 263 VAL B C 1
ATOM 4257 O O . VAL B 1 263 ? -18.016 -6.566 13.258 1 63.19 263 VAL B O 1
ATOM 4260 N N . ASP B 1 264 ? -16.953 -6.484 11.359 1 56.47 264 ASP B N 1
ATOM 4261 C CA . ASP B 1 264 ? -18.109 -5.836 10.75 1 56.47 264 ASP B CA 1
ATOM 4262 C C . ASP B 1 264 ? -18.469 -6.492 9.422 1 56.47 264 ASP B C 1
ATOM 4264 O O . ASP B 1 264 ? -18.328 -5.887 8.359 1 56.47 264 ASP B O 1
ATOM 4268 N N . PRO B 1 265 ? -18.875 -7.883 9.586 1 51.44 265 PRO B N 1
ATOM 4269 C CA . PRO B 1 265 ? -19.219 -8.539 8.32 1 51.44 265 PRO B CA 1
ATOM 4270 C C . PRO B 1 265 ? -20.297 -7.785 7.543 1 51.44 265 PRO B C 1
ATOM 4272 O O . PRO B 1 265 ? -20.312 -7.809 6.312 1 51.44 265 PRO B O 1
ATOM 4275 N N . ALA B 1 266 ? -21.312 -7.516 8.336 1 45.75 266 ALA B N 1
ATOM 4276 C CA . ALA B 1 266 ? -22.484 -6.816 7.816 1 45.75 266 ALA B CA 1
ATOM 4277 C C . ALA B 1 266 ? -22.125 -5.41 7.352 1 45.75 266 ALA B C 1
ATOM 4279 O O . ALA B 1 266 ? -22.953 -4.707 6.777 1 45.75 266 ALA B O 1
ATOM 4280 N N . ALA B 1 267 ? -21.109 -4.957 7.957 1 45.81 267 ALA B N 1
ATOM 4281 C CA . ALA B 1 267 ? -20.828 -3.641 7.383 1 45.81 267 ALA B CA 1
ATOM 4282 C C . ALA B 1 267 ? -20.766 -3.711 5.863 1 45.81 267 ALA B C 1
ATOM 4284 O O . ALA B 1 267 ? -19.75 -3.32 5.266 1 45.81 267 ALA B O 1
ATOM 4285 N N . SER B 1 268 ? -20.906 -4.91 5.293 1 39.81 268 SER B N 1
ATOM 4286 C CA . SER B 1 268 ? -21.438 -4.867 3.938 1 39.81 268 SER B CA 1
ATOM 4287 C C . SER B 1 268 ? -22.328 -3.641 3.732 1 39.81 268 SER B C 1
ATOM 4289 O O . SER B 1 268 ? -23.438 -3.584 4.246 1 39.81 268 SER B O 1
ATOM 4291 N N . TRP B 1 269 ? -21.719 -2.703 3.852 1 34.31 269 TRP B N 1
ATOM 4292 C CA . TRP B 1 269 ? -22.281 -1.365 3.676 1 34.31 269 TRP B CA 1
ATOM 4293 C C . TRP B 1 269 ? -23.141 -1.293 2.42 1 34.31 269 TRP B C 1
ATOM 4295 O O . TRP B 1 269 ? -22.875 -1.979 1.433 1 34.31 269 TRP B O 1
#

Secondary structure (DSSP, 8-state):
---HHHHHHHHHHHHHHHHHHHHHHHHHHHHHHHTTTTTSSSHHHHHHHHHHHHHHHHHHHHHHHHHHHTTS--HHHHHHT--GGG----HHHHS-SSSS-TTT-----HHHHHHHHHHHHHHHHHHHHHHTT-SSHHHHHHHHHHHHHHHHHHHHHHHHHHHHHTS-HHHHHHHHHHHHHHHTTTHHHH---TTHHHHHHTTSS--HHHHHHHHHHHHHHHHHHTT-PPPS----TT--GGGT---HHHHHHHHHHTHHHHHSSS---/---HHHHHHHHHHHHHHHHHHHHHHHHHHHHHHHTTTTTSSSHHHHHHHHHHHHHHHHHHHHHHHHHHHTTS--HHHHHHT--GGG----HHHHS-SSSS-TTT-----HHHHHHHHHHHHHHHHHHHHHHTT-SSHHHHHHHHHHHHHHHHHHHHHHHHHHHHHTS-HHHHHHHHHHHHHHHTTTHHHH---TTHHHHHHTTSS--HHHHHHHHHHHHHHHHHHTT-PPPS----TT--GGGT---HHHHHHHHHHTHHHHHSSS---

Nearest PDB structures (foldseek):
  4iit-assembly1_C-2  TM=9.505E-01  e=1.705E-14  Klebsiella pneumoniae subsp. pneumoniae MGH 78578
  4ii4-assembly1_C  TM=9.499E-01  e=2.261E-14  Escherichia coli str. K-12 substr. MG1655
  3pwq-assembly5_K  TM=9.480E-01  e=1.632E-13  Escherichia coli str. K-12 substr. MG1655
  3pwq-assembly1_D  TM=8.076E-01  e=1.137E-08  Escherichia coli str. K-12 substr. MG1655
  3pwq-assembly2_H  TM=7.807E-01  e=1.035E-08  Escherichia coli str. K-12 substr. MG1655

Solvent-accessible surface area (backbone atoms only — not comparable to full-atom values): 26872 Å² total; per-residue (Å²): 131,83,74,64,59,60,57,49,48,52,49,49,52,26,50,50,53,51,39,43,29,55,15,37,35,28,38,42,34,17,34,58,41,27,72,38,41,57,28,41,70,35,63,69,46,20,32,52,48,32,48,50,20,28,51,31,34,45,52,12,50,54,33,33,44,55,42,27,76,72,67,75,46,54,49,43,48,66,73,36,66,61,53,63,63,73,39,27,24,23,45,66,44,39,51,70,62,34,90,28,50,77,79,81,50,53,43,68,34,64,44,40,50,38,44,49,50,32,56,46,45,48,45,48,47,50,49,27,64,40,21,49,67,20,67,47,59,72,55,12,56,50,20,53,60,52,46,63,57,42,54,57,52,41,53,52,29,47,50,53,47,52,51,40,48,67,43,57,69,68,50,25,51,46,35,52,52,22,46,54,58,44,32,38,24,42,42,31,67,58,49,64,45,94,45,32,66,55,26,28,74,62,36,42,32,73,40,51,70,58,52,50,52,53,38,50,62,66,43,47,61,57,30,54,74,59,73,43,82,70,76,90,69,60,28,46,76,81,41,46,4,54,77,22,38,67,54,69,46,42,51,56,48,47,58,53,27,20,38,41,32,63,76,41,57,70,61,64,112,132,82,73,66,59,57,59,49,48,53,50,49,52,26,50,50,53,51,39,43,28,54,16,37,36,28,39,42,35,16,34,57,41,27,71,38,40,57,27,41,73,35,63,68,48,20,34,53,48,32,48,49,20,29,53,32,34,46,52,14,50,54,34,32,43,55,42,27,74,72,65,74,46,53,47,45,48,67,73,36,66,60,53,62,63,73,38,26,24,25,44,66,46,39,49,70,61,33,90,29,51,79,80,82,50,52,43,66,34,63,41,41,52,40,45,49,50,32,57,45,45,48,46,47,46,52,49,24,62,40,20,48,66,19,67,47,60,71,56,13,54,50,20,53,59,53,46,63,56,42,54,58,52,41,53,52,29,48,50,52,46,51,50,39,48,65,42,58,71,69,50,25,51,46,35,53,52,23,46,54,59,44,33,39,25,41,41,31,66,58,50,62,43,92,46,33,65,55,25,28,74,63,37,42,32,72,40,50,68,58,52,49,52,52,36,48,63,66,44,46,60,56,30,53,74,58,73,42,80,71,76,89,69,61,26,45,76,79,42,47,4,53,77,22,37,66,53,68,48,41,50,57,48,48,57,52,28,21,38,42,31,63,76,41,58,70,63,64,114

Sequence (538 aa):
MVDGKPMEQAYQSALLSLLYQLADDDFILAYRGSEWLGLAPHIEEDVAFSSISQDTMGHAAMFYQLLSDLGEGDVDHLAHARSAKERKNAILLEMVNGPGHYLSKPRYDWAFAVVRNYFYVQAKKVRMESLKNSSYEPLANAALKVNMELYYHLLHWKTWFVQLMQAGDEARKKMEDAIKRVSADFDGVVSLGPLSKDIATFKLIESEDILKEKWKLFMQPVFDSVNLEMPDQFGIQSGDGRKGEHSKDLD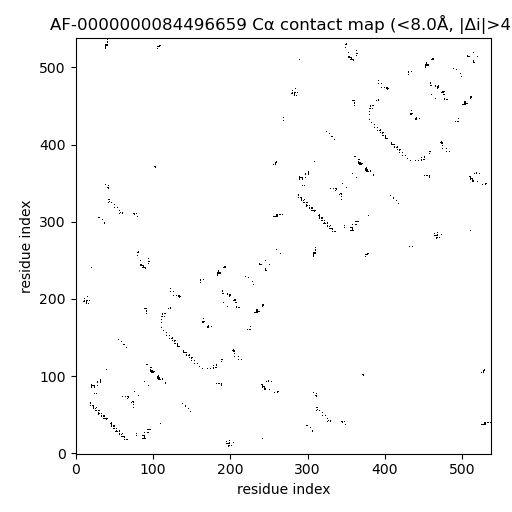DALIILSEVYQVDPAASWMVDGKPMEQAYQSALLSLLYQLADDDFILAYRGSEWLGLAPHIEEDVAFSSISQDTMGHAAMFYQLLSDLGEGDVDHLAHARSAKERKNAILLEMVNGPGHYLSKPRYDWAFAVVRNYFYVQAKKVRMESLKNSSYEPLANAALKVNMELYYHLLHWKTWFVQLMQAGDEARKKMEDAIKRVSADFDGVVSLGPLSKDIATFKLIESEDILKEKWKLFMQPVFDSVNLEMPDQFGIQSGDGRKGEHSKDLDDALIILSEVYQVDPAASW